Protein AF-A0A9W8K1L4-F1 (afdb_monomer)

Structure (mmCIF, N/CA/C/O backbone):
data_AF-A0A9W8K1L4-F1
#
_entry.id   AF-A0A9W8K1L4-F1
#
loop_
_atom_site.group_PDB
_atom_site.id
_atom_site.type_symbol
_atom_site.label_atom_id
_atom_site.label_alt_id
_atom_site.label_comp_id
_atom_site.label_asym_id
_atom_site.label_entity_id
_atom_site.label_seq_id
_atom_site.pdbx_PDB_ins_code
_atom_site.Cartn_x
_atom_site.Cartn_y
_atom_site.Cartn_z
_atom_site.occupancy
_atom_site.B_iso_or_equiv
_atom_site.auth_seq_id
_atom_site.auth_comp_id
_atom_site.auth_asym_id
_atom_site.auth_atom_id
_atom_site.pdbx_PDB_model_num
ATOM 1 N N . MET A 1 1 ? 40.653 44.736 -1.893 1.00 43.06 1 MET A N 1
ATOM 2 C CA . MET A 1 1 ? 39.712 44.034 -0.995 1.00 43.06 1 MET A CA 1
ATOM 3 C C . MET A 1 1 ? 40.481 42.928 -0.290 1.00 43.06 1 MET A C 1
ATOM 5 O O . MET A 1 1 ? 41.104 42.146 -1.001 1.00 43.06 1 MET A O 1
ATOM 9 N N . PRO A 1 2 ? 40.544 42.903 1.050 1.00 39.41 2 PRO A N 1
ATOM 10 C CA . PRO A 1 2 ? 41.249 41.852 1.778 1.00 39.41 2 PRO A CA 1
ATOM 11 C C . PRO A 1 2 ? 40.361 40.600 1.920 1.00 39.41 2 PRO A C 1
ATOM 13 O O . PRO A 1 2 ? 39.134 40.725 1.865 1.00 39.41 2 PRO A O 1
ATOM 16 N N . PRO A 1 3 ? 40.942 39.399 2.090 1.00 43.88 3 PRO A N 1
ATOM 17 C CA . PRO A 1 3 ? 40.172 38.172 2.228 1.00 43.88 3 PRO A CA 1
ATOM 18 C C . PRO A 1 3 ? 39.589 38.040 3.640 1.00 43.88 3 PRO A C 1
ATOM 20 O O . PRO A 1 3 ? 40.259 38.274 4.646 1.00 43.88 3 PRO A O 1
ATOM 23 N N . VAL A 1 4 ? 38.319 37.649 3.678 1.00 44.09 4 VAL A N 1
ATOM 24 C CA . VAL A 1 4 ? 37.528 37.362 4.876 1.00 44.09 4 VAL A CA 1
ATOM 25 C C . VAL A 1 4 ? 38.037 36.070 5.524 1.00 44.09 4 VAL A C 1
ATOM 27 O O . VAL A 1 4 ? 38.052 35.018 4.888 1.00 44.09 4 VAL A O 1
ATOM 30 N N . GLN A 1 5 ? 38.452 36.149 6.789 1.00 39.19 5 GLN A N 1
ATOM 31 C CA . GLN A 1 5 ? 38.736 34.985 7.631 1.00 39.19 5 GLN A CA 1
ATOM 32 C C . GLN A 1 5 ? 37.423 34.439 8.208 1.00 39.19 5 GLN A C 1
ATOM 34 O O . GLN A 1 5 ? 36.666 35.173 8.839 1.00 39.19 5 GLN A O 1
ATOM 39 N N . ILE A 1 6 ? 37.166 33.146 8.000 1.00 38.91 6 ILE A N 1
ATOM 40 C CA . ILE A 1 6 ? 36.057 32.406 8.616 1.00 38.91 6 ILE A CA 1
ATOM 41 C C . ILE A 1 6 ? 36.612 31.662 9.842 1.00 38.91 6 ILE A C 1
ATOM 43 O O . ILE A 1 6 ? 37.615 30.957 9.701 1.00 38.91 6 ILE A O 1
ATOM 47 N N . PRO A 1 7 ? 36.000 31.782 11.035 1.00 38.41 7 PRO A N 1
ATOM 48 C CA . PRO A 1 7 ? 36.468 31.084 12.223 1.00 38.41 7 PRO A CA 1
ATOM 49 C C . PRO A 1 7 ? 36.020 29.617 12.213 1.00 38.41 7 PRO A C 1
ATOM 51 O O . PRO A 1 7 ? 34.838 29.301 12.086 1.00 38.41 7 PRO A O 1
ATOM 54 N N . VAL A 1 8 ? 36.988 28.715 12.384 1.00 37.53 8 VAL A N 1
ATOM 55 C CA . VAL A 1 8 ? 36.771 27.284 12.618 1.00 37.53 8 VAL A CA 1
ATOM 56 C C . VAL A 1 8 ? 36.515 27.081 14.111 1.00 37.53 8 VAL A C 1
ATOM 58 O O . VAL A 1 8 ? 37.441 27.117 14.915 1.00 37.53 8 VAL A O 1
ATOM 61 N N . GLY A 1 9 ? 35.254 26.869 14.483 1.00 33.66 9 GLY A N 1
ATOM 62 C CA . GLY A 1 9 ? 34.850 26.404 15.810 1.00 33.66 9 GLY A CA 1
ATOM 63 C C . GLY A 1 9 ? 34.122 25.071 15.680 1.00 33.66 9 GLY A C 1
ATOM 64 O O . GLY A 1 9 ? 32.966 25.041 15.271 1.00 33.66 9 GLY A O 1
ATOM 65 N N . SER A 1 10 ? 34.802 23.965 15.989 1.00 31.14 10 SER A N 1
ATOM 66 C CA . SER A 1 10 ? 34.193 22.630 16.063 1.00 31.14 10 SER A CA 1
ATOM 67 C C . SER A 1 10 ? 33.823 22.312 17.516 1.00 31.14 10 SER A C 1
ATOM 69 O O . SER A 1 10 ? 34.713 22.364 18.365 1.00 31.14 10 SER A O 1
ATOM 71 N N . PRO A 1 11 ? 32.567 21.954 17.832 1.00 37.56 11 PRO A N 1
ATOM 72 C CA . PRO A 1 11 ? 32.225 21.392 19.130 1.00 37.56 11 PRO A CA 1
ATOM 73 C C . PRO A 1 11 ? 32.490 19.878 19.138 1.00 37.56 11 PRO A C 1
ATOM 75 O O . PRO A 1 11 ? 31.997 19.133 18.289 1.00 37.56 11 PRO A O 1
ATOM 78 N N . SER A 1 12 ? 33.277 19.428 20.115 1.00 32.06 12 SER A N 1
ATOM 79 C CA . SER A 1 12 ? 33.514 18.015 20.416 1.00 32.06 12 SER A CA 1
ATOM 80 C C . SER A 1 12 ? 32.206 17.322 20.807 1.00 32.06 12 SER A C 1
ATOM 82 O O . SER A 1 12 ? 31.647 17.591 21.865 1.00 32.06 12 SER A O 1
ATOM 84 N N . ILE A 1 13 ? 31.730 16.412 19.953 1.00 34.81 13 ILE A N 1
ATOM 85 C CA . ILE A 1 13 ? 30.636 15.484 20.261 1.00 34.81 13 ILE A CA 1
ATOM 86 C C . ILE A 1 13 ? 31.251 14.192 20.801 1.00 34.81 13 ILE A C 1
ATOM 88 O O . ILE A 1 13 ? 31.832 13.393 20.064 1.00 34.81 13 ILE A O 1
ATOM 92 N N . GLU A 1 14 ? 31.100 13.995 22.104 1.00 30.42 14 GLU A N 1
ATOM 93 C CA . GLU A 1 14 ? 31.483 12.796 22.838 1.00 30.42 14 GLU A CA 1
ATOM 94 C C . GLU A 1 14 ? 30.504 11.652 22.502 1.00 30.42 14 GLU A C 1
ATOM 96 O O . GLU A 1 14 ? 29.377 11.585 22.992 1.00 30.42 14 GLU A O 1
ATOM 101 N N . ARG A 1 15 ? 30.903 10.759 21.584 1.00 32.16 15 ARG A N 1
ATOM 102 C CA . ARG A 1 15 ? 30.146 9.543 21.241 1.00 32.16 15 ARG A CA 1
ATOM 103 C C . ARG A 1 15 ? 30.451 8.429 22.238 1.00 32.16 15 ARG A C 1
ATOM 105 O O . ARG A 1 15 ? 31.502 7.796 22.175 1.00 32.16 15 ARG A O 1
ATOM 112 N N . HIS A 1 16 ? 29.474 8.099 23.076 1.00 31.06 16 HIS A N 1
ATOM 113 C CA . HIS A 1 16 ? 29.416 6.808 23.757 1.00 31.06 16 HIS A CA 1
ATOM 114 C C . HIS A 1 16 ? 29.205 5.671 22.744 1.00 31.06 16 HIS A C 1
ATOM 116 O O . HIS A 1 16 ? 28.092 5.390 22.297 1.00 31.06 16 HIS A O 1
ATOM 122 N N . HIS A 1 17 ? 30.293 4.988 22.390 1.00 30.45 17 HIS A N 1
ATOM 123 C CA . HIS A 1 17 ? 30.255 3.715 21.682 1.00 30.45 17 HIS A CA 1
ATOM 124 C C . HIS A 1 17 ? 29.795 2.600 22.636 1.00 30.45 17 HIS A C 1
ATOM 126 O O . HIS A 1 17 ? 30.594 2.026 23.372 1.00 30.45 17 HIS A O 1
ATOM 132 N N . ARG A 1 18 ? 28.504 2.237 22.592 1.00 33.53 18 ARG A N 1
ATOM 133 C CA . ARG A 1 18 ? 28.080 0.894 23.016 1.00 33.53 18 ARG A CA 1
ATOM 134 C C . ARG A 1 18 ? 28.566 -0.105 21.968 1.00 33.53 18 ARG A C 1
ATOM 136 O O . ARG A 1 18 ? 28.034 -0.155 20.860 1.00 33.53 18 ARG A O 1
ATOM 143 N N . PHE A 1 19 ? 29.572 -0.893 22.334 1.00 32.03 19 PHE A N 1
ATOM 144 C CA . PHE A 1 19 ? 29.956 -2.111 21.627 1.00 32.03 19 PHE A CA 1
ATOM 145 C C . PHE A 1 19 ? 28.726 -3.022 21.484 1.00 32.03 19 PHE A C 1
ATOM 147 O O . PHE A 1 19 ? 28.223 -3.556 22.471 1.00 32.03 19 PHE A O 1
ATOM 154 N N . ARG A 1 20 ? 28.231 -3.200 20.254 1.00 36.41 20 ARG A N 1
ATOM 155 C CA . ARG A 1 20 ? 27.430 -4.380 19.906 1.00 36.41 20 ARG A CA 1
ATOM 156 C C . ARG A 1 20 ? 28.406 -5.502 19.544 1.00 36.41 20 ARG A C 1
ATOM 158 O O . ARG A 1 20 ? 29.306 -5.246 18.742 1.00 36.41 20 ARG A O 1
ATOM 165 N N . PRO A 1 21 ? 28.255 -6.715 20.098 1.00 41.16 21 PRO A N 1
ATOM 166 C CA . PRO A 1 21 ? 29.049 -7.853 19.661 1.00 41.16 21 PRO A CA 1
ATOM 167 C C . PRO A 1 21 ? 28.755 -8.178 18.184 1.00 41.16 21 PRO A C 1
ATOM 169 O O . PRO A 1 21 ? 27.671 -7.853 17.682 1.00 41.16 21 PRO A O 1
ATOM 172 N N . PRO A 1 22 ? 29.715 -8.791 17.471 1.00 33.06 22 PRO A N 1
ATOM 173 C CA . PRO A 1 22 ? 29.552 -9.163 16.074 1.00 33.06 22 PRO A CA 1
ATOM 174 C C . PRO A 1 22 ? 28.377 -10.129 15.904 1.00 33.06 22 PRO A C 1
ATOM 176 O O . PRO A 1 22 ? 28.259 -11.127 16.614 1.00 33.06 22 PRO A O 1
ATOM 179 N N . ILE A 1 23 ? 27.511 -9.820 14.938 1.00 37.12 23 ILE A N 1
ATOM 180 C CA . ILE A 1 23 ? 26.442 -10.711 14.492 1.00 37.12 23 ILE A CA 1
ATOM 181 C C . ILE A 1 23 ? 27.115 -11.901 13.809 1.00 37.12 23 ILE A C 1
ATOM 183 O O . ILE A 1 23 ? 27.586 -11.801 12.676 1.00 37.12 23 ILE A O 1
ATOM 187 N N . VAL A 1 24 ? 27.179 -13.023 14.522 1.00 34.19 24 VAL A N 1
ATOM 188 C CA . VAL A 1 24 ? 27.496 -14.326 13.942 1.00 34.19 24 VAL A CA 1
ATOM 189 C C . VAL A 1 24 ? 26.317 -14.696 13.050 1.00 34.19 24 VAL A C 1
ATOM 191 O O . VAL A 1 24 ? 25.230 -14.990 13.538 1.00 34.19 24 VAL A O 1
ATOM 194 N N . VAL A 1 25 ? 26.513 -14.616 11.736 1.00 35.66 25 VAL A N 1
ATOM 195 C CA . VAL A 1 25 ? 25.533 -15.079 10.751 1.00 35.66 25 VAL A CA 1
ATOM 196 C C . VAL A 1 25 ? 25.647 -16.606 10.683 1.00 35.66 25 VAL A C 1
ATOM 198 O O . VAL A 1 25 ? 26.698 -17.098 10.264 1.00 35.66 25 VAL A O 1
ATOM 201 N N . PRO A 1 26 ? 24.631 -17.379 11.106 1.00 36.34 26 PRO A N 1
ATOM 202 C CA . PRO A 1 26 ? 24.665 -18.826 10.958 1.00 36.34 26 PRO A CA 1
ATOM 203 C C . PRO A 1 26 ? 24.579 -19.218 9.470 1.00 36.34 26 PRO A C 1
ATOM 205 O O . PRO A 1 26 ? 24.008 -18.474 8.664 1.00 36.34 26 PRO A O 1
ATOM 208 N N . PRO A 1 27 ? 25.143 -20.377 9.079 1.00 36.81 27 PRO A N 1
ATOM 209 C CA . PRO A 1 27 ? 25.067 -20.872 7.707 1.00 36.81 27 PRO A CA 1
ATOM 210 C C . PRO A 1 27 ? 23.608 -21.102 7.270 1.00 36.81 27 PRO A C 1
ATOM 212 O O . PRO A 1 27 ? 22.732 -21.291 8.117 1.00 36.81 27 PRO A O 1
ATOM 215 N N . PRO A 1 28 ? 23.321 -21.096 5.954 1.00 34.34 28 PRO A N 1
ATOM 216 C CA . PRO A 1 28 ? 21.967 -21.251 5.435 1.00 34.34 28 PRO A CA 1
ATOM 217 C C . PRO A 1 28 ? 21.421 -22.644 5.773 1.00 34.34 28 PRO A C 1
ATOM 219 O O . PRO A 1 28 ? 21.772 -23.637 5.141 1.00 34.34 28 PRO A O 1
ATOM 222 N N . VAL A 1 29 ? 20.549 -22.706 6.781 1.00 35.94 29 VAL A N 1
ATOM 223 C CA . VAL A 1 29 ? 19.811 -23.913 7.157 1.00 35.94 29 VAL A CA 1
ATOM 224 C C . VAL A 1 29 ? 18.694 -24.127 6.135 1.00 35.94 29 VAL A C 1
ATOM 226 O O . VAL A 1 29 ? 17.713 -23.385 6.078 1.00 35.94 29 VAL A O 1
ATOM 229 N N . THR A 1 30 ? 18.862 -25.134 5.284 1.00 38.75 30 THR A N 1
ATOM 230 C CA . THR A 1 30 ? 17.817 -25.636 4.391 1.00 38.75 30 THR A CA 1
ATOM 231 C C . THR A 1 30 ? 16.754 -26.358 5.216 1.00 38.75 30 THR A C 1
ATOM 233 O O . THR A 1 30 ? 17.003 -27.452 5.710 1.00 38.75 30 THR A O 1
ATOM 236 N N . GLY A 1 31 ? 15.574 -25.747 5.337 1.00 37.91 31 GLY A N 1
ATOM 237 C CA . GLY A 1 31 ? 14.399 -26.341 5.976 1.00 37.91 31 GLY A CA 1
ATOM 238 C C . GLY A 1 31 ? 14.287 -26.009 7.462 1.00 37.91 31 GLY A C 1
ATOM 239 O O . GLY A 1 31 ? 14.805 -26.729 8.305 1.00 37.91 31 GLY A O 1
ATOM 240 N N . PHE A 1 32 ? 13.549 -24.946 7.781 1.00 38.88 32 PHE A N 1
ATOM 241 C CA . PHE A 1 32 ? 12.937 -24.786 9.098 1.00 38.88 32 PHE A CA 1
ATOM 242 C C . PHE A 1 32 ? 11.571 -25.489 9.086 1.00 38.88 32 PHE A C 1
ATOM 244 O O . PHE A 1 32 ? 10.635 -24.966 8.479 1.00 38.88 32 PHE A O 1
ATOM 251 N N . PRO A 1 33 ? 11.398 -26.638 9.756 1.00 37.28 33 PRO A N 1
ATOM 252 C CA . PRO A 1 33 ? 10.207 -26.839 10.560 1.00 37.28 3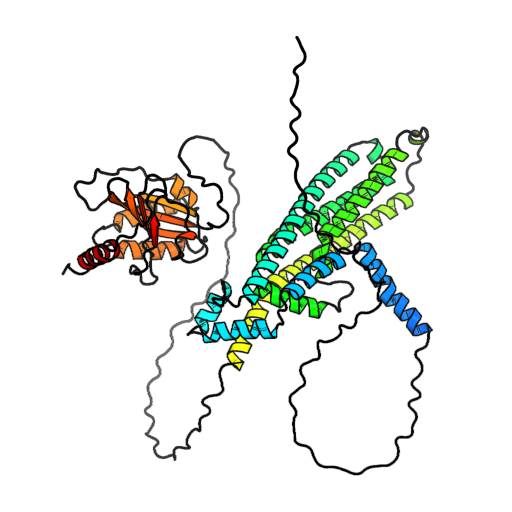3 PRO A CA 1
ATOM 253 C C . PRO A 1 33 ? 10.328 -25.929 11.793 1.00 37.28 33 PRO A C 1
ATOM 255 O O . PRO A 1 33 ? 11.378 -25.877 12.433 1.00 37.28 33 PRO A O 1
ATOM 258 N N . PHE A 1 34 ? 9.279 -25.174 12.114 1.00 38.44 34 PHE A N 1
ATOM 259 C CA . PHE A 1 34 ? 9.202 -24.460 13.390 1.00 38.44 34 PHE A CA 1
ATOM 260 C C . PHE A 1 34 ? 9.379 -25.459 14.551 1.00 38.44 34 PHE A C 1
ATOM 262 O O . PHE A 1 34 ? 8.622 -26.431 14.614 1.00 38.44 34 PHE A O 1
ATOM 269 N N . PRO A 1 35 ? 10.311 -25.243 15.495 1.00 37.78 35 PRO A N 1
ATOM 270 C CA . PRO A 1 35 ? 10.275 -25.918 16.782 1.00 37.78 35 PRO A CA 1
ATOM 271 C C . PRO A 1 35 ? 9.208 -25.237 17.649 1.00 37.78 35 PRO A C 1
ATOM 273 O O . PRO A 1 35 ? 9.335 -24.060 17.972 1.00 37.78 35 PRO A O 1
ATOM 276 N N . GLY A 1 36 ? 8.166 -25.976 18.032 1.00 34.41 36 GLY A N 1
ATOM 277 C CA . GLY A 1 36 ? 7.350 -25.638 19.203 1.00 34.41 36 GLY A CA 1
ATOM 278 C C . GLY A 1 36 ? 6.197 -24.651 19.000 1.00 34.41 36 GLY A C 1
ATOM 279 O O . GLY A 1 36 ? 6.118 -23.644 19.690 1.00 34.41 36 GLY A O 1
ATOM 280 N N . MET A 1 37 ? 5.225 -24.986 18.153 1.00 39.28 37 MET A N 1
ATOM 281 C CA . MET A 1 37 ? 3.827 -24.685 18.488 1.00 39.28 37 MET A CA 1
ATOM 282 C C . MET A 1 37 ? 3.064 -26.002 18.406 1.00 39.28 37 MET A C 1
ATOM 284 O O . MET A 1 37 ? 2.451 -26.350 17.398 1.00 39.28 37 MET A O 1
ATOM 288 N N . GLN A 1 38 ? 3.238 -26.795 19.463 1.00 40.34 38 GLN A N 1
ATOM 289 C CA . GLN A 1 38 ? 2.458 -27.997 19.706 1.00 40.34 38 GLN A CA 1
ATOM 290 C C . GLN A 1 38 ? 0.990 -27.568 19.743 1.00 40.34 38 GLN A C 1
ATOM 292 O O . GLN A 1 38 ? 0.614 -26.644 20.465 1.00 40.34 38 GLN A O 1
ATOM 297 N N . ARG A 1 39 ? 0.183 -28.193 18.886 1.00 35.62 39 ARG A N 1
ATOM 298 C CA . ARG A 1 39 ? -1.275 -28.106 18.940 1.00 35.62 39 ARG A CA 1
ATOM 299 C C . ARG A 1 39 ? -1.677 -28.426 20.390 1.00 35.62 39 ARG A C 1
ATOM 301 O O . ARG A 1 39 ? -1.191 -29.444 20.877 1.00 35.62 39 ARG A O 1
ATOM 308 N N . PRO A 1 40 ? -2.467 -27.587 21.084 1.00 40.94 40 PRO A N 1
ATOM 309 C CA . PRO A 1 40 ? -2.922 -27.907 22.429 1.00 40.94 40 PRO A CA 1
ATOM 310 C C . PRO A 1 40 ? -3.589 -29.275 22.399 1.00 40.94 40 PRO A C 1
ATOM 312 O O . PRO A 1 40 ? -4.460 -29.507 21.557 1.00 40.94 40 PRO A O 1
ATOM 315 N N . ASP A 1 41 ? -3.104 -30.163 23.259 1.00 42.94 41 ASP A N 1
ATOM 316 C CA . ASP A 1 41 ? -3.626 -31.504 23.445 1.00 42.94 41 ASP A CA 1
ATOM 317 C C . ASP A 1 41 ? -5.139 -31.433 23.678 1.00 42.94 41 ASP A C 1
ATOM 319 O O . ASP A 1 41 ? -5.620 -30.691 24.541 1.00 42.94 41 ASP A O 1
ATOM 323 N N . ASP A 1 42 ? -5.887 -32.195 22.881 1.00 41.34 42 ASP A N 1
ATOM 324 C CA . ASP A 1 42 ? -7.293 -32.464 23.144 1.00 41.34 42 ASP A CA 1
ATOM 325 C C . ASP A 1 42 ? -7.406 -33.042 24.568 1.00 41.34 42 ASP A C 1
ATOM 327 O O . ASP A 1 42 ? -6.693 -34.001 24.895 1.00 41.34 42 ASP A O 1
ATOM 331 N N . PRO A 1 43 ? -8.256 -32.484 25.450 1.00 52.09 43 PRO A N 1
ATOM 332 C CA . PRO A 1 43 ? -8.407 -33.018 26.790 1.00 52.09 43 PRO A CA 1
ATOM 333 C C . PRO A 1 43 ? -8.933 -34.452 26.714 1.00 52.09 43 PRO A C 1
ATOM 335 O O . PRO A 1 43 ? -9.914 -34.756 26.035 1.00 52.09 43 PRO A O 1
ATOM 338 N N . ALA A 1 44 ? -8.218 -35.315 27.431 1.00 44.09 44 ALA A N 1
ATOM 339 C CA . ALA A 1 44 ? -8.449 -36.736 27.593 1.00 44.09 44 ALA A CA 1
ATOM 340 C C . ALA A 1 44 ? -9.937 -37.099 27.693 1.00 44.09 44 ALA A C 1
ATOM 342 O O . ALA A 1 44 ? -10.658 -36.621 28.567 1.00 44.09 44 ALA A O 1
ATOM 343 N N . ASN A 1 45 ? -10.357 -38.014 26.825 1.00 43.38 45 ASN A N 1
ATOM 344 C CA . ASN A 1 45 ? -11.623 -38.719 26.922 1.00 43.38 45 ASN A CA 1
ATOM 345 C C . ASN A 1 45 ? -11.359 -40.043 27.671 1.00 43.38 45 ASN A C 1
ATOM 347 O O . ASN A 1 45 ? -10.677 -40.907 27.112 1.00 43.38 45 ASN A O 1
ATOM 351 N N . PRO A 1 46 ? -11.820 -40.238 28.922 1.00 56.66 46 PRO A N 1
ATOM 352 C CA . PRO A 1 46 ? -11.601 -41.475 29.653 1.00 56.66 46 PRO A CA 1
ATOM 353 C C . PRO A 1 46 ? -12.853 -42.347 29.545 1.00 56.66 46 PRO A C 1
ATOM 355 O O . PRO A 1 46 ? -13.713 -42.288 30.414 1.00 56.66 46 PRO A O 1
ATOM 358 N N . ALA A 1 47 ? -12.984 -43.135 28.476 1.00 51.00 47 ALA A N 1
ATOM 359 C CA . ALA A 1 47 ? -13.910 -44.274 28.439 1.00 51.00 47 ALA A CA 1
ATOM 360 C C . ALA A 1 47 ? -13.744 -45.093 27.150 1.00 51.00 47 ALA A C 1
ATOM 362 O O . ALA A 1 47 ? -14.477 -44.893 26.185 1.00 51.00 47 ALA A O 1
ATOM 363 N N . MET A 1 48 ? -12.811 -46.047 27.143 1.00 45.78 48 MET A N 1
ATOM 364 C CA . MET A 1 48 ? -13.041 -47.343 26.490 1.00 45.78 48 MET A CA 1
ATOM 365 C C . MET A 1 48 ? -11.992 -48.359 26.959 1.00 45.78 48 MET A C 1
ATOM 367 O O . MET A 1 48 ? -11.038 -48.697 26.263 1.00 45.78 48 MET A O 1
ATOM 371 N N . GLU A 1 49 ? -12.170 -48.839 28.189 1.00 49.56 49 GLU A N 1
ATOM 372 C CA . GLU A 1 49 ? -11.743 -50.191 28.538 1.00 49.56 49 GLU A CA 1
ATOM 373 C C . GLU A 1 49 ? -12.678 -51.178 27.835 1.00 49.56 49 GLU A C 1
ATOM 375 O O . GLU A 1 49 ? -13.898 -51.084 27.970 1.00 49.56 49 GLU A O 1
ATOM 380 N N . GLY A 1 50 ? -12.103 -52.138 27.113 1.00 50.41 50 GLY A N 1
ATOM 381 C CA . GLY A 1 50 ? -12.823 -53.337 26.690 1.00 50.41 50 GLY A CA 1
ATOM 382 C C . GLY A 1 50 ? -12.644 -53.701 25.224 1.00 50.41 50 GLY A C 1
ATOM 383 O O . GLY A 1 50 ? -13.538 -53.468 24.422 1.00 50.41 50 GLY A O 1
ATOM 384 N N . CYS A 1 51 ? -11.517 -54.332 24.893 1.00 40.66 51 CYS A N 1
ATOM 385 C CA . CYS A 1 51 ? -11.499 -55.672 24.288 1.00 40.66 51 CYS A CA 1
ATOM 386 C C . CYS A 1 51 ? -10.050 -56.082 24.007 1.00 40.66 51 CY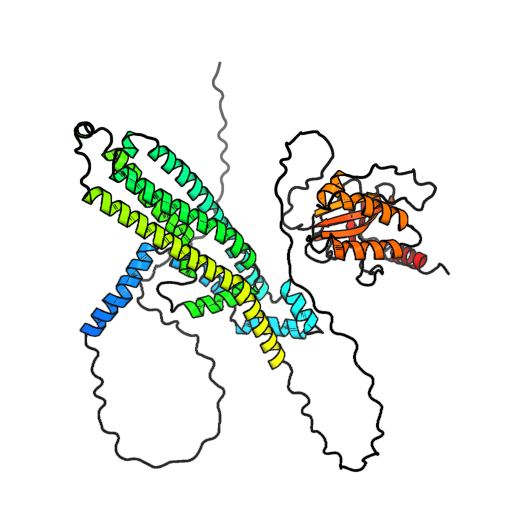S A C 1
ATOM 388 O O . CYS A 1 51 ? -9.424 -55.675 23.032 1.00 40.66 51 CYS A O 1
ATOM 390 N N . LEU A 1 52 ? -9.526 -56.904 24.912 1.00 57.03 52 LEU A N 1
ATOM 391 C CA . LEU A 1 52 ? -8.396 -57.781 24.649 1.00 57.03 52 LEU A CA 1
ATOM 392 C C . LEU A 1 52 ? -8.829 -58.886 23.679 1.00 57.03 52 LEU A C 1
ATOM 394 O O . LEU A 1 52 ? -9.951 -59.376 23.768 1.00 57.03 52 LEU A O 1
ATOM 398 N N . SER A 1 53 ? -7.852 -59.345 22.894 1.00 57.94 53 SER A N 1
ATOM 399 C CA . SER A 1 53 ? -7.808 -60.624 22.175 1.00 57.94 53 SER A CA 1
ATOM 400 C C . SER A 1 53 ? -8.103 -60.564 20.674 1.00 57.94 53 SER A C 1
ATOM 402 O O . SER A 1 53 ? -9.173 -60.954 20.231 1.00 57.94 53 SER A O 1
ATOM 404 N N . ASP A 1 54 ? -7.080 -60.218 19.886 1.00 44.97 54 ASP A N 1
ATOM 405 C CA . ASP A 1 54 ? -6.590 -61.205 18.918 1.00 44.97 54 ASP A CA 1
ATOM 406 C C . ASP A 1 54 ? -5.103 -60.988 18.587 1.00 44.97 54 ASP A C 1
ATOM 408 O O . ASP A 1 54 ? -4.688 -59.961 18.051 1.00 44.97 54 ASP A O 1
ATOM 412 N N . LYS A 1 55 ? -4.276 -61.959 18.985 1.00 56.38 55 LYS A N 1
ATOM 413 C CA . LYS A 1 55 ? -2.843 -62.052 18.683 1.00 56.38 55 LYS A CA 1
ATOM 414 C C . LYS A 1 55 ? -2.662 -63.214 17.711 1.00 56.38 55 LYS A C 1
ATOM 416 O O . LYS A 1 55 ? -2.413 -64.328 18.155 1.00 56.38 55 LYS A O 1
ATOM 421 N N . SER A 1 56 ? -2.701 -62.959 16.409 1.00 58.09 56 SER A N 1
ATOM 422 C CA . SER A 1 56 ? -1.917 -63.744 15.447 1.00 58.09 56 SER A CA 1
ATOM 423 C C . SER A 1 56 ? -1.910 -63.080 14.076 1.00 58.09 56 SER A C 1
ATOM 425 O O . SER A 1 56 ? -2.967 -62.754 13.549 1.00 58.09 56 SER A O 1
ATOM 427 N N . ASN A 1 57 ? -0.710 -62.984 13.501 1.00 52.34 57 ASN A N 1
ATOM 428 C CA . ASN A 1 57 ? -0.402 -62.691 12.097 1.00 52.34 57 ASN A CA 1
ATOM 429 C C . ASN A 1 57 ? -0.426 -61.215 11.663 1.00 52.34 57 ASN A C 1
ATOM 431 O O . ASN A 1 57 ? -1.257 -60.796 10.870 1.00 52.34 57 ASN A O 1
ATOM 435 N N . CYS A 1 58 ? 0.598 -60.467 12.084 1.00 48.91 58 CYS A N 1
ATOM 436 C CA . CYS A 1 58 ? 1.127 -59.331 11.321 1.00 48.91 58 CYS A CA 1
ATOM 437 C C . CYS A 1 58 ? 2.657 -59.444 11.270 1.00 48.91 58 CYS A C 1
ATOM 439 O O . CYS A 1 58 ? 3.389 -58.736 11.956 1.00 48.91 58 CYS A O 1
ATOM 441 N N . THR A 1 59 ? 3.134 -60.400 10.481 1.00 52.62 59 THR A N 1
ATOM 442 C CA . THR A 1 59 ? 4.522 -60.479 10.017 1.00 52.62 59 THR A CA 1
ATOM 443 C C . THR A 1 59 ? 4.487 -60.526 8.500 1.00 52.62 59 THR A C 1
ATOM 445 O O . THR A 1 59 ? 4.817 -61.545 7.913 1.00 52.62 59 THR A O 1
ATOM 448 N N . ASP A 1 60 ? 4.057 -59.427 7.888 1.00 53.09 60 ASP A N 1
ATOM 449 C CA . ASP A 1 60 ? 4.456 -59.101 6.526 1.00 53.09 60 ASP A CA 1
ATOM 450 C C . ASP A 1 60 ? 5.190 -57.771 6.596 1.00 53.09 60 ASP A C 1
ATOM 452 O O . ASP A 1 60 ? 4.649 -56.724 6.952 1.00 53.09 60 ASP A O 1
ATOM 456 N N . LEU A 1 61 ? 6.491 -57.897 6.369 1.00 56.34 61 LEU A N 1
ATOM 457 C CA . LEU A 1 61 ? 7.471 -56.839 6.297 1.00 56.34 61 LEU A CA 1
ATOM 458 C C . LEU A 1 61 ? 7.036 -55.860 5.213 1.00 56.34 61 LEU A C 1
ATOM 460 O O . LEU A 1 61 ? 7.190 -56.112 4.020 1.00 56.34 61 LEU A O 1
ATOM 464 N N . GLU A 1 62 ? 6.514 -54.726 5.660 1.00 59.25 62 GLU A N 1
ATOM 465 C CA . GLU A 1 62 ? 6.471 -53.487 4.905 1.00 59.25 62 GLU A CA 1
ATOM 466 C C . GLU A 1 62 ? 7.927 -53.100 4.601 1.00 59.25 62 GLU A C 1
ATOM 468 O O . GLU A 1 62 ? 8.588 -52.365 5.337 1.00 59.25 62 GLU A O 1
ATOM 473 N N . GLU A 1 63 ? 8.479 -53.703 3.546 1.00 64.19 63 GLU A N 1
ATOM 474 C CA . GLU A 1 63 ? 9.763 -53.353 2.960 1.00 64.19 63 GLU A CA 1
ATOM 475 C C . GLU A 1 63 ? 9.588 -51.951 2.372 1.00 64.19 63 GLU A C 1
ATOM 477 O O . GLU A 1 63 ? 9.264 -51.770 1.198 1.00 64.19 63 GLU A O 1
ATOM 482 N N . ALA A 1 64 ? 9.694 -50.949 3.251 1.00 66.44 64 ALA A N 1
ATOM 483 C CA . ALA A 1 64 ? 9.578 -49.538 2.946 1.00 66.44 64 ALA A CA 1
ATOM 484 C C . ALA A 1 64 ? 10.585 -49.214 1.843 1.00 66.44 64 ALA A C 1
ATOM 486 O O . ALA A 1 64 ? 11.778 -49.010 2.088 1.00 66.44 64 ALA A O 1
ATOM 487 N N . SER A 1 65 ? 10.083 -49.241 0.608 1.00 75.62 65 SER A N 1
ATOM 488 C CA . SER A 1 65 ? 10.812 -48.969 -0.618 1.00 75.62 65 SER A CA 1
ATOM 489 C C . SER A 1 65 ? 11.554 -47.654 -0.436 1.00 75.62 65 SER A C 1
ATOM 491 O O . SER A 1 65 ? 10.946 -46.581 -0.480 1.00 75.62 65 SER A O 1
ATOM 493 N N . LYS A 1 66 ? 12.871 -47.741 -0.207 1.00 80.88 66 LYS A N 1
ATOM 494 C CA . LYS A 1 66 ? 13.731 -46.574 -0.012 1.00 80.88 66 LYS A CA 1
ATOM 495 C C . LYS A 1 66 ? 13.485 -45.621 -1.182 1.00 80.88 66 LYS A C 1
ATOM 497 O O . LYS A 1 66 ? 13.690 -46.033 -2.328 1.00 80.88 66 LYS A O 1
ATOM 502 N N . PRO A 1 67 ? 13.019 -44.386 -0.932 1.00 82.19 67 PRO A N 1
ATOM 503 C CA . PRO A 1 67 ? 12.710 -43.453 -2.000 1.00 82.19 67 PRO A CA 1
ATOM 504 C C . PRO A 1 67 ? 13.925 -43.312 -2.917 1.00 82.19 67 PRO A C 1
ATOM 506 O O . PRO A 1 67 ? 15.036 -43.014 -2.476 1.00 82.19 67 PRO A O 1
ATOM 509 N N . SER A 1 68 ? 13.711 -43.606 -4.201 1.00 92.38 68 SER A N 1
ATOM 510 C CA . SER A 1 68 ? 14.763 -43.590 -5.213 1.00 92.38 68 SER A CA 1
ATOM 511 C C . SER A 1 68 ? 15.452 -42.225 -5.215 1.00 92.38 68 SER A C 1
ATOM 513 O O . SER A 1 68 ? 14.780 -41.197 -5.261 1.00 92.38 68 SER A O 1
ATOM 515 N N . LEU A 1 69 ? 16.788 -42.193 -5.236 1.00 95.69 69 LEU A N 1
ATOM 516 C CA . LEU A 1 69 ? 17.578 -40.956 -5.334 1.00 95.69 69 LEU A CA 1
ATOM 517 C C . LEU A 1 69 ? 17.092 -40.053 -6.483 1.00 95.69 69 LEU A C 1
ATOM 519 O O . LEU A 1 69 ? 17.087 -38.831 -6.358 1.00 95.69 69 LEU A O 1
ATOM 523 N N . LYS A 1 70 ? 16.598 -40.651 -7.576 1.00 95.56 70 LYS A N 1
ATOM 524 C CA . LYS A 1 70 ? 16.003 -39.925 -8.707 1.00 95.56 70 LYS A CA 1
ATOM 525 C C . LYS A 1 70 ? 14.771 -39.109 -8.307 1.00 95.56 70 LYS A C 1
ATOM 527 O O . LYS A 1 70 ? 14.616 -38.000 -8.802 1.00 95.56 70 LYS A O 1
ATOM 532 N N . ALA A 1 71 ? 13.931 -39.622 -7.408 1.00 94.38 71 ALA A N 1
ATOM 533 C CA . ALA A 1 71 ? 12.770 -38.900 -6.895 1.00 94.38 71 ALA A CA 1
ATOM 534 C C . ALA A 1 71 ? 13.196 -37.680 -6.066 1.00 94.38 71 ALA A C 1
ATOM 536 O O . ALA A 1 71 ? 12.622 -36.611 -6.239 1.00 94.38 71 ALA A O 1
ATOM 537 N N . TYR A 1 72 ? 14.252 -37.795 -5.250 1.00 94.75 72 TYR A N 1
ATOM 538 C CA . TYR A 1 72 ? 14.809 -36.649 -4.519 1.00 94.75 72 TYR A CA 1
ATOM 539 C C . TYR A 1 72 ? 15.420 -35.598 -5.443 1.00 94.75 72 TYR A C 1
ATOM 541 O O . TYR A 1 72 ? 15.156 -34.411 -5.268 1.00 94.75 72 TYR A O 1
ATOM 549 N N . VAL A 1 73 ? 16.209 -36.013 -6.439 1.00 96.19 73 VAL A N 1
ATOM 550 C CA . VAL A 1 73 ? 16.812 -35.080 -7.406 1.00 96.19 73 VAL A CA 1
ATOM 551 C C . VAL A 1 73 ? 15.730 -34.382 -8.227 1.00 96.19 73 VAL A C 1
ATOM 553 O O . VAL A 1 73 ? 15.805 -33.172 -8.419 1.00 96.19 73 VAL A O 1
ATOM 556 N N . LEU A 1 74 ? 14.698 -35.112 -8.662 1.00 96.25 74 LEU A N 1
ATOM 557 C CA . LEU A 1 74 ? 13.571 -34.534 -9.389 1.00 96.25 74 LEU A CA 1
ATOM 558 C C . LEU A 1 74 ? 12.765 -33.574 -8.504 1.00 96.25 74 LEU A C 1
ATOM 560 O O . LEU A 1 74 ? 12.475 -32.465 -8.939 1.00 96.25 74 LEU A O 1
ATOM 564 N N . ALA A 1 75 ? 12.460 -33.952 -7.259 1.00 93.56 75 ALA A N 1
ATOM 565 C CA . ALA A 1 75 ? 11.768 -33.081 -6.310 1.00 93.56 75 ALA A CA 1
ATOM 566 C C . ALA A 1 75 ? 12.572 -31.802 -6.036 1.00 93.56 75 ALA A C 1
ATOM 568 O O . ALA A 1 75 ? 12.033 -30.702 -6.101 1.00 93.56 75 ALA A O 1
ATOM 569 N N . PHE A 1 76 ? 13.884 -31.919 -5.827 1.00 94.44 76 PHE A N 1
ATOM 570 C CA . PHE A 1 76 ? 14.761 -30.767 -5.644 1.00 94.44 76 PHE A CA 1
ATOM 571 C C . PHE A 1 76 ? 14.814 -29.867 -6.890 1.00 94.44 76 PHE A C 1
ATOM 573 O O . PHE A 1 76 ? 14.757 -28.642 -6.776 1.00 94.44 76 PHE A O 1
ATOM 580 N N . ALA A 1 77 ? 14.904 -30.457 -8.084 1.00 95.56 77 ALA A N 1
ATOM 581 C CA . ALA A 1 77 ? 14.994 -29.709 -9.333 1.00 95.56 77 ALA A CA 1
ATOM 582 C C . ALA A 1 77 ? 13.677 -29.026 -9.731 1.00 95.56 77 ALA A C 1
ATOM 584 O O . ALA A 1 77 ? 13.718 -27.958 -10.337 1.00 95.56 77 ALA A O 1
ATOM 585 N N . VAL A 1 78 ? 12.527 -29.620 -9.401 1.00 95.31 78 VAL A N 1
ATOM 586 C CA . VAL A 1 78 ? 11.199 -29.103 -9.770 1.00 95.31 78 VAL A CA 1
ATOM 587 C C . VAL A 1 78 ? 10.618 -28.175 -8.699 1.00 95.31 78 VAL A C 1
ATOM 589 O O . VAL A 1 78 ? 9.907 -27.239 -9.049 1.00 95.31 78 VAL A O 1
ATOM 592 N N . ASP A 1 79 ? 10.937 -28.376 -7.417 1.00 90.44 79 ASP A N 1
ATOM 593 C CA . ASP A 1 79 ? 10.400 -27.555 -6.321 1.00 90.44 79 ASP A CA 1
ATOM 594 C C . ASP A 1 79 ? 11.436 -26.555 -5.781 1.00 90.44 79 ASP A C 1
ATOM 596 O O . ASP A 1 79 ? 11.229 -25.336 -5.804 1.00 90.44 79 ASP A O 1
ATOM 600 N N . THR A 1 80 ? 12.605 -27.040 -5.353 1.00 91.62 80 THR A N 1
ATOM 601 C CA . THR A 1 80 ? 13.595 -26.197 -4.666 1.00 91.62 80 THR A CA 1
ATOM 602 C C . THR A 1 80 ? 14.267 -25.198 -5.603 1.00 91.62 80 THR A C 1
ATOM 604 O O . THR A 1 80 ? 14.359 -24.016 -5.264 1.00 91.62 80 THR A O 1
ATOM 607 N N . LEU A 1 81 ? 14.736 -25.631 -6.779 1.00 94.06 81 LEU A N 1
ATOM 608 C CA . LEU A 1 81 ? 15.450 -24.741 -7.704 1.00 94.06 81 LEU A CA 1
ATOM 609 C C . LEU A 1 81 ? 14.572 -23.589 -8.225 1.00 94.06 81 LEU A C 1
ATOM 611 O O . LEU A 1 81 ? 15.018 -22.443 -8.119 1.00 94.06 81 LEU A O 1
ATOM 615 N N . PRO A 1 82 ? 13.334 -23.811 -8.712 1.00 93.50 82 PRO A N 1
ATOM 616 C CA . PRO A 1 82 ? 12.483 -22.718 -9.173 1.00 93.50 82 PRO A CA 1
ATOM 617 C C . PRO A 1 82 ? 12.110 -21.767 -8.041 1.00 93.50 82 PRO A C 1
ATOM 619 O O . PRO A 1 82 ? 12.109 -20.556 -8.249 1.00 93.50 82 PRO A O 1
ATOM 622 N N . ARG A 1 83 ? 11.882 -22.283 -6.824 1.00 90.00 83 ARG A N 1
ATOM 623 C CA . ARG A 1 83 ? 11.638 -21.453 -5.637 1.00 90.00 83 ARG A CA 1
ATOM 624 C C . ARG A 1 83 ? 12.837 -20.558 -5.319 1.00 90.00 83 ARG A C 1
ATOM 626 O O . ARG A 1 83 ? 12.656 -19.366 -5.075 1.00 90.00 83 ARG A O 1
ATOM 633 N N . GLN A 1 84 ? 14.054 -21.101 -5.322 1.00 93.56 84 GLN A N 1
ATOM 634 C CA . GLN A 1 84 ? 15.258 -20.308 -5.058 1.00 93.56 84 GLN A CA 1
ATOM 635 C C . GLN A 1 84 ? 15.503 -19.286 -6.166 1.00 93.56 84 GLN A C 1
ATOM 637 O O . GLN A 1 84 ? 15.752 -18.117 -5.875 1.00 93.56 84 GLN A O 1
ATOM 642 N N . MET A 1 85 ? 15.359 -19.690 -7.428 1.00 94.81 85 MET A N 1
ATOM 643 C CA . MET A 1 85 ? 15.476 -18.784 -8.567 1.00 94.81 85 MET A CA 1
ATOM 644 C C . MET A 1 85 ? 14.444 -17.654 -8.482 1.00 94.81 85 MET A C 1
ATOM 646 O O . MET A 1 85 ? 14.797 -16.495 -8.670 1.00 94.81 85 MET A O 1
ATOM 650 N N . TYR A 1 86 ? 13.202 -17.963 -8.106 1.00 94.56 86 TYR A N 1
ATOM 651 C CA . TYR A 1 86 ? 12.151 -16.974 -7.882 1.00 94.56 86 TYR A CA 1
ATOM 652 C C . TYR A 1 86 ? 12.510 -15.988 -6.763 1.00 94.56 86 TYR A C 1
ATOM 654 O O . TYR A 1 86 ? 12.436 -14.777 -6.961 1.00 94.56 86 TYR A O 1
ATOM 662 N N . LEU A 1 87 ? 12.984 -16.471 -5.610 1.00 92.62 87 LEU A N 1
ATOM 663 C CA . LEU A 1 87 ? 13.420 -15.604 -4.508 1.00 92.62 87 LEU A CA 1
ATOM 664 C C . LEU A 1 87 ? 14.625 -14.729 -4.883 1.00 92.62 87 LEU A C 1
ATOM 666 O O . LEU A 1 87 ? 14.717 -13.583 -4.438 1.00 92.62 87 LEU A O 1
ATOM 670 N N . HIS A 1 88 ? 15.530 -15.245 -5.714 1.00 95.12 88 HIS A N 1
ATOM 671 C CA . HIS A 1 88 ? 16.651 -14.486 -6.260 1.00 95.12 88 HIS A CA 1
ATOM 672 C C . HIS A 1 88 ? 16.202 -13.433 -7.277 1.00 95.12 88 HIS A C 1
ATOM 674 O O . HIS A 1 88 ? 16.705 -12.312 -7.235 1.00 95.12 88 HIS A O 1
ATOM 680 N N . LEU A 1 89 ? 15.213 -13.742 -8.119 1.00 95.44 89 LEU A N 1
ATOM 681 C CA . LEU A 1 89 ? 14.572 -12.762 -8.997 1.00 95.44 89 LEU A CA 1
ATOM 682 C C . LEU A 1 89 ? 13.835 -11.680 -8.199 1.00 95.44 89 LEU A C 1
ATOM 684 O O . LEU A 1 89 ? 13.796 -10.533 -8.625 1.00 95.44 89 LEU A O 1
ATOM 688 N N . LEU A 1 90 ? 13.321 -11.994 -7.009 1.00 95.75 90 LEU A N 1
ATOM 689 C CA . LEU A 1 90 ? 12.779 -11.002 -6.073 1.00 95.75 90 LEU A CA 1
ATOM 690 C C . LEU A 1 90 ? 13.857 -10.297 -5.228 1.00 95.75 90 LEU A C 1
ATOM 692 O O . LEU A 1 90 ? 13.535 -9.609 -4.257 1.00 95.75 90 LEU A O 1
ATOM 696 N N . LEU A 1 91 ? 15.141 -10.489 -5.555 1.00 96.50 91 LEU A N 1
ATOM 697 C CA . LEU A 1 91 ? 16.293 -9.885 -4.876 1.00 96.50 91 LEU A CA 1
ATOM 698 C C . LEU A 1 91 ? 16.318 -10.148 -3.361 1.00 96.50 91 LEU A C 1
ATOM 700 O O . LEU A 1 91 ? 16.895 -9.379 -2.596 1.00 96.50 91 LEU A O 1
ATOM 704 N N . ARG A 1 92 ? 15.666 -11.231 -2.911 1.00 95.75 92 ARG A N 1
ATOM 705 C CA . ARG A 1 92 ? 15.462 -11.583 -1.495 1.00 95.75 92 ARG A CA 1
ATOM 706 C C . ARG A 1 92 ? 14.776 -10.496 -0.650 1.00 95.75 92 ARG A C 1
ATOM 708 O O . ARG A 1 92 ? 14.714 -10.633 0.571 1.00 95.75 92 ARG A O 1
ATOM 715 N N . LEU A 1 93 ? 14.181 -9.473 -1.266 1.00 96.25 93 LEU A N 1
ATOM 716 C CA . LEU A 1 93 ? 13.417 -8.440 -0.563 1.00 96.25 93 LEU A CA 1
ATOM 717 C C . LEU A 1 93 ? 12.254 -9.011 0.269 1.00 96.25 93 LEU A C 1
ATOM 719 O O . LEU A 1 93 ? 12.094 -8.565 1.405 1.00 96.25 93 LEU A O 1
ATOM 723 N N . PRO A 1 94 ? 11.496 -10.037 -0.184 1.00 94.81 94 PRO A N 1
ATOM 724 C CA . PRO A 1 94 ? 10.448 -10.643 0.642 1.00 94.81 94 PRO A CA 1
ATOM 725 C C . PRO A 1 94 ? 10.954 -11.149 1.998 1.00 94.81 94 PRO A C 1
ATOM 727 O O . PRO A 1 94 ? 10.263 -11.010 3.003 1.00 94.81 94 PRO A O 1
ATOM 730 N N . TYR A 1 95 ? 12.179 -11.683 2.048 1.00 93.44 95 TYR A N 1
ATOM 731 C CA . TYR A 1 95 ? 12.780 -12.161 3.293 1.00 93.44 95 TYR A CA 1
ATOM 732 C C . TYR A 1 95 ? 13.071 -11.012 4.271 1.00 93.44 95 TYR A C 1
ATOM 734 O O . TYR A 1 95 ? 12.872 -11.160 5.475 1.00 93.44 95 TYR A O 1
ATOM 742 N N . LEU A 1 96 ? 13.478 -9.842 3.764 1.00 95.06 96 LEU A N 1
ATOM 743 C CA . LEU A 1 96 ? 13.685 -8.655 4.598 1.00 95.06 96 LEU A CA 1
ATOM 744 C C . LEU A 1 96 ? 12.374 -8.182 5.239 1.00 95.06 96 LEU A C 1
ATOM 746 O O . LEU A 1 96 ? 12.353 -7.889 6.434 1.00 95.06 96 LEU A O 1
ATOM 750 N N . TYR A 1 97 ? 11.271 -8.148 4.481 1.00 95.12 97 TYR A N 1
ATOM 751 C CA . TYR A 1 97 ? 9.960 -7.789 5.038 1.00 95.12 97 TYR A CA 1
ATOM 752 C C . TYR A 1 97 ? 9.450 -8.838 6.029 1.00 95.12 97 TYR A C 1
ATOM 754 O O . TYR A 1 97 ? 8.933 -8.468 7.080 1.00 95.12 97 TYR A O 1
ATOM 762 N N . PHE A 1 98 ? 9.655 -10.126 5.742 1.00 93.56 98 PHE A N 1
ATOM 763 C CA . PHE A 1 98 ? 9.350 -11.208 6.677 1.00 93.56 98 PHE A CA 1
ATOM 764 C C . PHE A 1 98 ? 10.089 -11.037 8.011 1.00 93.56 98 PHE A C 1
ATOM 766 O O . PHE A 1 98 ? 9.464 -11.079 9.070 1.00 93.56 98 PHE A O 1
ATOM 773 N N . SER A 1 99 ? 11.401 -10.789 7.972 1.00 93.56 99 SER A N 1
ATOM 774 C CA . SER A 1 99 ? 12.210 -10.602 9.180 1.00 93.56 99 SER A CA 1
ATOM 775 C C . SER A 1 99 ? 11.759 -9.383 9.992 1.00 93.56 99 SER A C 1
ATOM 777 O O . SER A 1 99 ? 11.614 -9.481 11.209 1.00 93.56 99 SER A O 1
ATOM 779 N N . ARG A 1 100 ? 11.459 -8.254 9.331 1.00 94.44 100 ARG A N 1
ATOM 780 C CA . ARG A 1 100 ? 10.941 -7.045 10.001 1.00 94.44 100 ARG A CA 1
ATOM 781 C C . ARG A 1 100 ? 9.630 -7.300 10.729 1.00 94.44 100 ARG A C 1
ATOM 783 O O . ARG A 1 100 ? 9.443 -6.809 11.832 1.00 94.44 100 ARG A O 1
ATOM 790 N N . VAL A 1 101 ? 8.732 -8.041 10.095 1.00 91.44 101 VAL A N 1
ATOM 791 C CA . VAL A 1 101 ? 7.413 -8.335 10.646 1.00 91.44 101 VAL A CA 1
ATOM 792 C C . VAL A 1 101 ? 7.503 -9.326 11.794 1.00 91.44 101 VAL A C 1
ATOM 794 O O . VAL A 1 101 ? 6.901 -9.106 12.837 1.00 91.44 101 VAL A O 1
ATOM 797 N N . THR A 1 102 ? 8.264 -10.403 11.612 1.00 90.88 102 THR A N 1
ATOM 798 C CA . THR A 1 102 ? 8.444 -11.435 12.641 1.00 90.88 102 THR A CA 1
ATOM 799 C C . THR A 1 102 ? 8.994 -10.817 13.918 1.00 90.88 102 THR A C 1
ATOM 801 O O . THR A 1 102 ? 8.466 -11.074 14.992 1.00 90.88 102 THR A O 1
ATOM 804 N N . ARG A 1 103 ? 9.944 -9.887 13.784 1.00 92.25 103 ARG A N 1
ATOM 805 C CA . ARG A 1 103 ? 10.504 -9.146 14.911 1.00 92.25 103 ARG A CA 1
ATOM 806 C C . ARG A 1 103 ? 9.460 -8.363 15.719 1.00 92.25 103 ARG A C 1
ATOM 808 O O . ARG A 1 103 ? 9.602 -8.276 16.926 1.00 92.25 103 ARG A O 1
ATOM 815 N N . ILE A 1 104 ? 8.407 -7.830 15.097 1.00 91.25 104 ILE A N 1
ATOM 816 C CA . ILE A 1 104 ? 7.328 -7.116 15.813 1.00 91.25 104 ILE A CA 1
ATOM 817 C C . ILE A 1 104 ? 6.527 -8.080 16.690 1.00 91.25 104 ILE A C 1
ATOM 819 O O . ILE A 1 104 ? 6.149 -7.741 17.809 1.00 91.25 104 ILE A O 1
ATOM 823 N N . PHE A 1 105 ? 6.267 -9.285 16.183 1.00 86.12 105 PHE A N 1
ATOM 824 C CA . PHE A 1 105 ? 5.547 -10.314 16.931 1.00 86.12 105 PHE A CA 1
ATOM 825 C C . PHE A 1 105 ? 6.422 -10.961 18.006 1.00 86.12 105 PHE A C 1
ATOM 827 O O . PHE A 1 105 ? 5.935 -11.237 19.096 1.00 86.12 105 PHE A O 1
ATOM 834 N N . GLU A 1 106 ? 7.715 -11.141 17.733 1.00 90.06 106 GLU A N 1
ATOM 835 C CA . GLU A 1 106 ? 8.692 -11.583 18.732 1.00 90.06 106 GLU A CA 1
ATOM 836 C C . GLU A 1 106 ? 8.848 -10.550 19.856 1.00 90.06 106 GLU A C 1
ATOM 838 O O . GLU A 1 106 ? 8.816 -10.921 21.022 1.00 90.06 106 GLU A O 1
ATOM 843 N N . GLU A 1 107 ? 8.941 -9.253 19.536 1.00 91.69 107 GLU A N 1
ATOM 844 C CA . GLU A 1 107 ? 9.081 -8.174 20.530 1.00 91.69 107 GLU A CA 1
ATOM 845 C C . GLU A 1 107 ? 7.836 -7.994 21.415 1.00 91.69 107 GLU A C 1
ATOM 847 O O . GLU A 1 107 ? 7.926 -7.389 22.481 1.00 91.69 107 GLU A O 1
ATOM 852 N N . THR A 1 108 ? 6.678 -8.502 20.991 1.00 86.69 108 THR A N 1
ATOM 853 C CA . THR A 1 108 ? 5.412 -8.334 21.720 1.00 86.69 108 THR A CA 1
ATOM 854 C C . THR A 1 108 ? 4.977 -9.585 22.475 1.00 86.69 108 THR A C 1
ATOM 856 O O . THR A 1 108 ? 4.012 -9.497 23.231 1.00 86.69 108 THR A O 1
ATOM 859 N N . GLU A 1 109 ? 5.663 -10.724 22.281 1.00 83.81 109 GLU A N 1
ATOM 860 C CA . GLU A 1 109 ? 5.367 -12.057 22.850 1.00 83.81 109 GLU A CA 1
ATOM 861 C C . GLU A 1 109 ? 3.872 -12.444 22.837 1.00 83.81 109 GLU A C 1
ATOM 863 O O . GLU A 1 109 ? 3.427 -13.328 23.572 1.00 83.81 109 GLU A O 1
ATOM 868 N N . MET A 1 110 ? 3.072 -11.796 21.983 1.00 76.38 110 MET A N 1
ATOM 869 C CA . MET A 1 110 ? 1.624 -11.876 22.063 1.00 76.38 110 MET A CA 1
ATOM 870 C C . MET A 1 110 ? 1.115 -13.054 21.252 1.00 76.38 110 MET A C 1
ATOM 872 O O . MET A 1 110 ? 1.023 -13.017 20.022 1.00 76.38 110 MET A O 1
ATOM 876 N N . SER A 1 111 ? 0.753 -14.115 21.962 1.00 82.44 111 SER A N 1
ATOM 877 C CA . SER A 1 111 ? 0.060 -15.243 21.356 1.00 82.44 111 SER A CA 1
ATOM 878 C C . SER A 1 111 ? -1.411 -14.884 21.095 1.00 82.44 111 SER A C 1
ATOM 880 O O . SER A 1 111 ? -2.031 -14.112 21.828 1.00 82.44 111 SER A O 1
ATOM 882 N N . MET A 1 112 ? -2.012 -15.460 20.051 1.00 82.81 112 MET A N 1
ATOM 883 C CA . MET A 1 112 ? -3.437 -15.250 19.750 1.00 82.81 112 MET A CA 1
ATOM 884 C C . MET A 1 112 ? -4.382 -15.544 20.943 1.00 82.81 112 MET A C 1
ATOM 886 O O . MET A 1 112 ? -5.370 -14.824 21.097 1.00 82.81 112 MET A O 1
ATOM 890 N N . PRO A 1 113 ? -4.095 -16.533 21.820 1.00 86.88 113 PRO A N 1
ATOM 891 C CA . PRO A 1 113 ? -4.813 -16.721 23.081 1.00 86.88 113 PRO A CA 1
ATOM 892 C C . PRO A 1 113 ? -4.816 -15.495 24.003 1.00 86.88 113 PRO A C 1
ATOM 894 O O . PRO A 1 113 ? -5.868 -15.161 24.535 1.00 86.88 113 PRO A O 1
ATOM 897 N N . GLN A 1 114 ? -3.693 -14.784 24.146 1.00 87.38 114 GLN A N 1
ATOM 898 C CA . GLN A 1 114 ? -3.619 -13.584 24.994 1.00 87.38 114 GLN A CA 1
ATOM 899 C C . GLN A 1 114 ? -4.435 -12.428 24.413 1.00 87.38 114 GLN A C 1
ATOM 901 O O . GLN A 1 114 ? -5.078 -11.681 25.147 1.00 87.38 114 GLN A O 1
ATOM 906 N N . ILE A 1 115 ? -4.460 -12.301 23.081 1.00 84.75 115 ILE A N 1
ATOM 907 C CA . ILE A 1 115 ? -5.325 -11.326 22.405 1.00 84.75 115 ILE A CA 1
ATOM 908 C C . ILE A 1 115 ? -6.795 -11.667 22.676 1.00 84.75 115 ILE A C 1
ATOM 910 O O . ILE A 1 115 ? -7.575 -10.775 23.003 1.00 84.75 115 ILE A O 1
ATOM 914 N N . LYS A 1 116 ? -7.174 -12.950 22.589 1.00 87.88 116 LYS A N 1
ATOM 915 C CA . LYS A 1 116 ? -8.527 -13.411 22.935 1.00 87.88 116 LYS A CA 1
ATOM 916 C C . LYS A 1 116 ? -8.872 -13.082 24.389 1.00 87.88 116 LYS A C 1
ATOM 918 O O . LYS A 1 116 ? -9.960 -12.573 24.633 1.00 87.88 116 LYS A O 1
ATOM 923 N N . GLU A 1 117 ? -7.965 -13.340 25.326 1.00 89.50 117 GLU A N 1
ATOM 924 C CA . GLU A 1 117 ? -8.158 -13.055 26.751 1.00 89.50 117 GLU A CA 1
ATOM 925 C C . GLU A 1 117 ? -8.380 -11.558 27.003 1.00 89.50 117 GLU A C 1
ATOM 927 O O . GLU A 1 117 ? -9.378 -11.194 27.616 1.00 89.50 117 GLU A O 1
ATOM 932 N N . CYS A 1 118 ? -7.555 -10.686 26.412 1.00 85.44 118 CYS A N 1
ATOM 933 C CA . CYS A 1 118 ? -7.731 -9.231 26.511 1.00 85.44 118 CYS A CA 1
ATOM 934 C C . CYS A 1 118 ? -9.085 -8.770 25.941 1.00 85.44 118 CYS A C 1
ATOM 936 O O . CYS A 1 118 ? -9.743 -7.888 26.493 1.00 85.44 118 CYS A O 1
ATOM 938 N N . VAL A 1 119 ? -9.520 -9.360 24.823 1.00 84.19 119 VAL A N 1
ATOM 939 C CA . VAL A 1 119 ? -10.823 -9.052 24.213 1.00 84.19 119 VAL A CA 1
ATOM 940 C C . VAL A 1 119 ? -11.977 -9.550 25.082 1.00 84.19 119 VAL A C 1
ATOM 942 O O . VAL A 1 119 ? -12.989 -8.862 25.199 1.00 84.19 119 VAL A O 1
ATOM 945 N N . MET A 1 120 ? -11.841 -10.721 25.702 1.00 87.06 120 MET A N 1
ATOM 946 C CA . MET A 1 120 ? -12.844 -11.257 26.620 1.00 87.06 120 MET A CA 1
ATOM 947 C C . MET A 1 120 ? -12.941 -10.428 27.902 1.00 87.06 120 MET A C 1
ATOM 949 O O . MET A 1 120 ? -14.047 -10.112 28.331 1.00 87.06 120 MET A O 1
ATOM 953 N N . GLU A 1 121 ? -11.814 -10.003 28.469 1.00 87.06 121 GLU A N 1
ATOM 954 C CA . GLU A 1 121 ? -11.783 -9.100 29.622 1.00 87.06 121 GLU A CA 1
ATOM 955 C C . GLU A 1 121 ? -12.515 -7.784 29.296 1.00 87.06 121 GLU A C 1
ATOM 957 O O . GLU A 1 121 ? -13.394 -7.348 30.044 1.00 87.06 121 GLU A O 1
ATOM 962 N N . ALA A 1 122 ? -12.276 -7.224 28.104 1.00 82.81 122 ALA A N 1
ATOM 963 C CA . ALA A 1 122 ? -12.991 -6.046 27.601 1.00 82.81 122 ALA A CA 1
ATOM 964 C C . ALA A 1 122 ? -14.497 -6.261 27.477 1.00 82.81 122 ALA A C 1
ATOM 966 O O . ALA A 1 122 ? -15.295 -5.378 27.811 1.00 82.81 122 ALA A O 1
ATOM 967 N N . ALA A 1 123 ? -14.875 -7.438 26.978 1.00 82.88 123 ALA A N 1
ATOM 968 C CA . ALA A 1 123 ? -16.261 -7.834 26.833 1.00 82.88 123 ALA A CA 1
ATOM 969 C C . ALA A 1 123 ? -16.961 -7.908 28.190 1.00 82.88 123 ALA A C 1
ATOM 971 O O . ALA A 1 123 ? -18.060 -7.384 28.325 1.00 82.88 123 ALA A O 1
ATOM 972 N N . THR A 1 124 ? -16.308 -8.480 29.205 1.00 84.50 124 THR A N 1
ATOM 973 C CA . THR A 1 124 ? -16.878 -8.576 30.559 1.00 84.50 124 THR A CA 1
ATOM 974 C C . THR A 1 124 ? -16.996 -7.226 31.266 1.00 84.50 124 THR A C 1
ATOM 976 O O . THR A 1 124 ? -17.917 -7.033 32.058 1.00 84.50 124 THR A O 1
ATOM 979 N N . ALA A 1 125 ? -16.113 -6.269 30.961 1.00 84.00 125 ALA A N 1
ATOM 980 C CA . ALA A 1 125 ? -16.170 -4.922 31.527 1.00 84.00 125 ALA A CA 1
ATOM 981 C C . ALA A 1 125 ? -17.309 -4.065 30.940 1.00 84.00 125 ALA A C 1
ATOM 983 O O . ALA A 1 125 ? -17.759 -3.108 31.574 1.00 84.00 125 ALA A O 1
ATOM 984 N N . THR A 1 126 ? -17.793 -4.395 29.739 1.00 81.00 126 THR A N 1
ATOM 985 C CA . THR A 1 126 ? -18.816 -3.610 29.039 1.00 81.00 126 THR A CA 1
ATOM 986 C C . THR A 1 126 ? -20.192 -4.243 29.242 1.00 81.00 126 THR A C 1
ATOM 988 O O . THR A 1 126 ? -20.421 -5.394 28.887 1.00 81.00 126 THR A O 1
ATOM 991 N N . LYS A 1 127 ? -21.140 -3.487 29.808 1.00 76.06 127 LYS A N 1
ATOM 992 C CA . LYS A 1 127 ? -22.452 -4.013 30.232 1.00 76.06 127 LYS A CA 1
ATOM 993 C C . LYS A 1 127 ? -23.369 -4.465 29.088 1.00 76.06 127 LYS A C 1
ATOM 995 O O . LYS A 1 127 ? -24.340 -5.165 29.369 1.00 76.06 127 LYS A O 1
ATOM 1000 N N . SER A 1 128 ? -23.104 -4.093 27.831 1.00 80.00 128 SER A N 1
ATOM 1001 C CA . SER A 1 128 ? -23.939 -4.498 26.695 1.00 80.00 128 SER A CA 1
ATOM 1002 C C . SER A 1 128 ? -23.122 -5.067 25.513 1.00 80.00 128 SER A C 1
ATOM 1004 O O . SER A 1 128 ? -22.159 -4.444 25.056 1.00 80.00 128 SER A O 1
ATOM 1006 N N . PRO A 1 129 ? -23.506 -6.237 24.955 1.00 70.06 129 PRO A N 1
ATOM 1007 C CA . PRO A 1 129 ? -22.835 -6.835 23.790 1.00 70.06 129 PRO A CA 1
ATOM 1008 C C . PRO A 1 129 ? -22.937 -5.982 22.517 1.00 70.06 129 PRO A C 1
ATOM 1010 O O . PRO A 1 129 ? -22.100 -6.075 21.620 1.00 70.06 129 PRO A O 1
ATOM 1013 N N . GLN A 1 130 ? -23.986 -5.162 22.418 1.00 74.94 130 GLN A N 1
ATOM 1014 C CA . GLN A 1 130 ? -24.271 -4.358 21.234 1.00 74.94 130 GLN A CA 1
ATOM 1015 C C . GLN A 1 130 ? -23.448 -3.064 21.212 1.00 74.94 130 GLN A C 1
ATOM 1017 O O . GLN A 1 130 ? -22.895 -2.725 20.164 1.00 74.94 130 GLN A O 1
ATOM 1022 N N . GLU A 1 131 ? -23.269 -2.397 22.361 1.00 75.12 131 GLU A N 1
ATOM 1023 C CA . GLU A 1 131 ? -22.299 -1.298 22.469 1.00 75.12 131 GLU A CA 1
ATOM 1024 C C . GLU A 1 131 ? -20.882 -1.815 22.255 1.00 75.12 131 GLU A C 1
ATOM 1026 O O . GLU A 1 131 ? -20.088 -1.120 21.626 1.00 75.12 131 GLU A O 1
ATOM 1031 N N . LEU A 1 132 ? -20.577 -3.044 22.690 1.00 71.50 132 LEU A N 1
ATOM 1032 C CA . LEU A 1 132 ? -19.284 -3.686 22.455 1.00 71.50 132 LEU A CA 1
ATOM 1033 C C . LEU A 1 132 ? -18.957 -3.772 20.955 1.00 71.50 132 LEU A C 1
ATOM 1035 O O . LEU A 1 132 ? -17.888 -3.356 20.514 1.00 71.50 132 LEU A O 1
ATOM 1039 N N . ALA A 1 133 ? -19.892 -4.264 20.140 1.00 69.62 133 ALA A N 1
ATOM 1040 C CA . ALA A 1 133 ? -19.682 -4.392 18.698 1.00 69.62 133 ALA A CA 1
ATOM 1041 C C . ALA A 1 133 ? -19.441 -3.033 18.011 1.00 69.62 133 ALA A C 1
ATOM 1043 O O . ALA A 1 133 ? -18.646 -2.954 17.070 1.00 69.62 133 ALA A O 1
ATOM 1044 N N . MET A 1 134 ? -20.088 -1.965 18.493 1.00 72.62 134 MET A N 1
ATOM 1045 C CA . MET A 1 134 ? -19.896 -0.606 17.974 1.00 72.62 134 MET A CA 1
ATOM 1046 C C . MET A 1 134 ? -18.596 0.044 18.484 1.00 72.62 134 MET A C 1
ATOM 1048 O O . MET A 1 134 ? -17.865 0.656 17.699 1.00 72.62 134 MET A O 1
ATOM 1052 N N . THR A 1 135 ? -18.242 -0.152 19.759 1.00 69.00 135 THR A N 1
ATOM 1053 C CA . THR A 1 135 ? -17.025 0.411 20.381 1.00 69.00 135 THR A CA 1
ATOM 1054 C C . THR A 1 135 ? -15.740 -0.253 19.891 1.00 69.00 135 THR A C 1
ATOM 1056 O O . THR A 1 135 ? -14.751 0.442 19.646 1.00 69.00 135 THR A O 1
ATOM 1059 N N . PHE A 1 136 ? -15.745 -1.564 19.623 1.00 68.94 136 PHE A N 1
ATOM 1060 C CA . PHE A 1 136 ? -14.583 -2.254 19.042 1.00 68.94 136 PHE A CA 1
ATOM 1061 C C . PHE A 1 136 ? -14.228 -1.776 17.628 1.00 68.94 136 PHE A C 1
ATOM 1063 O O . PHE A 1 136 ? -13.105 -1.991 17.170 1.00 68.94 136 PHE A O 1
ATOM 1070 N N . GLY A 1 137 ? -15.148 -1.099 16.934 1.00 64.81 137 GLY A N 1
ATOM 1071 C CA . GLY A 1 137 ? -14.851 -0.451 15.659 1.00 64.81 137 GLY A CA 1
ATOM 1072 C C . GLY A 1 137 ? -13.889 0.738 15.782 1.00 64.81 137 GLY A C 1
ATOM 1073 O O . GLY A 1 137 ? -13.183 1.035 14.804 1.00 64.81 137 GLY A O 1
ATOM 1074 N N . HIS A 1 138 ? -13.853 1.379 16.959 1.00 66.31 138 HIS A N 1
ATOM 1075 C CA . HIS A 1 138 ? -13.218 2.681 17.161 1.00 66.31 138 HIS A CA 1
ATOM 1076 C C . HIS A 1 138 ? -11.986 2.648 18.067 1.00 66.31 138 HIS A C 1
ATOM 1078 O O . HIS A 1 138 ? -11.006 3.250 17.664 1.00 66.31 138 HIS A O 1
ATOM 1084 N N . ASN A 1 139 ? -11.961 1.914 19.185 1.00 63.00 139 ASN A N 1
ATOM 1085 C CA . ASN A 1 139 ? -10.762 1.525 19.959 1.00 63.00 139 ASN A CA 1
ATOM 1086 C C . ASN A 1 139 ? -11.262 0.759 21.201 1.00 63.00 139 ASN A C 1
ATOM 1088 O O . ASN A 1 139 ? -12.072 1.321 21.941 1.00 63.00 139 ASN A O 1
ATOM 1092 N N . PRO A 1 140 ? -10.834 -0.489 21.467 1.00 61.12 140 PRO A N 1
ATOM 1093 C CA . PRO A 1 140 ? -11.269 -1.180 22.675 1.00 61.12 140 PRO A CA 1
ATOM 1094 C C . PRO A 1 140 ? -10.758 -0.439 23.926 1.00 61.12 140 PRO A C 1
ATOM 1096 O O . PRO A 1 140 ? -9.596 -0.034 23.955 1.00 61.12 140 PRO A O 1
ATOM 1099 N N . PRO A 1 141 ? -11.580 -0.276 24.978 1.00 61.00 141 PRO A N 1
ATOM 1100 C CA . PRO A 1 141 ? -11.181 0.411 26.210 1.00 61.00 141 PRO A CA 1
ATOM 1101 C C . PRO A 1 141 ? -10.164 -0.370 27.063 1.00 61.00 141 PRO A C 1
ATOM 1103 O O . PRO A 1 141 ? -9.731 0.130 28.101 1.00 61.00 141 PRO A O 1
ATOM 1106 N N . VAL A 1 142 ? -9.767 -1.582 26.655 1.00 60.09 142 VAL A N 1
ATOM 1107 C CA . VAL A 1 142 ? -8.877 -2.435 27.450 1.00 60.09 142 VAL A CA 1
ATOM 1108 C C . VAL A 1 142 ? -7.413 -2.101 27.229 1.00 60.09 142 VAL A C 1
ATOM 1110 O O . VAL A 1 142 ? -6.853 -2.277 26.150 1.00 60.09 142 VAL A O 1
ATOM 1113 N N . ARG A 1 143 ? -6.807 -1.624 28.318 1.00 71.44 143 ARG A N 1
ATOM 1114 C CA . ARG A 1 143 ? -5.415 -1.192 28.440 1.00 71.44 143 ARG A CA 1
ATOM 1115 C C . ARG A 1 143 ? -4.548 -2.307 29.023 1.00 71.44 143 ARG A C 1
ATOM 1117 O O . ARG A 1 143 ? -3.934 -2.115 30.071 1.00 71.44 143 ARG A O 1
ATOM 1124 N N . SER A 1 144 ? -4.504 -3.485 28.397 1.00 86.19 144 SER A N 1
ATOM 1125 C CA . SER A 1 144 ? -3.412 -4.397 28.748 1.00 86.19 144 SER A CA 1
ATOM 1126 C C . SER A 1 144 ? -2.108 -3.796 28.194 1.00 86.19 144 SER A C 1
ATOM 1128 O O . SER A 1 144 ? -2.061 -3.401 27.022 1.00 86.19 144 SER A O 1
ATOM 1130 N N . PRO A 1 145 ? -1.044 -3.665 29.007 1.00 88.31 145 PRO A N 1
ATOM 1131 C CA . PRO A 1 145 ? 0.186 -2.985 28.588 1.00 88.31 145 PRO A CA 1
ATOM 1132 C C . PRO A 1 145 ? 0.861 -3.682 27.395 1.00 88.31 145 PRO A C 1
ATOM 1134 O O . PRO A 1 145 ? 1.522 -3.044 26.576 1.00 88.31 145 PRO A O 1
ATOM 1137 N N . SER A 1 146 ? 0.657 -4.993 27.252 1.00 85.62 146 SER A N 1
ATOM 1138 C CA . SER A 1 146 ? 1.130 -5.785 26.118 1.00 85.62 146 SER A CA 1
ATOM 1139 C C . SER A 1 146 ? 0.367 -5.472 24.822 1.00 85.62 146 SER A C 1
ATOM 1141 O O . SER A 1 146 ? 0.993 -5.363 23.768 1.00 85.62 146 SER A O 1
ATOM 1143 N N . PHE A 1 147 ? -0.953 -5.244 24.880 1.00 86.56 147 PHE A N 1
ATOM 1144 C CA . PHE A 1 147 ? -1.739 -4.856 23.702 1.00 86.56 147 PHE A CA 1
ATOM 1145 C C . PHE A 1 147 ? -1.380 -3.447 23.228 1.00 86.56 147 PHE A C 1
ATOM 1147 O O . PHE A 1 147 ? -1.247 -3.215 22.026 1.00 86.56 147 PHE A O 1
ATOM 1154 N N . GLU A 1 148 ? -1.161 -2.520 24.163 1.00 88.94 148 GLU A N 1
ATOM 1155 C CA . GLU A 1 148 ? -0.701 -1.163 23.854 1.00 88.94 148 GLU A CA 1
ATOM 1156 C C . GLU A 1 148 ? 0.693 -1.181 23.204 1.00 88.94 148 GLU A C 1
ATOM 1158 O O . GLU A 1 148 ? 0.919 -0.516 22.190 1.00 88.94 148 GLU A O 1
ATOM 1163 N N . SER A 1 149 ? 1.613 -2.009 23.715 1.00 90.81 149 SER A N 1
ATOM 1164 C CA . SER A 1 149 ? 2.928 -2.225 23.096 1.00 90.81 149 SER A CA 1
ATOM 1165 C C . SER A 1 149 ? 2.811 -2.778 21.671 1.00 90.81 149 SER A C 1
ATOM 1167 O O . SER A 1 149 ? 3.443 -2.255 20.745 1.00 90.81 149 SER A O 1
ATOM 1169 N N . LEU A 1 150 ? 1.950 -3.781 21.455 1.00 89.56 150 LEU A N 1
ATOM 1170 C CA . LEU A 1 150 ? 1.683 -4.333 20.126 1.00 89.56 150 LEU A CA 1
ATOM 1171 C C . LEU A 1 150 ? 1.105 -3.280 19.178 1.00 89.56 150 LEU A C 1
ATOM 1173 O O . LEU A 1 150 ? 1.577 -3.149 18.049 1.00 89.56 150 LEU A O 1
ATOM 1177 N N . GLN A 1 151 ? 0.124 -2.504 19.633 1.00 90.69 151 GLN A N 1
ATOM 1178 C CA . GLN A 1 151 ? -0.479 -1.424 18.857 1.00 90.69 151 GLN A CA 1
ATOM 1179 C C . GLN A 1 151 ? 0.558 -0.377 18.448 1.00 90.69 151 GLN A C 1
ATOM 1181 O O . GLN A 1 151 ? 0.640 -0.023 17.271 1.00 90.69 151 GLN A O 1
ATOM 1186 N N . ASN A 1 152 ? 1.373 0.087 19.395 1.00 93.19 152 ASN A N 1
ATOM 1187 C CA . ASN A 1 152 ? 2.403 1.091 19.148 1.00 93.19 152 ASN A CA 1
ATOM 1188 C C . ASN A 1 152 ? 3.468 0.573 18.171 1.00 93.19 152 ASN A C 1
ATOM 1190 O O . ASN A 1 152 ? 3.842 1.273 17.224 1.00 93.19 152 ASN A O 1
ATOM 1194 N N . THR A 1 153 ? 3.909 -0.675 18.343 1.00 94.00 153 THR A N 1
ATOM 1195 C CA . THR A 1 153 ? 4.914 -1.300 17.472 1.00 94.00 153 THR A CA 1
ATOM 1196 C C . THR A 1 153 ? 4.356 -1.547 16.066 1.00 94.00 153 THR A C 1
ATOM 1198 O O . THR A 1 153 ? 5.025 -1.252 15.072 1.00 94.00 153 THR A O 1
ATOM 1201 N N . TRP A 1 154 ? 3.100 -1.992 15.952 1.00 93.94 154 TRP A N 1
ATOM 1202 C CA . TRP A 1 154 ? 2.406 -2.155 14.671 1.00 93.94 154 TRP A CA 1
ATOM 1203 C C . TRP A 1 154 ? 2.202 -0.824 13.942 1.00 93.94 154 TRP A C 1
ATOM 1205 O O . TRP A 1 154 ? 2.508 -0.718 12.753 1.00 93.94 154 TRP A O 1
ATOM 1215 N N . HIS A 1 155 ? 1.730 0.213 14.638 1.00 94.38 155 HIS A N 1
ATOM 1216 C CA . HIS A 1 155 ? 1.585 1.554 14.072 1.00 94.38 155 HIS A CA 1
ATOM 1217 C C . HIS A 1 155 ? 2.921 2.084 13.546 1.00 94.38 155 HIS A C 1
ATOM 1219 O O . HIS A 1 155 ? 2.998 2.509 12.393 1.00 94.38 155 HIS A O 1
ATOM 1225 N N . SER A 1 156 ? 3.983 1.981 14.349 1.00 95.50 156 SER A N 1
ATOM 1226 C CA . SER A 1 156 ? 5.339 2.378 13.955 1.00 95.50 156 SER A CA 1
ATOM 1227 C C . SER A 1 156 ? 5.819 1.625 12.709 1.00 95.50 156 SER A C 1
ATOM 1229 O O . SER A 1 156 ? 6.384 2.216 11.784 1.00 95.50 156 SER A O 1
ATOM 1231 N N . PHE A 1 157 ? 5.531 0.325 12.626 1.00 95.12 157 PHE A N 1
ATOM 1232 C CA . PHE A 1 157 ? 5.845 -0.482 11.453 1.00 95.12 157 PHE A CA 1
ATOM 1233 C C . PHE A 1 157 ? 5.100 -0.028 10.198 1.00 95.12 157 PHE A C 1
ATOM 1235 O O . PHE A 1 157 ? 5.731 0.176 9.158 1.00 95.12 157 PHE A O 1
ATOM 1242 N N . ILE A 1 158 ? 3.782 0.164 10.286 1.00 95.00 158 ILE A N 1
ATOM 1243 C CA . ILE A 1 158 ? 2.981 0.648 9.158 1.00 95.00 158 ILE A CA 1
ATOM 1244 C C . ILE A 1 158 ? 3.463 2.032 8.721 1.00 95.00 158 ILE A C 1
ATOM 1246 O O . ILE A 1 158 ? 3.636 2.269 7.527 1.00 95.00 158 ILE A O 1
ATOM 1250 N N . ASP A 1 159 ? 3.761 2.930 9.657 1.00 95.88 159 ASP A N 1
ATOM 1251 C CA . ASP A 1 159 ? 4.281 4.260 9.341 1.00 95.88 159 ASP A CA 1
ATOM 1252 C C . ASP A 1 159 ? 5.657 4.208 8.674 1.00 95.88 159 ASP A C 1
ATOM 1254 O O . ASP A 1 159 ? 5.931 4.976 7.744 1.00 95.88 159 ASP A O 1
ATOM 1258 N N . SER A 1 160 ? 6.503 3.264 9.088 1.00 96.44 160 SER A N 1
ATOM 1259 C CA . SER A 1 160 ? 7.780 2.986 8.440 1.00 96.44 160 SER A CA 1
ATOM 1260 C C . SER A 1 160 ? 7.590 2.503 6.997 1.00 96.44 160 SER A C 1
ATOM 1262 O O . SER A 1 160 ? 8.202 3.075 6.093 1.00 96.44 160 SER A O 1
ATOM 1264 N N . LEU A 1 161 ? 6.703 1.529 6.752 1.00 95.56 161 LEU A N 1
ATOM 1265 C CA . LEU A 1 161 ? 6.385 1.046 5.399 1.00 95.56 161 LEU A CA 1
ATOM 1266 C C . LEU A 1 161 ? 5.817 2.153 4.510 1.00 95.56 161 LEU A C 1
ATOM 1268 O O . LEU A 1 161 ? 6.239 2.334 3.372 1.00 95.56 161 LEU A O 1
ATOM 1272 N N . MET A 1 162 ? 4.883 2.934 5.044 1.00 96.25 162 MET A N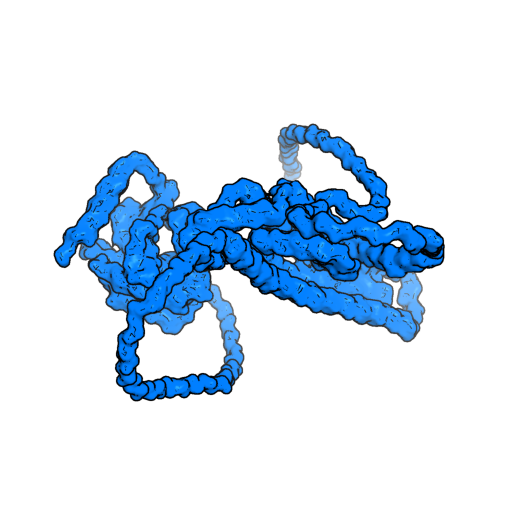 1
ATOM 1273 C CA . MET A 1 162 ? 4.256 4.040 4.330 1.00 96.25 162 MET A CA 1
ATOM 1274 C C . MET A 1 162 ? 5.274 5.111 3.935 1.00 96.25 162 MET A C 1
ATOM 1276 O O . MET A 1 162 ? 5.201 5.657 2.833 1.00 96.25 162 MET A O 1
ATOM 1280 N N . ARG A 1 163 ? 6.233 5.419 4.816 1.00 97.19 163 ARG A N 1
ATOM 1281 C CA . ARG A 1 163 ? 7.334 6.341 4.512 1.00 97.19 163 ARG A CA 1
ATOM 1282 C C . ARG A 1 163 ? 8.254 5.767 3.441 1.00 97.19 163 ARG A C 1
ATOM 1284 O O . ARG A 1 163 ? 8.604 6.481 2.508 1.00 97.19 163 ARG A O 1
ATOM 1291 N N . GLU A 1 164 ? 8.602 4.491 3.552 1.00 96.81 164 GLU A N 1
ATOM 1292 C CA . GLU A 1 164 ? 9.433 3.788 2.576 1.00 96.81 164 GLU A CA 1
ATOM 1293 C C . GLU A 1 164 ? 8.796 3.811 1.182 1.00 96.81 164 GLU A C 1
ATOM 1295 O O . GLU A 1 164 ? 9.426 4.267 0.232 1.00 96.81 164 GLU A O 1
ATOM 1300 N N . TRP A 1 165 ? 7.523 3.434 1.052 1.00 97.25 165 TRP A N 1
ATOM 1301 C CA . TRP A 1 165 ? 6.826 3.421 -0.237 1.00 97.25 165 TRP A CA 1
ATOM 1302 C C . TRP A 1 165 ? 6.630 4.814 -0.839 1.00 97.25 165 TRP A C 1
ATOM 1304 O O . TRP A 1 165 ? 6.723 4.968 -2.056 1.00 97.25 165 TRP A O 1
ATOM 1314 N N . LYS A 1 166 ? 6.430 5.852 -0.015 1.00 97.94 166 LYS A N 1
ATOM 1315 C CA . LYS A 1 166 ? 6.445 7.246 -0.493 1.00 97.94 166 LYS A CA 1
ATOM 1316 C C . LYS A 1 166 ? 7.796 7.600 -1.111 1.00 97.94 166 LYS A C 1
ATOM 1318 O O . LYS A 1 166 ? 7.833 8.148 -2.210 1.00 97.94 166 LYS A O 1
ATOM 1323 N N . THR A 1 167 ? 8.891 7.241 -0.445 1.00 98.12 167 THR A N 1
ATOM 1324 C CA . THR A 1 167 ? 10.242 7.451 -0.974 1.00 98.12 167 THR A CA 1
ATOM 1325 C C . THR A 1 167 ? 10.467 6.661 -2.265 1.00 98.12 167 THR A C 1
ATOM 1327 O O . THR A 1 167 ? 10.956 7.230 -3.237 1.00 98.12 167 THR A O 1
ATOM 1330 N N . LEU A 1 168 ? 10.052 5.389 -2.331 1.00 97.31 168 LEU A N 1
ATOM 1331 C CA . LEU A 1 168 ? 10.153 4.581 -3.555 1.00 97.31 168 LEU A CA 1
ATOM 1332 C C . LEU A 1 168 ? 9.363 5.193 -4.721 1.00 97.31 168 LEU A C 1
ATOM 1334 O O . LEU A 1 168 ? 9.848 5.180 -5.851 1.00 97.31 168 LEU A O 1
ATOM 1338 N N . ASN A 1 169 ? 8.185 5.769 -4.467 1.00 98.06 169 ASN A N 1
ATOM 1339 C CA . ASN A 1 169 ? 7.404 6.467 -5.491 1.00 98.06 169 ASN A CA 1
ATOM 1340 C C . ASN A 1 169 ? 8.114 7.724 -6.000 1.00 98.06 169 ASN A C 1
ATOM 1342 O O . ASN A 1 169 ? 8.176 7.934 -7.210 1.00 98.06 169 ASN A O 1
ATOM 1346 N N . ILE A 1 170 ? 8.691 8.528 -5.101 1.00 98.19 170 ILE A N 1
ATOM 1347 C CA . ILE A 1 170 ? 9.489 9.701 -5.485 1.00 98.19 170 ILE A CA 1
ATOM 1348 C C . ILE A 1 170 ? 10.663 9.265 -6.370 1.00 98.19 170 ILE A C 1
ATOM 1350 O O . ILE A 1 170 ? 10.846 9.811 -7.456 1.00 98.19 170 ILE A O 1
ATOM 1354 N N . ILE A 1 171 ? 11.410 8.235 -5.959 1.00 98.12 171 ILE A N 1
ATOM 1355 C CA . ILE A 1 171 ? 12.529 7.697 -6.745 1.00 98.12 171 ILE A CA 1
ATOM 1356 C C . ILE A 1 171 ? 12.040 7.159 -8.097 1.00 98.12 171 ILE A C 1
ATOM 1358 O O . ILE A 1 171 ? 12.682 7.416 -9.110 1.00 98.12 171 ILE A O 1
ATOM 1362 N N . SER A 1 172 ? 10.894 6.471 -8.143 1.00 98.25 172 SER A N 1
ATOM 1363 C CA . SER A 1 172 ? 10.317 5.943 -9.389 1.00 98.25 172 SER A CA 1
ATOM 1364 C C . SER A 1 172 ? 9.998 7.062 -10.387 1.00 98.25 172 SER A C 1
ATOM 1366 O O . SER A 1 172 ? 10.311 6.929 -11.566 1.00 98.25 172 SER A O 1
ATOM 1368 N N . VAL A 1 173 ? 9.426 8.183 -9.929 1.00 98.44 173 VAL A N 1
ATOM 1369 C CA . VAL A 1 173 ? 9.128 9.351 -10.782 1.00 98.44 173 VAL A CA 1
ATOM 1370 C C . VAL A 1 173 ? 10.409 10.033 -11.266 1.00 98.44 173 VAL A C 1
ATOM 1372 O O . VAL A 1 173 ? 10.520 10.359 -12.449 1.00 98.44 173 VAL A O 1
ATOM 1375 N N . LEU A 1 174 ? 11.394 10.221 -10.381 1.00 98.12 174 LEU A N 1
ATOM 1376 C CA . LEU A 1 174 ? 12.692 10.798 -10.749 1.00 98.12 174 LEU A CA 1
ATOM 1377 C C . LEU A 1 174 ? 13.413 9.932 -11.789 1.00 98.12 174 LEU A C 1
ATOM 1379 O O . LEU A 1 174 ? 13.913 10.447 -12.789 1.00 98.12 174 LEU A O 1
ATOM 1383 N N . LEU A 1 175 ? 13.413 8.615 -11.581 1.00 97.81 175 LEU A N 1
ATOM 1384 C CA . LEU A 1 175 ? 13.998 7.651 -12.502 1.00 97.81 175 LEU A CA 1
ATOM 1385 C C . LEU A 1 175 ? 13.270 7.662 -13.853 1.00 97.81 175 LEU A C 1
ATOM 1387 O O . LEU A 1 175 ? 13.922 7.682 -14.891 1.00 97.81 175 LEU A O 1
ATOM 1391 N N . LEU A 1 176 ? 11.934 7.731 -13.855 1.00 98.12 176 LEU A N 1
ATOM 1392 C CA . LEU A 1 176 ? 11.133 7.823 -15.077 1.00 98.12 176 LEU A CA 1
ATOM 1393 C C . LEU A 1 176 ? 11.488 9.068 -15.908 1.00 98.12 176 LEU A C 1
ATOM 1395 O O . LEU A 1 176 ? 11.654 8.965 -17.121 1.00 98.12 176 LEU A O 1
ATOM 1399 N N . SER A 1 177 ? 11.661 10.221 -15.255 1.00 98.31 177 SER A N 1
ATOM 1400 C CA . SER A 1 177 ? 12.090 11.470 -15.901 1.00 98.31 177 SER A CA 1
ATOM 1401 C C . SER A 1 177 ? 13.489 11.350 -16.523 1.00 98.31 177 SER A C 1
ATOM 1403 O O . SER A 1 177 ? 13.701 11.729 -17.678 1.00 98.31 177 SER A O 1
ATOM 1405 N N . ALA A 1 178 ? 14.430 10.738 -15.798 1.00 98.06 178 ALA A N 1
ATOM 1406 C CA . ALA A 1 178 ? 15.786 10.507 -16.288 1.00 98.06 178 ALA A CA 1
ATOM 1407 C C . ALA A 1 178 ? 15.807 9.563 -17.507 1.00 98.06 178 ALA A C 1
ATOM 1409 O O . ALA A 1 178 ? 16.459 9.857 -18.509 1.00 98.06 178 ALA A O 1
ATOM 1410 N N . ILE A 1 179 ? 15.029 8.474 -17.468 1.00 97.56 179 ILE A N 1
ATOM 1411 C CA . ILE A 1 179 ? 14.896 7.535 -18.593 1.00 97.56 179 ILE A CA 1
ATOM 1412 C C . ILE A 1 179 ? 14.309 8.230 -19.825 1.00 97.56 179 ILE A C 1
ATOM 1414 O O . ILE A 1 179 ? 14.816 8.043 -20.932 1.00 97.56 179 ILE A O 1
ATOM 1418 N N . LEU A 1 180 ? 13.262 9.043 -19.648 1.00 97.12 180 LEU A N 1
ATOM 1419 C CA . LEU A 1 180 ? 12.666 9.808 -20.745 1.00 97.12 180 LEU A CA 1
ATOM 1420 C C . LEU A 1 180 ? 13.675 10.774 -21.369 1.00 97.12 180 LEU A C 1
ATOM 1422 O O . LEU A 1 180 ? 13.730 10.877 -22.589 1.00 97.12 180 LEU A O 1
ATOM 1426 N N . THR A 1 181 ? 14.509 11.415 -20.550 1.00 97.38 181 THR A N 1
ATOM 1427 C CA . THR A 1 181 ? 15.568 12.312 -21.032 1.00 97.38 181 THR A CA 1
ATOM 1428 C C . THR A 1 181 ? 16.607 11.563 -21.867 1.00 97.38 181 THR A C 1
ATOM 1430 O O . THR A 1 181 ? 16.990 12.041 -22.929 1.00 97.38 181 THR A O 1
ATOM 1433 N N . ILE A 1 182 ? 17.032 10.364 -21.451 1.00 96.06 182 ILE A N 1
ATOM 1434 C CA . ILE A 1 182 ? 17.968 9.551 -22.251 1.00 96.06 182 ILE A CA 1
ATOM 1435 C C . ILE A 1 182 ? 17.342 9.134 -23.584 1.00 96.06 182 ILE A C 1
ATOM 1437 O O . ILE A 1 182 ? 18.007 9.188 -24.614 1.00 96.06 182 ILE A O 1
ATOM 1441 N N . LEU A 1 183 ? 16.064 8.751 -23.589 1.00 95.25 183 LEU A N 1
ATOM 1442 C CA . LEU A 1 183 ? 15.366 8.368 -24.819 1.00 95.25 183 LEU A CA 1
ATOM 1443 C C . LEU A 1 183 ? 15.158 9.534 -25.797 1.00 95.25 183 LEU A C 1
ATOM 1445 O O . LEU A 1 183 ? 14.919 9.278 -26.973 1.00 95.25 183 LEU A O 1
ATOM 1449 N N . GLN A 1 184 ? 15.248 10.785 -25.334 1.00 97.12 184 GLN A N 1
ATOM 1450 C CA . GLN A 1 184 ? 15.209 11.974 -26.194 1.00 97.12 184 GLN A CA 1
ATOM 1451 C C . GLN A 1 184 ? 16.530 12.224 -26.935 1.00 97.12 184 GLN A C 1
ATOM 1453 O O . GLN A 1 184 ? 16.554 13.023 -27.865 1.00 97.12 184 GLN A O 1
ATOM 1458 N N . ILE A 1 185 ? 17.624 11.564 -26.548 1.00 95.50 185 ILE A N 1
ATOM 1459 C CA . ILE A 1 185 ? 18.903 11.675 -27.249 1.00 95.50 185 ILE A CA 1
ATOM 1460 C C . ILE A 1 185 ? 18.865 10.749 -28.469 1.00 95.50 185 ILE A C 1
ATOM 1462 O O . ILE A 1 185 ? 18.810 9.526 -28.323 1.00 95.50 185 ILE A O 1
ATOM 1466 N N . ASP A 1 186 ? 18.953 11.316 -29.674 1.00 94.12 186 ASP A N 1
ATOM 1467 C CA . ASP A 1 186 ? 18.834 10.561 -30.931 1.00 94.12 186 ASP A CA 1
ATOM 1468 C C . ASP A 1 186 ? 19.826 9.389 -31.025 1.00 94.12 186 ASP A C 1
ATOM 1470 O O . ASP A 1 186 ? 19.467 8.295 -31.462 1.00 94.12 186 ASP A O 1
ATOM 1474 N N . SER A 1 187 ? 21.068 9.568 -30.557 1.00 90.12 187 SER A N 1
ATOM 1475 C CA . SER A 1 187 ? 22.071 8.493 -30.550 1.00 90.12 187 SER A CA 1
ATOM 1476 C C . SER A 1 187 ? 21.671 7.315 -29.654 1.00 90.12 187 SER A C 1
ATOM 1478 O O . SER A 1 187 ? 21.857 6.161 -30.041 1.00 90.12 187 SER A O 1
ATOM 1480 N N . ALA A 1 188 ? 21.051 7.579 -28.501 1.00 91.69 188 ALA A N 1
ATOM 1481 C CA . ALA A 1 188 ? 20.542 6.542 -27.605 1.00 91.69 188 ALA A CA 1
ATOM 1482 C C . ALA A 1 188 ? 19.297 5.844 -28.178 1.00 91.69 188 ALA A C 1
ATOM 1484 O O . ALA A 1 188 ? 19.135 4.634 -28.013 1.00 91.69 188 ALA A O 1
ATOM 1485 N N . ALA A 1 189 ? 18.425 6.588 -28.868 1.00 90.69 189 ALA A N 1
ATOM 1486 C CA . ALA A 1 189 ? 17.212 6.055 -29.491 1.00 90.69 189 ALA A CA 1
ATOM 1487 C C . ALA A 1 189 ? 17.501 5.166 -30.717 1.00 90.69 189 ALA A C 1
ATOM 1489 O O . ALA A 1 189 ? 16.743 4.228 -31.009 1.00 90.69 189 ALA A O 1
ATOM 1490 N N . ASN A 1 190 ? 18.600 5.449 -31.417 1.00 90.31 190 ASN A N 1
ATOM 1491 C CA . ASN A 1 190 ? 19.057 4.673 -32.565 1.00 90.31 190 ASN A CA 1
ATOM 1492 C C . ASN A 1 190 ? 19.743 3.363 -32.152 1.00 90.31 190 ASN A C 1
ATOM 1494 O O . ASN A 1 190 ? 19.656 2.372 -32.882 1.00 90.31 190 ASN A O 1
ATOM 1498 N N . ASP A 1 191 ? 20.360 3.306 -30.968 1.00 91.00 191 ASP A N 1
ATOM 1499 C CA . ASP A 1 191 ? 20.927 2.062 -30.457 1.00 91.00 191 ASP A CA 1
ATOM 1500 C C . ASP A 1 191 ? 19.851 1.121 -29.889 1.00 91.00 191 ASP A C 1
ATOM 1502 O O . ASP A 1 191 ? 19.163 1.413 -28.910 1.00 91.00 191 ASP A O 1
ATOM 1506 N N . SER A 1 192 ? 19.733 -0.069 -30.483 1.00 92.06 192 SER A N 1
ATOM 1507 C CA . SER A 1 192 ? 18.707 -1.046 -30.107 1.00 92.06 192 SER A CA 1
ATOM 1508 C C . SER A 1 192 ? 18.845 -1.517 -28.656 1.00 92.06 192 SER A C 1
ATOM 1510 O O . SER A 1 192 ? 17.835 -1.616 -27.962 1.00 92.06 192 SER A O 1
ATOM 1512 N N . LEU A 1 193 ? 20.067 -1.783 -28.175 1.00 93.00 193 LEU A N 1
ATOM 1513 C CA . LEU A 1 193 ? 20.281 -2.284 -26.812 1.00 93.00 193 LEU A CA 1
ATOM 1514 C C . LEU A 1 193 ? 19.924 -1.219 -25.770 1.00 93.00 193 LEU A C 1
ATOM 1516 O O . LEU A 1 193 ? 19.124 -1.491 -24.874 1.00 93.00 193 LEU A O 1
ATOM 1520 N N . THR A 1 194 ? 20.460 -0.006 -25.935 1.00 94.94 194 THR A N 1
ATOM 1521 C CA . THR A 1 194 ? 20.171 1.148 -25.072 1.00 94.94 194 THR A CA 1
ATOM 1522 C C . THR A 1 194 ? 18.671 1.438 -25.044 1.00 94.94 194 THR A C 1
ATOM 1524 O O . THR A 1 194 ? 18.075 1.509 -23.968 1.00 94.94 194 THR A O 1
ATOM 1527 N N . ARG A 1 195 ? 18.017 1.482 -26.213 1.00 95.38 195 ARG A N 1
ATOM 1528 C CA . ARG A 1 195 ? 16.572 1.705 -26.312 1.00 95.38 195 ARG A CA 1
ATOM 1529 C C . ARG A 1 195 ? 15.755 0.636 -25.586 1.00 95.38 195 ARG A C 1
ATOM 1531 O O . ARG A 1 195 ? 14.851 0.978 -24.828 1.00 95.38 195 ARG A O 1
ATOM 1538 N N . TYR A 1 196 ? 16.029 -0.653 -25.796 1.00 96.25 196 TYR A N 1
ATOM 1539 C CA . TYR A 1 196 ? 15.241 -1.710 -25.148 1.00 96.25 196 TYR A CA 1
ATOM 1540 C C . TYR A 1 196 ? 15.494 -1.791 -23.638 1.00 96.25 196 TYR A C 1
ATOM 1542 O O . TYR A 1 196 ? 14.540 -2.000 -22.887 1.00 96.25 196 TYR A O 1
ATOM 1550 N N . ALA A 1 197 ? 16.730 -1.569 -23.178 1.00 97.31 197 ALA A N 1
ATOM 1551 C CA . ALA A 1 197 ? 17.048 -1.486 -21.752 1.00 97.31 197 ALA A CA 1
ATOM 1552 C C . ALA A 1 197 ? 16.325 -0.305 -21.079 1.00 97.31 197 ALA A C 1
ATOM 1554 O O . ALA A 1 197 ? 15.721 -0.480 -20.018 1.00 97.31 197 ALA A O 1
ATOM 1555 N N . ALA A 1 198 ? 16.299 0.866 -21.728 1.00 97.81 198 ALA A N 1
ATOM 1556 C CA . ALA A 1 198 ? 15.538 2.029 -21.275 1.00 97.81 198 ALA A CA 1
ATOM 1557 C C . ALA A 1 198 ? 14.030 1.740 -21.196 1.00 97.81 198 ALA A C 1
ATOM 1559 O O . ALA A 1 198 ? 13.400 2.040 -20.183 1.00 97.81 198 ALA A O 1
ATOM 1560 N N . LEU A 1 199 ? 13.443 1.109 -22.220 1.00 97.25 199 LEU A N 1
ATOM 1561 C CA . LEU A 1 199 ? 12.018 0.754 -22.228 1.00 97.25 199 LEU A CA 1
ATOM 1562 C C . LEU A 1 199 ? 11.660 -0.263 -21.133 1.00 97.25 199 LEU A C 1
ATOM 1564 O O . LEU A 1 199 ? 10.634 -0.114 -20.471 1.00 97.25 199 LEU A O 1
ATOM 1568 N N . LEU A 1 200 ? 12.503 -1.274 -20.901 1.00 97.69 200 LEU A N 1
ATOM 1569 C CA . LEU A 1 200 ? 12.314 -2.227 -19.803 1.00 97.69 200 LEU A CA 1
ATOM 1570 C C . LEU A 1 200 ? 12.405 -1.542 -18.440 1.00 97.69 200 LEU A C 1
ATOM 1572 O O . LEU A 1 200 ? 11.548 -1.757 -17.583 1.00 97.69 200 LEU A O 1
ATOM 1576 N N . SER A 1 201 ? 13.403 -0.678 -18.259 1.00 98.19 201 SER A N 1
ATOM 1577 C CA . SER A 1 201 ? 13.551 0.122 -17.048 1.00 98.19 201 SER A CA 1
ATOM 1578 C C . SER A 1 201 ? 12.324 1.010 -16.802 1.00 98.19 201 SER A C 1
ATOM 1580 O O . SER A 1 201 ? 11.795 1.025 -15.688 1.00 98.19 201 SER A O 1
ATOM 1582 N N . MET A 1 202 ? 11.812 1.663 -17.850 1.00 97.94 202 MET A N 1
ATOM 1583 C CA . MET A 1 202 ? 10.616 2.506 -17.809 1.00 97.94 202 MET A CA 1
ATOM 1584 C C . MET A 1 202 ? 9.373 1.721 -17.381 1.00 97.94 202 MET A C 1
ATOM 1586 O O . MET A 1 202 ? 8.649 2.157 -16.487 1.00 97.94 202 MET A O 1
ATOM 1590 N N . MET A 1 203 ? 9.138 0.549 -17.979 1.00 97.75 203 MET A N 1
ATOM 1591 C CA . MET A 1 203 ? 8.000 -0.309 -17.633 1.00 97.75 203 MET A CA 1
ATOM 1592 C C . MET A 1 203 ? 8.078 -0.781 -16.181 1.00 97.75 203 MET A C 1
ATOM 1594 O O . MET A 1 203 ? 7.075 -0.753 -15.467 1.00 97.75 203 MET A O 1
ATOM 1598 N N . CYS A 1 204 ? 9.272 -1.155 -15.713 1.00 98.25 204 CYS A N 1
ATOM 1599 C CA . CYS A 1 204 ? 9.470 -1.553 -14.326 1.00 98.25 204 CYS A CA 1
ATOM 1600 C C . CYS A 1 204 ? 9.249 -0.391 -13.341 1.00 98.25 204 CYS A C 1
ATOM 1602 O O . CYS A 1 204 ? 8.599 -0.586 -12.312 1.00 98.25 204 CYS A O 1
ATOM 1604 N N . ALA A 1 205 ? 9.724 0.820 -13.664 1.00 98.44 205 ALA A N 1
ATOM 1605 C CA . ALA A 1 205 ? 9.488 2.021 -12.855 1.00 98.44 205 ALA A CA 1
ATOM 1606 C C . ALA A 1 205 ? 7.995 2.373 -12.791 1.00 98.44 205 ALA A C 1
ATOM 1608 O O . ALA A 1 205 ? 7.477 2.675 -11.716 1.00 98.44 205 ALA A O 1
ATOM 1609 N N . LEU A 1 206 ? 7.294 2.289 -13.926 1.00 98.12 206 LEU A N 1
ATOM 1610 C CA . LEU A 1 206 ? 5.859 2.547 -14.005 1.00 98.12 206 LEU A CA 1
ATOM 1611 C C . LEU A 1 206 ? 5.064 1.548 -13.154 1.00 98.12 206 LEU A C 1
ATOM 1613 O O . LEU A 1 206 ? 4.201 1.957 -12.380 1.00 98.12 206 LEU A O 1
ATOM 1617 N N . MET A 1 207 ? 5.384 0.253 -13.245 1.00 98.25 207 MET A N 1
ATOM 1618 C CA . MET A 1 207 ? 4.747 -0.775 -12.416 1.00 98.25 207 MET A CA 1
ATOM 1619 C C . MET A 1 207 ? 5.011 -0.546 -10.924 1.00 98.25 207 MET A C 1
ATOM 1621 O O . MET A 1 207 ? 4.066 -0.556 -10.136 1.00 98.25 207 MET A O 1
ATOM 1625 N N . SER A 1 208 ? 6.260 -0.256 -10.539 1.00 98.44 208 SER A N 1
ATOM 1626 C CA . SER A 1 208 ? 6.623 0.116 -9.162 1.00 98.44 208 SER A CA 1
ATOM 1627 C C . SER A 1 208 ? 5.784 1.286 -8.639 1.00 98.44 208 SER A C 1
ATOM 1629 O O . SER A 1 208 ? 5.196 1.187 -7.560 1.00 98.44 208 SER A O 1
ATOM 1631 N N . LEU A 1 209 ? 5.671 2.363 -9.426 1.00 98.25 209 LEU A N 1
ATOM 1632 C CA . LEU A 1 209 ? 4.912 3.561 -9.069 1.00 98.25 209 LEU A CA 1
ATOM 1633 C C . LEU A 1 209 ? 3.422 3.256 -8.868 1.00 98.25 209 LEU A C 1
ATOM 1635 O O . LEU A 1 209 ? 2.820 3.689 -7.883 1.00 98.25 209 LEU A O 1
ATOM 1639 N N . ILE A 1 210 ? 2.827 2.479 -9.777 1.00 98.12 210 ILE A N 1
ATOM 1640 C CA . ILE A 1 210 ? 1.424 2.062 -9.680 1.00 98.12 210 ILE A CA 1
ATOM 1641 C C . ILE A 1 210 ? 1.196 1.250 -8.396 1.00 98.12 210 ILE A C 1
ATOM 1643 O O . ILE A 1 210 ? 0.243 1.523 -7.657 1.00 98.12 210 ILE A O 1
ATOM 1647 N N . TYR A 1 211 ? 2.073 0.288 -8.092 1.00 97.94 211 TYR A N 1
ATOM 1648 C CA . TYR A 1 211 ? 1.962 -0.504 -6.866 1.00 97.94 211 TYR A CA 1
ATOM 1649 C C . TYR A 1 211 ? 2.107 0.361 -5.619 1.00 97.94 211 TYR A C 1
ATOM 1651 O O . TYR A 1 211 ? 1.253 0.289 -4.737 1.00 97.94 211 TYR A O 1
ATOM 1659 N N . GLY A 1 212 ? 3.129 1.217 -5.553 1.00 97.12 212 GLY A N 1
ATOM 1660 C CA . GLY A 1 212 ? 3.353 2.085 -4.401 1.00 97.12 212 GLY A CA 1
ATOM 1661 C C . GLY A 1 212 ? 2.167 3.013 -4.129 1.00 97.12 212 GLY A C 1
ATOM 1662 O O . GLY A 1 212 ? 1.743 3.147 -2.982 1.00 97.12 212 GLY A O 1
ATOM 1663 N N . CYS A 1 213 ? 1.551 3.588 -5.169 1.00 97.38 213 CYS A N 1
ATOM 1664 C CA . CYS A 1 213 ? 0.340 4.405 -5.029 1.00 97.38 213 CYS A CA 1
ATOM 1665 C C . CYS A 1 213 ? -0.845 3.619 -4.443 1.00 97.38 213 CYS A C 1
ATOM 1667 O O . CYS A 1 213 ? -1.493 4.090 -3.504 1.00 97.38 213 CYS A O 1
ATOM 1669 N N . ILE A 1 214 ? -1.115 2.407 -4.943 1.00 96.88 214 ILE A N 1
ATOM 1670 C CA . ILE A 1 214 ? -2.181 1.556 -4.389 1.00 96.88 214 ILE A CA 1
ATOM 1671 C C . ILE A 1 214 ? -1.890 1.182 -2.937 1.00 96.88 214 ILE A C 1
ATOM 1673 O O . ILE A 1 214 ? -2.807 1.173 -2.111 1.00 96.88 214 ILE A O 1
ATOM 1677 N N . TYR A 1 215 ? -0.631 0.886 -2.620 1.00 95.94 215 TYR A N 1
ATOM 1678 C CA . TYR A 1 215 ? -0.231 0.451 -1.288 1.00 95.94 215 TYR A CA 1
ATOM 1679 C C . TYR A 1 215 ? -0.429 1.577 -0.285 1.00 95.94 215 TYR A C 1
ATOM 1681 O O . TYR A 1 215 ? -1.059 1.347 0.740 1.00 95.94 215 TYR A O 1
ATOM 1689 N N . ILE A 1 216 ? -0.008 2.801 -0.617 1.00 95.69 216 ILE A N 1
ATOM 1690 C CA . ILE A 1 216 ? -0.217 3.983 0.228 1.00 95.69 216 ILE A CA 1
ATOM 1691 C C . ILE A 1 216 ? -1.705 4.165 0.565 1.00 95.69 216 ILE A C 1
ATOM 1693 O O . ILE A 1 216 ? -2.062 4.347 1.728 1.00 95.69 216 ILE A O 1
ATOM 1697 N N . ILE A 1 217 ? -2.594 4.067 -0.427 1.00 94.69 217 ILE A N 1
ATOM 1698 C CA . ILE A 1 217 ? -4.035 4.258 -0.208 1.00 94.69 217 ILE A CA 1
ATOM 1699 C C . ILE A 1 217 ? -4.621 3.125 0.649 1.00 94.69 217 ILE A C 1
ATOM 1701 O O . ILE A 1 217 ? -5.393 3.373 1.574 1.00 94.69 217 ILE A O 1
ATOM 1705 N N . ARG A 1 218 ? -4.279 1.866 0.348 1.00 93.50 218 ARG A N 1
ATOM 1706 C CA . ARG A 1 218 ? -4.929 0.695 0.960 1.00 93.50 218 ARG A CA 1
ATOM 1707 C C . ARG A 1 218 ? -4.356 0.321 2.323 1.00 93.50 218 ARG A C 1
ATOM 1709 O O . ARG A 1 218 ? -5.132 0.029 3.231 1.00 93.50 218 ARG A O 1
ATOM 1716 N N . PHE A 1 219 ? -3.037 0.353 2.496 1.00 91.62 219 PHE A N 1
ATOM 1717 C CA . PHE A 1 219 ? -2.408 0.050 3.785 1.00 91.62 219 PHE A CA 1
ATOM 1718 C C . PHE A 1 219 ? -2.620 1.153 4.822 1.00 91.62 219 PHE A C 1
ATOM 1720 O O . PHE A 1 219 ? -2.598 0.853 6.013 1.00 91.62 219 PHE A O 1
ATOM 1727 N N . GLY A 1 220 ? -2.934 2.388 4.411 1.00 90.44 220 GLY A N 1
ATOM 1728 C CA . GLY A 1 220 ? -3.364 3.432 5.347 1.00 90.44 220 GLY A CA 1
ATOM 1729 C C . GLY A 1 220 ? -4.561 3.005 6.211 1.00 90.44 220 GLY A C 1
ATOM 1730 O O . GLY A 1 220 ? -4.626 3.340 7.392 1.00 90.44 220 GLY A O 1
ATOM 1731 N N . ALA A 1 221 ? -5.461 2.178 5.664 1.00 89.19 221 ALA A N 1
ATOM 1732 C CA . ALA A 1 221 ? -6.610 1.626 6.384 1.00 89.19 221 ALA A CA 1
ATOM 1733 C C . ALA A 1 221 ? -6.286 0.387 7.253 1.00 89.19 221 ALA A C 1
ATOM 1735 O O . ALA A 1 221 ? -7.158 -0.086 7.987 1.00 89.19 221 ALA A O 1
ATOM 1736 N N . MET A 1 222 ? -5.060 -0.155 7.185 1.00 89.50 222 MET A N 1
ATOM 1737 C CA . MET A 1 222 ? -4.605 -1.312 7.978 1.00 89.50 222 MET A CA 1
ATOM 1738 C C . MET A 1 222 ? -3.964 -0.938 9.320 1.00 89.50 222 MET A C 1
ATOM 1740 O O . MET A 1 222 ? -3.502 -1.818 10.041 1.00 89.50 222 MET A O 1
ATOM 1744 N N . ARG A 1 223 ? -3.954 0.347 9.693 1.00 91.62 223 ARG A N 1
ATOM 1745 C CA . ARG A 1 223 ? -3.385 0.789 10.976 1.00 91.62 223 ARG A CA 1
ATOM 1746 C C . ARG A 1 223 ? -4.054 0.139 12.193 1.00 91.62 223 ARG A C 1
ATOM 1748 O O . ARG A 1 223 ? -3.387 -0.080 13.189 1.00 91.62 223 ARG A O 1
ATOM 1755 N N . LYS A 1 224 ? -5.332 -0.240 12.104 1.00 89.56 224 LYS A N 1
ATOM 1756 C CA . LYS A 1 224 ? -6.078 -0.821 13.233 1.00 89.56 224 LYS A CA 1
ATOM 1757 C C . LYS A 1 224 ? -5.425 -2.118 13.754 1.00 89.56 224 LYS A C 1
ATOM 1759 O O . LYS A 1 224 ? -5.208 -3.049 12.980 1.00 89.56 224 LYS A O 1
ATOM 1764 N N . THR A 1 225 ? -5.175 -2.209 15.062 1.00 86.19 225 THR A N 1
ATOM 1765 C CA . THR A 1 225 ? -4.449 -3.325 15.707 1.00 86.19 225 THR A CA 1
ATOM 1766 C C . THR A 1 225 ? -5.120 -4.683 15.518 1.00 86.19 225 THR A C 1
ATOM 1768 O O . THR A 1 225 ? -4.441 -5.686 15.321 1.00 86.19 225 THR A O 1
ATOM 1771 N N . HIS A 1 226 ? -6.456 -4.748 15.497 1.00 85.94 226 HIS A N 1
ATOM 1772 C CA . HIS A 1 226 ? -7.155 -6.016 15.250 1.00 85.94 226 HIS A CA 1
ATOM 1773 C C . HIS A 1 226 ? -6.864 -6.581 13.855 1.00 85.94 226 HIS A C 1
ATOM 1775 O O . HIS A 1 226 ? -6.811 -7.797 13.673 1.00 85.94 226 HIS A O 1
ATOM 1781 N N . LYS A 1 227 ? -6.596 -5.708 12.871 1.00 90.19 227 LYS A N 1
ATOM 1782 C CA . LYS A 1 227 ? -6.133 -6.133 11.546 1.00 90.19 227 LYS A CA 1
ATOM 1783 C C . LYS A 1 227 ? -4.730 -6.718 11.622 1.00 90.19 227 LYS A C 1
ATOM 1785 O O . LYS A 1 227 ? -4.468 -7.679 10.917 1.00 90.19 227 LYS A O 1
ATOM 1790 N N . ALA A 1 228 ? -3.856 -6.205 12.487 1.00 89.69 228 ALA A N 1
ATOM 1791 C CA . ALA A 1 228 ? -2.525 -6.777 12.690 1.00 89.69 228 ALA A CA 1
ATOM 1792 C C . ALA A 1 228 ? -2.604 -8.242 13.139 1.00 89.69 228 ALA A C 1
ATOM 1794 O O . ALA A 1 228 ? -1.925 -9.091 12.569 1.00 89.69 228 ALA A O 1
ATOM 1795 N N . ALA A 1 229 ? -3.478 -8.545 14.104 1.00 87.25 229 ALA A N 1
ATOM 1796 C CA . ALA A 1 229 ? -3.656 -9.896 14.638 1.00 87.25 229 ALA A CA 1
ATOM 1797 C C . ALA A 1 229 ? -4.203 -10.875 13.583 1.00 87.25 229 ALA A C 1
ATOM 1799 O O . ALA A 1 229 ? -3.649 -11.956 13.377 1.00 87.25 229 ALA A O 1
ATOM 1800 N N . GLU A 1 230 ? -5.250 -10.477 12.852 1.00 90.19 230 GLU A N 1
ATOM 1801 C CA . GLU A 1 230 ? -5.786 -11.275 11.739 1.00 90.19 230 GLU A CA 1
ATOM 1802 C C . GLU A 1 230 ? -4.761 -11.465 10.622 1.00 90.19 230 GLU A C 1
ATOM 1804 O O . GLU A 1 230 ? -4.651 -12.540 10.033 1.00 90.19 230 GLU A O 1
ATOM 1809 N N . TRP A 1 231 ? -3.984 -10.425 10.340 1.00 89.00 231 TRP A N 1
ATOM 1810 C CA . TRP A 1 231 ? -2.972 -10.467 9.304 1.00 89.00 231 TRP A CA 1
ATOM 1811 C C . TRP A 1 231 ? -1.812 -11.380 9.695 1.00 89.00 231 TRP A C 1
ATOM 1813 O O . TRP A 1 231 ? -1.363 -12.157 8.861 1.00 89.00 231 TRP A O 1
ATOM 1823 N N . ALA A 1 232 ? -1.374 -11.357 10.956 1.00 86.69 232 ALA A N 1
ATOM 1824 C CA . ALA A 1 232 ? -0.369 -12.275 11.489 1.00 86.69 232 ALA A CA 1
ATOM 1825 C C . ALA A 1 232 ? -0.818 -13.730 11.332 1.00 86.69 232 ALA A C 1
ATOM 1827 O O . ALA A 1 232 ? -0.071 -14.582 10.849 1.00 86.69 232 ALA A O 1
ATOM 1828 N N . HIS A 1 233 ? -2.075 -13.993 11.689 1.00 86.62 233 HIS A N 1
ATOM 1829 C CA . HIS A 1 233 ? -2.676 -15.311 11.576 1.00 86.62 233 HIS A CA 1
ATOM 1830 C C . HIS A 1 233 ? -2.762 -15.782 10.115 1.00 86.62 233 HIS A C 1
ATOM 1832 O O . HIS A 1 233 ? -2.383 -16.910 9.792 1.00 86.62 233 HIS A O 1
ATOM 1838 N N . GLU A 1 234 ? -3.206 -14.916 9.202 1.00 87.44 234 GLU A N 1
ATOM 1839 C CA . GLU A 1 234 ? -3.268 -15.249 7.776 1.00 87.44 234 GLU A CA 1
ATOM 1840 C C . GLU A 1 234 ? -1.860 -15.376 7.162 1.00 87.44 234 GLU A C 1
ATOM 1842 O O . GLU A 1 234 ? -1.634 -16.228 6.301 1.00 87.44 234 GLU A O 1
ATOM 1847 N N . ALA A 1 235 ? -0.879 -14.604 7.634 1.00 85.69 235 ALA A N 1
ATOM 1848 C CA . ALA A 1 235 ? 0.521 -14.702 7.222 1.00 85.69 235 ALA A CA 1
ATOM 1849 C C . ALA A 1 235 ? 1.159 -16.036 7.644 1.00 85.69 235 ALA A C 1
ATOM 1851 O O . ALA A 1 235 ? 1.911 -16.631 6.870 1.00 85.69 235 ALA A O 1
ATOM 1852 N N . GLN A 1 236 ? 0.813 -16.555 8.827 1.00 84.62 236 GLN A N 1
ATOM 1853 C CA . GLN A 1 236 ? 1.205 -17.902 9.249 1.00 84.62 236 GLN A CA 1
ATOM 1854 C C . GLN A 1 236 ? 0.557 -18.973 8.362 1.00 84.62 236 GLN A C 1
ATOM 1856 O O . GLN A 1 236 ? 1.231 -19.897 7.907 1.00 84.62 236 GLN A O 1
ATOM 1861 N N . LYS A 1 237 ? -0.732 -18.821 8.039 1.00 84.81 237 LYS A N 1
ATOM 1862 C CA . LYS A 1 237 ? -1.462 -19.779 7.195 1.00 84.81 237 LYS A CA 1
ATOM 1863 C C . LYS A 1 237 ? -0.970 -19.803 5.743 1.00 84.81 237 LYS A C 1
ATOM 1865 O O . LYS A 1 237 ? -0.949 -20.857 5.108 1.00 84.81 237 LYS A O 1
ATOM 1870 N N . THR A 1 238 ? -0.566 -18.650 5.212 1.00 78.44 238 THR A N 1
ATOM 1871 C CA . THR A 1 238 ? -0.127 -18.484 3.815 1.00 78.44 238 THR A CA 1
ATOM 1872 C C . THR A 1 238 ? 1.338 -18.850 3.568 1.00 78.44 238 THR A C 1
ATOM 1874 O O . THR A 1 238 ? 1.787 -18.781 2.423 1.00 78.44 238 THR A O 1
ATOM 1877 N N . GLN A 1 239 ? 2.081 -19.336 4.575 1.00 70.81 239 GLN A N 1
ATOM 1878 C CA . GLN A 1 239 ? 3.458 -19.822 4.383 1.00 70.81 239 GLN A CA 1
ATOM 1879 C C . GLN A 1 239 ? 3.592 -20.962 3.352 1.00 70.81 239 GLN A C 1
ATOM 1881 O O . GLN A 1 239 ? 4.691 -21.219 2.863 1.00 70.81 239 GLN A O 1
ATOM 1886 N N . THR A 1 240 ? 2.493 -21.617 2.976 1.00 69.94 240 THR A N 1
ATOM 1887 C CA . THR A 1 240 ? 2.487 -22.738 2.026 1.00 69.94 240 THR A CA 1
ATOM 1888 C C . THR A 1 240 ? 2.493 -22.310 0.551 1.00 69.94 240 THR A C 1
ATOM 1890 O O . THR A 1 240 ? 2.885 -23.099 -0.309 1.00 69.94 240 THR A O 1
ATOM 1893 N N . GLY A 1 241 ? 2.129 -21.061 0.230 1.00 77.69 241 GLY A N 1
ATOM 1894 C CA . GLY A 1 241 ? 2.115 -20.549 -1.144 1.00 77.69 241 GLY A CA 1
ATOM 1895 C C . GLY A 1 241 ? 3.501 -20.114 -1.628 1.00 77.69 241 GLY A C 1
ATOM 1896 O O . GLY A 1 241 ? 4.018 -19.089 -1.193 1.00 77.69 241 GLY A O 1
ATOM 1897 N N . ILE A 1 242 ? 4.099 -20.865 -2.560 1.00 78.44 242 ILE A N 1
ATOM 1898 C CA . ILE A 1 242 ? 5.449 -20.576 -3.093 1.00 78.44 242 ILE A CA 1
ATOM 1899 C C . ILE A 1 242 ? 5.470 -19.303 -3.943 1.00 78.44 242 ILE A C 1
ATOM 1901 O O . ILE A 1 242 ? 6.366 -18.474 -3.813 1.00 78.44 242 ILE A O 1
ATOM 1905 N N . LEU A 1 243 ? 4.482 -19.167 -4.830 1.00 86.38 243 LEU A N 1
ATOM 1906 C CA . LEU A 1 243 ? 4.433 -18.105 -5.839 1.00 86.38 243 LEU A CA 1
ATOM 1907 C C . LEU A 1 243 ? 3.745 -16.832 -5.339 1.00 86.38 243 LEU A C 1
ATOM 1909 O O . LEU A 1 243 ? 3.932 -15.760 -5.906 1.00 86.38 243 LEU A O 1
ATOM 1913 N N . TRP A 1 244 ? 2.934 -16.941 -4.288 1.00 92.75 244 TRP A N 1
ATOM 1914 C CA . TRP A 1 244 ? 2.207 -15.811 -3.732 1.00 92.75 244 TRP A CA 1
ATOM 1915 C C . TRP A 1 244 ? 2.149 -15.925 -2.219 1.00 92.75 244 TRP A C 1
ATOM 1917 O O . TRP A 1 244 ? 1.500 -16.813 -1.669 1.00 92.75 244 TRP A O 1
ATOM 1927 N N . ASN A 1 245 ? 2.836 -15.001 -1.561 1.00 91.56 245 ASN A N 1
ATOM 1928 C CA . ASN A 1 245 ? 2.851 -14.865 -0.117 1.00 91.56 245 ASN A CA 1
ATOM 1929 C C . ASN A 1 245 ? 2.663 -13.383 0.229 1.00 91.56 245 ASN A C 1
ATOM 1931 O O . ASN A 1 245 ? 3.023 -12.495 -0.546 1.00 91.56 245 ASN A O 1
ATOM 1935 N N . VAL A 1 246 ? 2.128 -13.109 1.411 1.00 92.25 246 VAL A N 1
ATOM 1936 C CA . VAL A 1 246 ? 2.051 -11.780 2.021 1.00 92.25 246 VAL A CA 1
ATOM 1937 C C . VAL A 1 246 ? 3.386 -11.030 1.932 1.00 92.25 246 VAL A C 1
ATOM 1939 O O . VAL A 1 246 ? 3.415 -9.841 1.615 1.00 92.25 246 VAL A O 1
ATOM 1942 N N . TRP A 1 247 ? 4.504 -11.730 2.134 1.00 92.81 247 TRP A N 1
ATOM 1943 C CA . TRP A 1 247 ? 5.847 -11.141 2.061 1.00 92.81 247 TRP A CA 1
ATOM 1944 C C . TRP A 1 247 ? 6.212 -10.681 0.652 1.00 92.81 247 TRP A C 1
ATOM 1946 O O . TRP A 1 247 ? 6.829 -9.634 0.467 1.00 92.81 247 TRP A O 1
ATOM 1956 N N . VAL A 1 248 ? 5.803 -11.467 -0.345 1.00 95.06 248 VAL A N 1
ATOM 1957 C CA . VAL A 1 248 ? 5.977 -11.139 -1.760 1.00 95.06 248 VAL A CA 1
ATOM 1958 C C . VAL A 1 248 ? 5.142 -9.910 -2.091 1.00 95.06 248 VAL A C 1
ATOM 1960 O O . VAL A 1 248 ? 5.667 -8.981 -2.694 1.00 95.06 248 VAL A O 1
ATOM 1963 N N . LEU A 1 249 ? 3.892 -9.858 -1.614 1.00 95.19 249 LEU A N 1
ATOM 1964 C CA . LEU A 1 249 ? 3.034 -8.686 -1.757 1.00 95.19 249 LEU A CA 1
ATOM 1965 C C . LEU A 1 249 ? 3.728 -7.434 -1.202 1.00 95.19 249 LEU A C 1
ATOM 1967 O O . LEU A 1 249 ? 3.883 -6.473 -1.947 1.00 95.19 249 LEU A O 1
ATOM 1971 N N . LEU A 1 250 ? 4.235 -7.435 0.033 1.00 95.62 250 LEU A N 1
ATOM 1972 C CA . LEU A 1 250 ? 4.900 -6.254 0.612 1.00 95.62 250 LEU A CA 1
ATOM 1973 C C . LEU A 1 250 ? 6.140 -5.785 -0.174 1.00 95.62 250 LEU A C 1
ATOM 1975 O O . LEU A 1 250 ? 6.389 -4.584 -0.260 1.00 95.62 250 LEU A O 1
ATOM 1979 N N . ALA A 1 251 ? 6.885 -6.713 -0.779 1.00 96.88 251 ALA A N 1
ATOM 1980 C CA . ALA A 1 251 ? 8.139 -6.428 -1.475 1.00 96.88 251 ALA A CA 1
ATOM 1981 C C . ALA A 1 251 ? 7.990 -5.936 -2.925 1.00 96.88 251 ALA A C 1
ATOM 1983 O O . ALA A 1 251 ? 8.986 -5.518 -3.525 1.00 96.88 251 ALA A O 1
ATOM 1984 N N . MET A 1 252 ? 6.792 -6.003 -3.515 1.00 96.81 252 MET A N 1
ATOM 1985 C CA . MET A 1 252 ? 6.596 -5.749 -4.950 1.00 96.81 252 MET A CA 1
ATOM 1986 C C . MET A 1 252 ? 7.081 -4.364 -5.412 1.00 96.81 252 MET A C 1
ATOM 1988 O O . MET A 1 252 ? 7.909 -4.334 -6.323 1.00 96.81 252 MET A O 1
ATOM 1992 N N . PRO A 1 253 ? 6.675 -3.227 -4.806 1.00 97.69 253 PRO A N 1
ATOM 1993 C CA . PRO A 1 253 ? 7.140 -1.912 -5.260 1.00 97.69 253 PRO A CA 1
ATOM 1994 C C . PRO A 1 253 ? 8.675 -1.808 -5.290 1.00 97.69 253 PRO A C 1
ATOM 1996 O O . PRO A 1 253 ? 9.264 -1.443 -6.305 1.00 97.69 253 PRO A O 1
ATOM 1999 N N . ALA A 1 254 ? 9.337 -2.237 -4.211 1.00 98.06 254 ALA A N 1
ATOM 2000 C CA . ALA A 1 254 ? 10.794 -2.200 -4.099 1.00 98.06 254 ALA A CA 1
ATOM 2001 C C . ALA A 1 254 ? 11.491 -3.114 -5.120 1.00 98.06 254 ALA A C 1
ATOM 2003 O O . ALA A 1 254 ? 12.496 -2.725 -5.711 1.00 98.06 254 ALA A O 1
ATOM 2004 N N . THR A 1 255 ? 10.945 -4.308 -5.369 1.00 97.75 255 THR A N 1
ATOM 2005 C CA . THR A 1 255 ? 11.514 -5.270 -6.327 1.00 97.75 255 THR A CA 1
ATOM 2006 C C . THR A 1 255 ? 11.481 -4.724 -7.751 1.00 97.75 255 THR A C 1
ATOM 2008 O O . THR A 1 255 ? 12.486 -4.765 -8.461 1.00 97.75 255 THR A O 1
ATOM 2011 N N . TRP A 1 256 ? 10.336 -4.181 -8.168 1.00 98.44 256 TRP A N 1
ATOM 2012 C CA . TRP A 1 256 ? 10.172 -3.607 -9.501 1.00 98.44 256 TRP A CA 1
ATOM 2013 C C . TRP A 1 256 ? 11.040 -2.359 -9.694 1.00 98.44 256 TRP A C 1
ATOM 2015 O O . TRP A 1 256 ? 11.663 -2.209 -10.747 1.00 98.44 256 TRP A O 1
ATOM 2025 N N . LEU A 1 257 ? 11.169 -1.513 -8.665 1.00 98.25 257 LEU A N 1
ATOM 2026 C CA . LEU A 1 257 ? 12.089 -0.378 -8.709 1.00 98.25 257 LEU A CA 1
ATOM 2027 C C . LEU A 1 257 ? 13.551 -0.824 -8.820 1.00 98.25 257 LEU A C 1
ATOM 2029 O O . LEU A 1 257 ? 14.296 -0.278 -9.627 1.00 98.25 257 LEU A O 1
ATOM 2033 N N . ALA A 1 258 ? 13.970 -1.829 -8.052 1.00 98.06 258 ALA A N 1
ATOM 2034 C CA . ALA A 1 258 ? 15.345 -2.313 -8.087 1.00 98.06 258 ALA A CA 1
ATOM 2035 C C . ALA A 1 258 ? 15.719 -2.877 -9.468 1.00 98.06 258 ALA A C 1
ATOM 2037 O O . ALA A 1 258 ? 16.772 -2.535 -10.006 1.00 98.06 258 ALA A O 1
ATOM 2038 N N . TRP A 1 259 ? 14.834 -3.658 -10.098 1.00 98.31 259 TRP A N 1
ATOM 2039 C CA . TRP A 1 259 ? 15.034 -4.094 -11.485 1.00 98.31 259 TRP A CA 1
ATOM 2040 C C . TRP A 1 259 ? 15.047 -2.933 -12.473 1.00 98.31 259 TRP A C 1
ATOM 2042 O O . TRP A 1 259 ? 15.856 -2.940 -13.400 1.00 98.31 259 TRP A O 1
ATOM 2052 N N . SER A 1 260 ? 14.199 -1.922 -12.267 1.00 98.44 260 SER A N 1
ATOM 2053 C CA . SER A 1 260 ? 14.239 -0.699 -13.067 1.00 98.44 260 SER A CA 1
ATOM 2054 C C . SER A 1 260 ? 15.609 -0.018 -12.978 1.00 98.44 260 SER A C 1
ATOM 2056 O O . SER A 1 260 ? 16.195 0.295 -14.015 1.00 98.44 260 SER A O 1
ATOM 2058 N N . MET A 1 261 ? 16.170 0.124 -11.773 1.00 98.06 261 MET A N 1
ATOM 2059 C CA . MET A 1 261 ? 17.501 0.700 -11.564 1.00 98.06 261 MET A CA 1
ATOM 2060 C C . MET A 1 261 ? 18.609 -0.137 -12.213 1.00 98.06 261 MET A C 1
ATOM 2062 O O . MET A 1 261 ? 19.473 0.424 -12.880 1.00 98.06 261 MET A O 1
ATOM 2066 N N . ILE A 1 262 ? 18.574 -1.467 -12.077 1.00 98.06 262 ILE A N 1
ATOM 2067 C CA . ILE A 1 262 ? 19.555 -2.361 -12.717 1.00 98.06 262 ILE A CA 1
ATOM 2068 C C . ILE A 1 262 ? 19.503 -2.204 -14.242 1.00 98.06 262 ILE A C 1
ATOM 2070 O O . ILE A 1 262 ? 20.536 -1.990 -14.874 1.00 98.06 262 ILE A O 1
ATOM 2074 N N . MET A 1 263 ? 18.307 -2.241 -14.839 1.00 98.00 263 MET A N 1
ATOM 2075 C CA . MET A 1 263 ? 18.138 -2.064 -16.287 1.00 98.00 263 MET A CA 1
ATOM 2076 C C . MET A 1 263 ? 18.538 -0.659 -16.753 1.00 98.00 263 MET A C 1
ATOM 2078 O O . MET A 1 263 ? 19.076 -0.507 -17.848 1.00 98.00 263 MET A O 1
ATOM 2082 N N . TYR A 1 264 ? 18.335 0.365 -15.922 1.00 98.06 264 TYR A N 1
ATOM 2083 C CA . TYR A 1 264 ? 18.787 1.725 -16.212 1.00 98.06 264 TYR A CA 1
ATOM 2084 C C . TYR A 1 264 ? 20.314 1.843 -16.199 1.00 98.06 264 TYR A C 1
ATOM 2086 O O . TYR A 1 264 ? 20.893 2.470 -17.081 1.00 98.06 264 TYR A O 1
ATOM 2094 N N . ILE A 1 265 ? 20.987 1.188 -15.250 1.00 97.94 265 ILE A N 1
ATOM 2095 C CA . ILE A 1 265 ? 22.454 1.111 -15.230 1.00 97.94 265 ILE A CA 1
ATOM 2096 C C . ILE A 1 265 ? 22.958 0.403 -16.491 1.00 97.94 265 ILE A C 1
ATOM 2098 O O . ILE A 1 265 ? 23.879 0.899 -17.134 1.00 97.94 265 ILE A O 1
ATOM 2102 N N . VAL A 1 266 ? 22.324 -0.702 -16.900 1.00 96.94 266 VAL A N 1
ATOM 2103 C CA . VAL A 1 266 ? 22.642 -1.387 -18.167 1.00 96.94 266 VAL A CA 1
ATOM 2104 C C . VAL A 1 266 ? 22.437 -0.456 -19.368 1.00 96.94 266 VAL A C 1
ATOM 2106 O O . VAL A 1 266 ? 23.280 -0.431 -20.260 1.00 96.94 266 VAL A O 1
ATOM 2109 N N . CYS A 1 267 ? 21.371 0.350 -19.373 1.00 96.88 267 CYS A N 1
ATOM 2110 C CA . CYS A 1 267 ? 21.123 1.365 -20.397 1.00 96.88 267 CYS A CA 1
ATOM 2111 C C . CYS A 1 267 ? 22.258 2.400 -20.465 1.00 96.88 267 CYS A C 1
ATOM 2113 O O . CYS A 1 267 ? 22.783 2.646 -21.548 1.00 96.88 267 CYS A O 1
ATOM 2115 N N . ILE A 1 268 ? 22.671 2.974 -19.330 1.00 96.62 268 ILE A N 1
ATOM 2116 C CA . ILE A 1 268 ? 23.769 3.952 -19.281 1.00 96.62 268 ILE A CA 1
ATOM 2117 C C . ILE A 1 268 ? 25.082 3.312 -19.738 1.00 96.62 268 ILE A C 1
ATOM 2119 O O . ILE A 1 268 ? 25.785 3.888 -20.562 1.00 96.62 268 ILE A O 1
ATOM 2123 N N . MET A 1 269 ? 25.409 2.117 -19.242 1.00 97.25 269 MET A N 1
ATOM 2124 C CA . MET A 1 269 ? 26.643 1.419 -19.614 1.00 97.25 269 MET A CA 1
ATOM 2125 C C . MET A 1 269 ? 26.678 1.088 -21.109 1.00 97.25 269 MET A C 1
ATOM 2127 O O . MET A 1 269 ? 27.696 1.314 -21.758 1.00 97.25 269 MET A O 1
ATOM 2131 N N . SER A 1 270 ? 25.557 0.619 -21.669 1.00 94.12 270 SER A N 1
ATOM 2132 C CA . SER A 1 270 ? 25.406 0.390 -23.109 1.00 94.12 270 SER A CA 1
ATOM 2133 C C . SER A 1 270 ? 25.606 1.681 -23.899 1.00 94.12 270 SER A C 1
ATOM 2135 O O . SER A 1 270 ? 26.371 1.695 -24.859 1.00 94.12 270 SER A O 1
ATOM 2137 N N . PHE A 1 271 ? 24.980 2.778 -23.472 1.00 93.56 271 PHE A N 1
ATOM 2138 C CA . PHE A 1 271 ? 25.119 4.074 -24.127 1.00 93.56 271 PHE A CA 1
ATOM 2139 C C . PHE A 1 271 ? 26.569 4.573 -24.114 1.00 93.56 271 PHE A C 1
ATOM 2141 O O . PHE A 1 271 ? 27.097 4.933 -25.162 1.00 93.56 271 PHE A O 1
ATOM 2148 N N . VAL A 1 272 ? 27.237 4.547 -22.956 1.00 94.44 272 VAL A N 1
ATOM 2149 C CA . VAL A 1 272 ? 28.624 5.019 -22.801 1.00 94.44 272 VAL A CA 1
ATOM 2150 C C . VAL A 1 272 ? 29.598 4.183 -23.627 1.00 94.44 272 VAL A C 1
ATOM 2152 O O . VAL A 1 272 ? 30.504 4.736 -24.237 1.00 94.44 272 VAL A O 1
ATOM 2155 N N . TRP A 1 273 ? 29.427 2.861 -23.662 1.00 93.31 273 TRP A N 1
ATOM 2156 C CA . TRP A 1 273 ? 30.331 1.983 -24.411 1.00 93.31 273 TRP A CA 1
ATOM 2157 C C . TRP A 1 273 ? 30.085 1.995 -25.916 1.00 93.31 273 TRP A C 1
ATOM 2159 O O . TRP A 1 273 ? 30.998 1.680 -26.675 1.00 93.31 273 TRP A O 1
ATOM 2169 N N . ARG A 1 274 ? 28.866 2.321 -26.355 1.00 88.00 274 ARG A N 1
ATOM 2170 C CA . ARG A 1 274 ? 28.508 2.304 -27.777 1.00 88.00 274 ARG A CA 1
ATOM 2171 C C . ARG A 1 274 ? 28.571 3.668 -28.442 1.00 88.00 274 ARG A C 1
ATOM 2173 O O . ARG A 1 274 ? 28.661 3.696 -29.658 1.00 88.00 274 ARG A O 1
ATOM 2180 N N . THR A 1 275 ? 28.529 4.763 -27.687 1.00 86.75 275 THR A N 1
ATOM 2181 C CA . THR A 1 275 ? 28.592 6.120 -28.245 1.00 86.75 275 THR A CA 1
ATOM 2182 C C . THR A 1 275 ? 30.043 6.532 -28.475 1.00 86.75 275 THR A C 1
ATOM 2184 O O . THR A 1 275 ? 30.830 6.573 -27.532 1.00 86.75 275 THR A O 1
ATOM 2187 N N . GLY A 1 276 ? 30.391 6.897 -29.713 1.00 77.75 276 GLY A N 1
ATOM 2188 C CA . GLY A 1 276 ? 31.709 7.457 -30.052 1.00 77.75 276 GLY A CA 1
ATOM 2189 C C . GLY A 1 276 ? 32.667 6.478 -30.734 1.00 77.75 276 GLY A C 1
ATOM 2190 O O . GLY A 1 276 ? 33.830 6.815 -30.954 1.00 77.75 276 GLY A O 1
ATOM 2191 N N . THR A 1 277 ? 32.193 5.286 -31.102 1.00 78.06 277 THR A N 1
ATOM 2192 C CA . THR A 1 277 ? 32.942 4.374 -31.976 1.00 78.06 277 THR A CA 1
ATOM 2193 C C . THR A 1 277 ? 32.706 4.748 -33.441 1.00 78.06 277 THR A C 1
ATOM 2195 O O . THR A 1 277 ? 31.568 4.981 -33.835 1.00 78.06 277 THR A O 1
ATOM 2198 N N . ILE A 1 278 ? 33.767 4.797 -34.257 1.00 71.69 278 ILE A N 1
ATOM 2199 C CA . ILE A 1 278 ? 33.712 5.180 -35.687 1.00 71.69 278 ILE A CA 1
ATOM 2200 C C . ILE A 1 278 ? 32.722 4.297 -36.482 1.00 71.69 278 ILE A C 1
ATOM 2202 O O . ILE A 1 278 ? 32.104 4.766 -37.434 1.00 71.69 278 ILE A O 1
ATOM 2206 N N . ASP A 1 279 ? 32.482 3.067 -36.019 1.00 70.06 279 ASP A N 1
ATOM 2207 C CA . ASP A 1 279 ? 31.552 2.098 -36.615 1.00 70.06 279 ASP A CA 1
ATOM 2208 C C . ASP A 1 279 ? 30.056 2.459 -36.473 1.00 70.06 279 ASP A C 1
ATOM 2210 O O . ASP A 1 279 ? 29.199 1.762 -37.021 1.00 70.06 279 ASP A O 1
ATOM 2214 N N . ASP A 1 280 ? 29.691 3.522 -35.743 1.00 66.75 280 ASP A N 1
ATOM 2215 C CA . ASP A 1 280 ? 28.282 3.916 -35.575 1.00 66.75 280 ASP A CA 1
ATOM 2216 C C . ASP A 1 280 ? 27.625 4.371 -36.894 1.00 66.75 280 ASP A C 1
ATOM 2218 O O . ASP A 1 280 ? 26.413 4.212 -37.053 1.00 66.75 280 ASP A O 1
ATOM 2222 N N . ALA A 1 281 ? 28.402 4.888 -37.853 1.00 72.25 281 ALA A N 1
ATOM 2223 C CA . ALA A 1 281 ? 27.884 5.378 -39.134 1.00 72.25 281 ALA A CA 1
ATOM 2224 C C . ALA A 1 281 ? 27.509 4.258 -40.127 1.00 72.25 281 ALA A C 1
ATOM 2226 O O . ALA A 1 281 ? 26.708 4.493 -41.030 1.00 72.25 281 ALA A O 1
ATOM 2227 N N . GLU A 1 282 ? 28.046 3.045 -39.955 1.00 81.50 282 GLU A N 1
ATOM 2228 C CA . GLU A 1 282 ? 27.872 1.927 -40.899 1.00 81.50 282 GLU A CA 1
ATOM 2229 C C . GLU A 1 282 ? 27.028 0.766 -40.349 1.00 81.50 282 GLU A C 1
ATOM 2231 O O . GLU A 1 282 ? 26.946 -0.295 -40.973 1.00 81.50 282 GLU A O 1
ATOM 2236 N N . ARG A 1 283 ? 26.362 0.919 -39.193 1.00 77.75 283 ARG A N 1
ATOM 2237 C CA . ARG A 1 283 ? 25.546 -0.179 -38.650 1.00 77.75 283 ARG A CA 1
ATOM 2238 C C . ARG A 1 283 ? 24.412 -0.543 -39.603 1.00 77.75 283 ARG A C 1
ATOM 2240 O O . ARG A 1 283 ? 23.466 0.220 -39.800 1.00 77.75 283 ARG A O 1
ATOM 2247 N N . ALA A 1 284 ? 24.492 -1.761 -40.137 1.00 85.75 284 ALA A N 1
ATOM 2248 C CA . ALA A 1 284 ? 23.420 -2.356 -40.912 1.00 85.75 284 ALA A CA 1
ATOM 2249 C C . ALA A 1 284 ? 22.106 -2.336 -40.104 1.00 85.75 284 ALA A C 1
ATOM 2251 O O . ALA A 1 284 ? 22.127 -2.531 -38.881 1.00 85.75 284 ALA A O 1
ATOM 2252 N N . PRO A 1 285 ? 20.957 -2.101 -40.760 1.00 86.06 285 PRO A N 1
ATOM 2253 C CA . PRO A 1 285 ? 19.666 -2.112 -40.090 1.00 86.06 285 PRO A CA 1
ATOM 2254 C C . PRO A 1 285 ? 19.450 -3.452 -39.363 1.00 86.06 285 PRO A C 1
ATOM 2256 O O . PRO A 1 285 ? 19.784 -4.505 -39.916 1.00 86.06 285 PRO A O 1
ATOM 2259 N N . PRO A 1 286 ? 18.897 -3.435 -38.134 1.00 87.00 286 PRO A N 1
ATOM 2260 C CA . PRO A 1 286 ? 18.780 -4.631 -37.311 1.00 87.00 286 PRO A CA 1
ATOM 2261 C C . PRO A 1 286 ? 17.911 -5.684 -37.997 1.00 87.00 286 PRO A C 1
ATOM 2263 O O . PRO A 1 286 ? 16.868 -5.382 -38.589 1.00 87.00 286 PRO A O 1
ATOM 2266 N N . THR A 1 287 ? 18.321 -6.943 -37.879 1.00 92.88 287 THR A N 1
ATOM 2267 C CA . THR A 1 287 ? 17.595 -8.061 -38.484 1.00 92.88 287 THR A CA 1
ATOM 2268 C C . THR A 1 287 ? 16.242 -8.229 -37.787 1.00 92.88 287 THR A C 1
ATOM 2270 O O . THR A 1 287 ? 16.126 -8.051 -36.574 1.00 92.88 287 THR A O 1
ATOM 2273 N N . TYR A 1 288 ? 15.200 -8.649 -38.514 1.00 92.88 288 TYR A N 1
ATOM 2274 C CA . TYR A 1 288 ? 13.851 -8.868 -37.958 1.00 92.88 288 TYR A CA 1
ATOM 2275 C C . TYR A 1 288 ? 13.847 -9.678 -36.643 1.00 92.88 288 TYR A C 1
ATOM 2277 O O . TYR A 1 288 ? 13.113 -9.358 -35.707 1.00 92.88 288 TYR A O 1
ATOM 2285 N N . ARG A 1 289 ? 14.712 -10.696 -36.539 1.00 90.19 289 ARG A N 1
ATOM 2286 C CA . ARG A 1 289 ? 14.851 -11.541 -35.341 1.00 90.19 289 ARG A CA 1
ATOM 2287 C C . ARG A 1 289 ? 15.393 -10.782 -34.123 1.00 90.19 289 ARG A C 1
ATOM 2289 O O . ARG A 1 289 ? 14.937 -11.035 -33.010 1.00 90.19 289 ARG A O 1
ATOM 2296 N N . GLU A 1 290 ? 16.304 -9.836 -34.333 1.00 89.19 290 GLU A N 1
ATOM 2297 C CA . GLU A 1 290 ? 16.919 -9.019 -33.274 1.00 89.19 290 GLU A CA 1
ATOM 2298 C C . GLU A 1 290 ? 15.928 -8.014 -32.687 1.00 89.19 290 GLU A C 1
ATOM 2300 O O . GLU A 1 290 ? 16.006 -7.662 -31.515 1.00 89.19 290 GLU A O 1
ATOM 2305 N N . VAL A 1 291 ? 14.953 -7.583 -33.489 1.00 93.12 291 VAL A N 1
ATOM 2306 C CA . VAL A 1 291 ? 13.875 -6.688 -33.055 1.00 93.12 291 VAL A CA 1
ATOM 2307 C C . VAL A 1 291 ? 12.732 -7.459 -32.392 1.00 93.12 291 VAL A C 1
ATOM 2309 O O . VAL A 1 291 ? 12.096 -6.950 -31.467 1.00 93.12 291 VAL A O 1
ATOM 2312 N N . LEU A 1 292 ? 12.453 -8.684 -32.844 1.00 93.44 292 LEU A N 1
ATOM 2313 C CA . LEU A 1 292 ? 11.342 -9.486 -32.335 1.00 93.44 292 LEU A CA 1
ATOM 2314 C C . LEU A 1 292 ? 11.559 -9.927 -30.881 1.00 93.44 292 LEU A C 1
ATOM 2316 O O . LEU A 1 292 ? 10.643 -9.799 -30.068 1.00 93.44 292 LEU A O 1
ATOM 2320 N N . ALA A 1 293 ? 12.756 -10.411 -30.535 1.00 93.75 293 ALA A N 1
ATOM 2321 C CA . ALA A 1 293 ? 13.019 -10.947 -29.199 1.00 93.75 293 ALA A CA 1
ATOM 2322 C C . ALA A 1 293 ? 12.809 -9.907 -28.071 1.00 93.75 293 ALA A C 1
ATOM 2324 O O . ALA A 1 293 ? 12.049 -10.199 -27.145 1.00 93.75 293 ALA A O 1
ATOM 2325 N N . PRO A 1 294 ? 13.343 -8.671 -28.147 1.00 92.81 294 PRO A N 1
ATOM 2326 C CA . PRO A 1 294 ? 13.085 -7.640 -27.139 1.00 92.81 294 PRO A CA 1
ATOM 2327 C C . PRO A 1 294 ? 11.607 -7.255 -27.022 1.00 92.81 294 PRO A C 1
ATOM 2329 O O . PRO A 1 294 ? 11.125 -7.011 -25.918 1.00 92.81 294 PRO A O 1
ATOM 2332 N N . ARG A 1 295 ? 10.855 -7.245 -28.133 1.00 94.69 295 ARG A N 1
ATOM 2333 C CA . ARG A 1 295 ? 9.405 -6.977 -28.110 1.00 94.69 295 ARG A CA 1
ATOM 2334 C C . ARG A 1 295 ? 8.646 -8.059 -27.343 1.00 94.69 295 ARG A C 1
ATOM 2336 O O . ARG A 1 295 ? 7.768 -7.738 -26.543 1.00 94.69 295 ARG A O 1
ATOM 2343 N N . ILE A 1 296 ? 9.008 -9.326 -27.544 1.00 96.69 296 ILE A N 1
ATOM 2344 C CA . ILE A 1 296 ? 8.441 -10.443 -26.777 1.00 96.69 296 ILE A CA 1
ATOM 2345 C C . ILE A 1 296 ? 8.791 -10.289 -25.290 1.00 96.69 296 ILE A C 1
ATOM 2347 O O . ILE A 1 296 ? 7.912 -10.387 -24.443 1.00 96.69 296 ILE A O 1
ATOM 2351 N N . VAL A 1 297 ? 10.040 -9.962 -24.954 1.00 95.94 297 VAL A N 1
ATOM 2352 C CA . VAL A 1 297 ? 10.457 -9.773 -23.552 1.00 95.94 297 VAL A CA 1
ATOM 2353 C C . VAL A 1 297 ? 9.690 -8.629 -22.876 1.00 95.94 297 VAL A C 1
ATOM 2355 O O . VAL A 1 297 ? 9.163 -8.813 -21.780 1.00 95.94 297 VAL A O 1
ATOM 2358 N N . ILE A 1 298 ? 9.564 -7.472 -23.535 1.00 95.88 298 ILE A N 1
ATOM 2359 C CA . ILE A 1 298 ? 8.817 -6.318 -23.007 1.00 95.88 298 ILE A CA 1
ATOM 2360 C C . ILE A 1 298 ? 7.343 -6.677 -22.788 1.00 95.88 298 ILE A C 1
ATOM 2362 O O . ILE A 1 298 ? 6.786 -6.365 -21.737 1.00 95.88 298 ILE A O 1
ATOM 2366 N N . THR A 1 299 ? 6.709 -7.355 -23.750 1.00 97.38 299 THR A N 1
ATOM 2367 C CA . THR A 1 299 ? 5.294 -7.752 -23.634 1.00 97.38 299 THR A CA 1
ATOM 2368 C C . THR A 1 299 ? 5.067 -8.777 -22.525 1.00 97.38 299 THR A C 1
ATOM 2370 O O . THR A 1 299 ? 4.104 -8.646 -21.771 1.00 97.38 299 THR A O 1
ATOM 2373 N N . VAL A 1 300 ? 5.976 -9.739 -22.353 1.00 97.31 300 VAL A N 1
ATOM 2374 C CA . VAL A 1 300 ? 5.931 -10.716 -21.254 1.00 97.31 300 VAL A CA 1
ATOM 2375 C C . VAL A 1 300 ? 6.098 -10.034 -19.892 1.00 97.31 300 VAL A C 1
ATOM 2377 O O . VAL A 1 300 ? 5.331 -10.312 -18.972 1.00 97.31 300 VAL A O 1
ATOM 2380 N N . ILE A 1 301 ? 7.046 -9.102 -19.751 1.00 96.38 301 ILE A N 1
ATOM 2381 C CA . ILE A 1 301 ? 7.249 -8.354 -18.498 1.00 96.38 301 ILE A CA 1
ATOM 2382 C C . ILE A 1 301 ? 6.037 -7.476 -18.180 1.00 96.38 301 ILE A C 1
ATOM 2384 O O . ILE A 1 301 ? 5.587 -7.447 -17.034 1.00 96.38 301 ILE A O 1
ATOM 2388 N N . LEU A 1 302 ? 5.460 -6.814 -19.186 1.00 96.62 302 LEU A N 1
ATOM 2389 C CA . LEU A 1 302 ? 4.234 -6.039 -19.022 1.00 96.62 302 LEU A CA 1
ATOM 2390 C C . LEU A 1 302 ? 3.071 -6.929 -18.561 1.00 96.62 302 LEU A C 1
ATOM 2392 O O . LEU A 1 302 ? 2.365 -6.574 -17.619 1.00 96.62 302 LEU A O 1
ATOM 2396 N N . PHE A 1 303 ? 2.903 -8.100 -19.180 1.00 97.62 303 PHE A N 1
ATOM 2397 C CA . PHE A 1 303 ? 1.889 -9.076 -18.789 1.00 97.62 303 PHE A CA 1
ATOM 2398 C C . PHE A 1 303 ? 2.077 -9.554 -17.342 1.00 97.62 303 PHE A C 1
ATOM 2400 O O . PHE A 1 303 ? 1.103 -9.609 -16.586 1.00 97.62 303 PHE A O 1
ATOM 2407 N N . PHE A 1 304 ? 3.314 -9.834 -16.917 1.00 96.56 304 PHE A N 1
ATOM 2408 C CA . PHE A 1 304 ? 3.600 -10.158 -15.518 1.00 96.56 304 PHE A CA 1
ATOM 2409 C C . PHE A 1 304 ? 3.270 -8.997 -14.582 1.00 96.56 304 PHE A C 1
ATOM 2411 O O . PHE A 1 304 ? 2.654 -9.227 -13.543 1.00 96.56 304 PHE A O 1
ATOM 2418 N N . GLY A 1 305 ? 3.604 -7.761 -14.957 1.00 96.81 305 GLY A N 1
ATOM 2419 C CA . GLY A 1 305 ? 3.231 -6.571 -14.194 1.00 96.81 305 GLY A CA 1
ATOM 2420 C C . GLY A 1 305 ? 1.715 -6.462 -14.005 1.00 96.81 305 GLY A C 1
ATOM 2421 O O . GLY A 1 305 ? 1.218 -6.393 -12.886 1.00 96.81 305 GLY A O 1
ATOM 2422 N N . VAL A 1 306 ? 0.942 -6.571 -15.085 1.00 98.06 306 VAL A N 1
ATOM 2423 C CA . VAL A 1 306 ? -0.529 -6.532 -15.006 1.00 98.06 306 VAL A CA 1
ATOM 2424 C C . VAL A 1 306 ? -1.090 -7.703 -14.190 1.00 98.06 306 VAL A C 1
ATOM 2426 O O . VAL A 1 306 ? -2.005 -7.518 -13.388 1.00 98.06 306 VAL A O 1
ATOM 2429 N N . THR A 1 307 ? -0.529 -8.903 -14.330 1.00 96.62 307 THR A N 1
ATOM 2430 C CA . THR A 1 307 ? -0.956 -10.070 -13.544 1.00 96.62 307 THR A CA 1
ATOM 2431 C C . THR A 1 307 ? -0.732 -9.833 -12.050 1.00 96.62 307 THR A C 1
ATOM 2433 O O . THR A 1 307 ? -1.652 -10.017 -11.250 1.00 96.62 307 THR A O 1
ATOM 2436 N N . TYR A 1 308 ? 0.450 -9.345 -11.661 1.00 96.69 308 TYR A N 1
ATOM 2437 C CA . TYR A 1 308 ? 0.732 -8.984 -10.272 1.00 96.69 308 TYR A CA 1
ATOM 2438 C C . TYR A 1 308 ? -0.151 -7.842 -9.782 1.00 96.69 308 TYR A C 1
ATOM 2440 O O . TYR A 1 308 ? -0.637 -7.908 -8.659 1.00 96.69 308 TYR A O 1
ATOM 2448 N N . PHE A 1 309 ? -0.438 -6.841 -10.612 1.00 97.06 309 PHE A N 1
ATOM 2449 C CA . PHE A 1 309 ? -1.370 -5.766 -10.277 1.00 97.06 309 PHE A CA 1
ATOM 2450 C C . PHE A 1 309 ? -2.760 -6.291 -9.887 1.00 97.06 309 PHE A C 1
ATOM 2452 O O . PHE A 1 309 ? -3.343 -5.863 -8.883 1.00 97.06 309 PHE A O 1
ATOM 2459 N N . VAL A 1 310 ? -3.290 -7.244 -10.658 1.00 97.12 310 VAL A N 1
ATOM 2460 C CA . VAL A 1 310 ? -4.580 -7.884 -10.370 1.00 97.12 310 VAL A CA 1
ATOM 2461 C C . VAL A 1 310 ? -4.498 -8.695 -9.073 1.00 97.12 310 VAL A C 1
ATOM 2463 O O . VAL A 1 310 ? -5.373 -8.556 -8.213 1.00 97.12 310 VAL A O 1
ATOM 2466 N N . LEU A 1 311 ? -3.435 -9.482 -8.874 1.00 95.94 311 LEU A N 1
ATOM 2467 C CA . LEU A 1 311 ? -3.215 -10.250 -7.639 1.00 95.94 311 LEU A CA 1
ATOM 2468 C C . LEU A 1 311 ? -3.096 -9.348 -6.401 1.00 95.94 311 LEU A C 1
ATOM 2470 O O . LEU A 1 311 ? -3.723 -9.613 -5.377 1.00 95.94 311 LEU A O 1
ATOM 2474 N N . ILE A 1 312 ? -2.359 -8.244 -6.502 1.00 95.81 312 ILE A N 1
ATOM 2475 C CA . ILE A 1 312 ? -2.243 -7.209 -5.471 1.00 95.81 312 ILE A CA 1
ATOM 2476 C C . ILE A 1 312 ? -3.621 -6.647 -5.136 1.00 95.81 312 ILE A C 1
ATOM 2478 O O . ILE A 1 312 ? -4.025 -6.634 -3.975 1.00 95.81 312 ILE A O 1
ATOM 2482 N N . THR A 1 313 ? -4.359 -6.185 -6.145 1.00 94.94 313 THR A N 1
ATOM 2483 C CA . THR A 1 313 ? -5.630 -5.482 -5.934 1.00 94.94 313 THR A CA 1
ATOM 2484 C C . THR A 1 313 ? -6.675 -6.408 -5.323 1.00 94.94 313 THR A C 1
ATOM 2486 O O . THR A 1 313 ? -7.385 -6.017 -4.395 1.00 94.94 313 THR A O 1
ATOM 2489 N N . THR A 1 314 ? -6.754 -7.648 -5.803 1.00 95.06 314 THR A N 1
ATOM 2490 C CA . THR A 1 314 ? -7.653 -8.672 -5.251 1.00 95.06 314 THR A CA 1
ATOM 2491 C C . THR A 1 314 ? -7.265 -9.044 -3.823 1.00 95.06 314 THR A C 1
ATOM 2493 O O . THR A 1 314 ? -8.133 -9.101 -2.952 1.00 95.06 314 THR A O 1
ATOM 2496 N N . THR A 1 315 ? -5.970 -9.202 -3.547 1.00 93.50 315 THR A N 1
ATOM 2497 C CA . THR A 1 315 ? -5.468 -9.535 -2.209 1.00 93.50 315 THR A CA 1
ATOM 2498 C C . THR A 1 315 ? -5.702 -8.393 -1.215 1.00 93.50 315 THR A C 1
ATOM 2500 O O . THR A 1 315 ? -6.200 -8.630 -0.120 1.00 93.50 315 THR A O 1
ATOM 2503 N N . LEU A 1 316 ? -5.445 -7.139 -1.597 1.00 92.44 316 LEU A N 1
ATOM 2504 C CA . LEU A 1 316 ? -5.696 -5.971 -0.744 1.00 92.44 316 LEU A CA 1
ATOM 2505 C C . LEU A 1 316 ? -7.188 -5.725 -0.505 1.00 92.44 316 LEU A C 1
ATOM 2507 O O . LEU A 1 316 ? -7.571 -5.343 0.600 1.00 92.44 316 LEU A O 1
ATOM 2511 N N . ARG A 1 317 ? -8.046 -5.966 -1.507 1.00 92.31 317 ARG A N 1
ATOM 2512 C CA . ARG A 1 317 ? -9.507 -5.939 -1.320 1.00 92.31 317 ARG A CA 1
ATOM 2513 C C . ARG A 1 317 ? -9.951 -7.011 -0.331 1.00 92.31 317 ARG A C 1
ATOM 2515 O O . ARG A 1 317 ? -10.715 -6.708 0.582 1.00 92.31 317 ARG A O 1
ATOM 2522 N N . ARG A 1 318 ? -9.418 -8.230 -0.472 1.00 91.38 318 ARG A N 1
ATOM 2523 C CA . ARG A 1 318 ? -9.679 -9.332 0.457 1.00 91.38 318 ARG A CA 1
ATOM 2524 C C . ARG A 1 318 ? -9.229 -8.972 1.872 1.00 91.38 318 ARG A C 1
ATOM 2526 O O . ARG A 1 318 ? -10.023 -9.122 2.790 1.00 91.38 318 ARG A O 1
ATOM 2533 N N . TYR A 1 319 ? -8.024 -8.438 2.058 1.00 89.31 319 TYR A N 1
ATOM 2534 C CA . TYR A 1 319 ? -7.551 -8.031 3.385 1.00 89.31 319 TYR A CA 1
ATOM 2535 C C . TYR A 1 319 ? -8.341 -6.868 3.988 1.00 89.31 319 TYR A C 1
ATOM 2537 O O . TYR A 1 319 ? -8.513 -6.821 5.198 1.00 89.31 319 TYR A O 1
ATOM 2545 N N . GLY A 1 320 ? -8.869 -5.954 3.174 1.00 88.81 320 GLY A N 1
ATOM 2546 C CA . GLY A 1 320 ? -9.719 -4.872 3.665 1.00 88.81 320 GLY A CA 1
ATOM 2547 C C . GLY A 1 320 ? -10.987 -5.391 4.346 1.00 88.81 320 GLY A C 1
ATOM 2548 O O . GLY A 1 320 ? -11.136 -5.263 5.556 1.00 88.81 320 GLY A O 1
ATOM 2549 N N . GLU A 1 321 ? -11.894 -5.981 3.567 1.00 89.19 321 GLU A N 1
ATOM 2550 C CA . GLU A 1 321 ? -13.241 -6.328 4.043 1.00 89.19 321 GL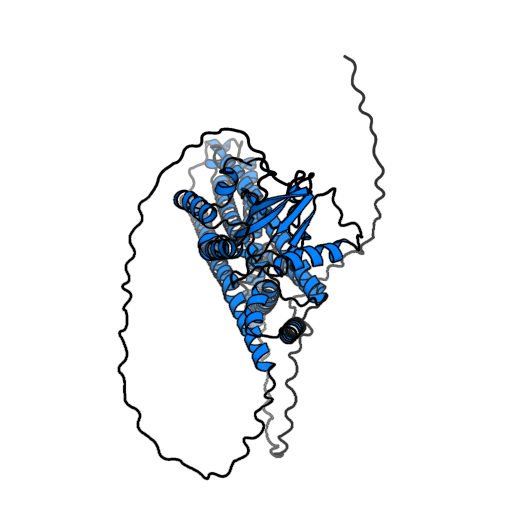U A CA 1
ATOM 2551 C C . GLU A 1 321 ? -13.302 -7.689 4.743 1.00 89.19 321 GLU A C 1
ATOM 2553 O O . GLU A 1 321 ? -14.048 -7.866 5.708 1.00 89.19 321 GLU A O 1
ATOM 2558 N N . SER A 1 322 ? -12.530 -8.675 4.271 1.00 89.88 322 SER A N 1
ATOM 2559 C CA . SER A 1 322 ? -12.609 -10.032 4.818 1.00 89.88 322 SER A CA 1
ATOM 2560 C C . SER A 1 322 ? -12.027 -10.114 6.220 1.00 89.88 322 SER A C 1
ATOM 2562 O O . SER A 1 322 ? -12.522 -10.920 7.005 1.00 89.88 322 SER A O 1
ATOM 2564 N N . MET A 1 323 ? -10.989 -9.333 6.534 1.00 89.88 323 MET A N 1
ATOM 2565 C CA . MET A 1 323 ? -10.381 -9.355 7.866 1.00 89.88 323 MET A CA 1
ATOM 2566 C C . MET A 1 323 ? -11.293 -8.706 8.900 1.00 89.88 323 MET A C 1
ATOM 2568 O O . MET A 1 323 ? -11.474 -9.276 9.969 1.00 89.88 323 MET A O 1
ATOM 2572 N N . ASP A 1 324 ? -11.942 -7.589 8.558 1.00 89.12 324 ASP A N 1
ATOM 2573 C CA . ASP A 1 324 ? -12.923 -6.957 9.447 1.00 89.12 324 ASP A CA 1
ATOM 2574 C C . ASP A 1 324 ? -14.087 -7.921 9.748 1.00 89.12 324 ASP A C 1
ATOM 2576 O O . ASP A 1 324 ? -14.431 -8.138 10.909 1.00 89.12 324 ASP A O 1
ATOM 2580 N N . ARG A 1 325 ? -14.620 -8.614 8.728 1.00 91.25 325 ARG A N 1
ATOM 2581 C CA . ARG A 1 325 ? -15.675 -9.628 8.923 1.00 91.25 325 ARG A CA 1
ATOM 2582 C C . ARG A 1 325 ? -15.192 -10.888 9.649 1.00 91.25 325 ARG A C 1
ATOM 2584 O O . ARG A 1 325 ? -15.980 -11.542 10.328 1.00 91.25 325 ARG A O 1
ATOM 2591 N N . ALA A 1 326 ? -13.945 -11.316 9.449 1.00 90.12 326 ALA A N 1
ATOM 2592 C CA . ALA A 1 326 ? -13.380 -12.480 10.141 1.00 90.12 326 ALA A CA 1
ATOM 2593 C C . ALA A 1 326 ? -13.189 -12.188 11.632 1.00 90.12 326 ALA A C 1
ATOM 2595 O O . ALA A 1 326 ? -13.616 -12.986 12.465 1.00 90.12 326 ALA A O 1
ATOM 2596 N N . TRP A 1 327 ? -12.654 -11.010 11.943 1.00 87.62 327 TRP A N 1
ATOM 2597 C CA . TRP A 1 327 ? -12.513 -10.510 13.301 1.00 87.62 327 TRP A CA 1
ATOM 2598 C C . TRP A 1 327 ? -13.867 -10.407 14.014 1.00 87.62 327 TRP A C 1
ATOM 2600 O O . TRP A 1 327 ? -14.044 -10.982 15.085 1.00 87.62 327 TRP A O 1
ATOM 2610 N N . GLN A 1 328 ? -14.863 -9.775 13.378 1.00 88.44 328 GLN A N 1
ATOM 2611 C CA . GLN A 1 328 ? -16.223 -9.680 13.925 1.00 88.44 328 GLN A CA 1
ATOM 2612 C C . GLN A 1 328 ? -16.833 -11.056 14.218 1.00 88.44 328 GLN A C 1
ATOM 2614 O O . GLN A 1 328 ? -17.425 -11.254 15.276 1.00 88.44 328 GLN A O 1
ATOM 2619 N N . ARG A 1 329 ? -16.658 -12.033 13.316 1.00 90.81 329 ARG A N 1
ATOM 2620 C CA . ARG A 1 329 ? -17.140 -13.406 13.534 1.00 90.81 329 ARG A CA 1
ATOM 2621 C C . ARG A 1 329 ? -16.460 -14.084 14.722 1.00 90.81 329 ARG A C 1
ATOM 2623 O O . ARG A 1 329 ? -17.141 -14.770 15.474 1.00 90.81 329 ARG A O 1
ATOM 2630 N N . ARG A 1 330 ? -15.151 -13.885 14.909 1.00 88.31 330 ARG A N 1
ATOM 2631 C CA . ARG A 1 330 ? -14.410 -14.445 16.052 1.00 88.31 330 ARG A CA 1
ATOM 2632 C C . ARG A 1 330 ? -14.854 -13.834 17.370 1.00 88.31 330 ARG A C 1
ATOM 2634 O O . ARG A 1 330 ? -15.093 -14.580 18.308 1.00 88.31 330 ARG A O 1
ATOM 2641 N N . ILE A 1 331 ? -15.042 -12.516 17.417 1.00 86.56 331 ILE A N 1
ATOM 2642 C CA . ILE A 1 331 ? -15.592 -11.844 18.600 1.00 86.56 331 ILE A CA 1
ATOM 2643 C C . ILE A 1 331 ? -16.972 -12.410 18.942 1.00 86.56 331 ILE A C 1
ATOM 2645 O O . ILE A 1 331 ? -17.203 -12.789 20.086 1.00 86.56 331 ILE A O 1
ATOM 2649 N N . MET A 1 332 ? -17.868 -12.521 17.956 1.00 87.31 332 MET A N 1
ATOM 2650 C CA . MET A 1 332 ? -19.206 -13.085 18.170 1.00 87.31 332 MET A CA 1
ATOM 2651 C C . MET A 1 332 ? -19.149 -14.537 18.657 1.00 87.31 332 MET A C 1
ATOM 2653 O O . MET A 1 332 ? -19.918 -14.916 19.535 1.00 87.31 332 MET A O 1
ATOM 2657 N N . GLN A 1 333 ? -18.216 -15.336 18.133 1.00 90.56 333 GLN A N 1
ATOM 2658 C CA . GLN A 1 333 ? -17.994 -16.704 18.595 1.00 90.56 333 GLN A CA 1
ATOM 2659 C C . GLN A 1 333 ? -17.498 -16.735 20.047 1.00 90.56 333 GLN A C 1
ATOM 2661 O O . GLN A 1 333 ? -18.052 -17.463 20.861 1.00 90.56 333 GLN A O 1
ATOM 2666 N N . TRP A 1 334 ? -16.509 -15.911 20.401 1.00 88.38 334 TRP A N 1
ATOM 2667 C CA . TRP A 1 334 ? -15.986 -15.844 21.768 1.00 88.38 334 TRP A CA 1
ATOM 2668 C C . TRP A 1 334 ? -17.039 -15.380 22.772 1.00 88.38 334 TRP A C 1
ATOM 2670 O O . TRP A 1 334 ? -17.105 -15.922 23.871 1.00 88.38 334 TRP A O 1
ATOM 2680 N N . LEU A 1 335 ? -17.881 -14.418 22.391 1.00 85.75 335 LEU A N 1
ATOM 2681 C CA . LEU A 1 335 ? -19.015 -13.971 23.200 1.00 85.75 335 LEU A CA 1
ATOM 2682 C C . LEU A 1 335 ? -20.041 -15.091 23.398 1.00 85.75 335 LEU A C 1
ATOM 2684 O O . LEU A 1 335 ? -20.502 -15.287 24.518 1.00 85.75 335 LEU A O 1
ATOM 2688 N N . GLY A 1 336 ? -20.361 -15.840 22.338 1.00 87.50 336 GLY A N 1
ATOM 2689 C CA . GLY A 1 336 ? -21.273 -16.984 22.404 1.00 87.50 336 GLY A CA 1
ATOM 2690 C C . GLY A 1 336 ? -20.770 -18.096 23.324 1.00 87.50 336 GLY A C 1
ATOM 2691 O O . GLY A 1 336 ? -21.543 -18.612 24.124 1.00 87.50 336 GLY A O 1
ATOM 2692 N N . ASP A 1 337 ? -19.473 -18.405 23.265 1.00 88.62 337 ASP A N 1
ATOM 2693 C CA . ASP A 1 337 ? -18.840 -19.413 24.127 1.00 88.62 337 ASP A CA 1
ATOM 2694 C C . ASP A 1 337 ? -18.754 -18.958 25.598 1.00 88.62 337 ASP A C 1
ATOM 2696 O O . ASP A 1 337 ? -18.701 -19.787 26.505 1.00 88.62 337 ASP A O 1
ATOM 2700 N N . SER A 1 338 ? -18.713 -17.641 25.841 1.00 81.69 338 SER A N 1
ATOM 2701 C CA . SER A 1 338 ? -18.524 -17.063 27.179 1.00 81.69 338 SER A CA 1
ATOM 2702 C C . SER A 1 338 ? -19.808 -16.938 27.985 1.00 81.69 338 SER A C 1
ATOM 2704 O O . SER A 1 338 ? -19.714 -16.788 29.199 1.00 81.69 338 SER A O 1
ATOM 2706 N N . VAL A 1 339 ? -20.988 -16.974 27.354 1.00 80.44 339 VAL A N 1
ATOM 2707 C CA . VAL A 1 339 ? -22.261 -17.056 28.079 1.00 80.44 339 VAL A CA 1
ATOM 2708 C C . VAL A 1 339 ? -22.333 -18.473 28.636 1.00 80.44 339 VAL A C 1
ATOM 2710 O O . VAL A 1 339 ? -22.591 -19.407 27.871 1.00 80.44 339 VAL A O 1
ATOM 2713 N N . PRO A 1 340 ? -22.090 -18.683 29.945 1.00 68.44 340 PRO A N 1
ATOM 2714 C CA . PRO A 1 340 ? -22.255 -20.003 30.511 1.00 68.44 340 PRO A CA 1
ATOM 2715 C C . PRO A 1 340 ? -23.705 -20.391 30.240 1.00 68.44 340 PRO A C 1
ATOM 2717 O O . PRO A 1 340 ? -24.601 -19.555 30.373 1.00 68.44 340 PRO A O 1
ATOM 2720 N N . GLN A 1 341 ? -23.958 -21.653 29.912 1.00 62.88 341 GLN A N 1
ATOM 2721 C CA . GLN A 1 341 ? -25.296 -22.255 29.883 1.00 62.88 341 GLN A CA 1
ATOM 2722 C C . GLN A 1 341 ? -25.963 -22.263 31.285 1.00 62.88 341 GLN A C 1
ATOM 2724 O O . GLN A 1 341 ? -26.684 -23.182 31.666 1.00 62.88 341 GLN A O 1
ATOM 2729 N N . ALA A 1 342 ? -25.719 -21.237 32.097 1.00 55.78 342 ALA A N 1
ATOM 2730 C CA . ALA A 1 342 ? -26.387 -20.921 33.334 1.00 55.78 342 ALA A CA 1
ATOM 2731 C C . ALA A 1 342 ? -27.827 -20.512 33.010 1.00 55.78 342 ALA A C 1
ATOM 2733 O O . ALA A 1 342 ? -28.137 -19.331 32.952 1.00 55.78 342 ALA A O 1
ATOM 2734 N N . GLN A 1 343 ? -28.662 -21.522 32.749 1.00 54.66 343 GLN A N 1
ATOM 2735 C CA . GLN A 1 343 ? -30.125 -21.588 32.893 1.00 54.66 343 GLN A CA 1
ATOM 2736 C C . GLN A 1 343 ? -30.787 -22.534 31.874 1.00 54.66 343 GLN A C 1
ATOM 2738 O O . GLN A 1 343 ? -31.909 -22.308 31.439 1.00 54.66 343 GLN A O 1
ATOM 2743 N N . SER A 1 344 ? -30.195 -23.705 31.622 1.00 53.81 344 SER A N 1
ATOM 2744 C CA . SER A 1 344 ? -31.023 -24.923 31.627 1.00 53.81 344 SER A CA 1
ATOM 2745 C C . SER A 1 344 ? -31.160 -25.439 33.067 1.00 53.81 344 SER A C 1
ATOM 2747 O O . SER A 1 344 ? -30.923 -26.610 33.356 1.00 53.81 344 SER A O 1
ATOM 2749 N N . VAL A 1 345 ? -31.487 -24.548 34.009 1.00 54.47 345 VAL A N 1
ATOM 2750 C CA . VAL A 1 345 ? -32.008 -24.972 35.308 1.00 54.47 345 VAL A CA 1
ATOM 2751 C C . VAL A 1 345 ? -33.378 -25.533 34.992 1.00 54.47 345 VAL A C 1
ATOM 2753 O O . VAL A 1 345 ? -34.269 -24.783 34.608 1.00 54.47 345 VAL A O 1
ATOM 2756 N N . HIS A 1 346 ? -33.463 -26.861 35.055 1.00 53.88 346 HIS A N 1
ATOM 2757 C CA . HIS A 1 346 ? -34.667 -27.660 35.206 1.00 53.88 346 HIS A CA 1
ATOM 2758 C C . HIS A 1 346 ? -35.961 -26.863 35.037 1.00 53.88 346 HIS A C 1
ATOM 2760 O O . HIS A 1 346 ? -36.428 -26.205 35.969 1.00 53.88 346 HIS A O 1
ATOM 2766 N N . ALA A 1 347 ? -36.586 -27.006 33.866 1.00 50.72 347 ALA A N 1
ATOM 2767 C CA . ALA A 1 347 ? -38.033 -27.009 33.830 1.00 50.72 347 ALA A CA 1
ATOM 2768 C C . ALA A 1 347 ? -38.472 -28.043 34.873 1.00 50.72 347 ALA A C 1
ATOM 2770 O O . ALA A 1 347 ? -38.408 -29.250 34.639 1.00 50.72 347 ALA A O 1
ATOM 2771 N N . TYR A 1 348 ? -38.827 -27.565 36.064 1.00 54.53 348 TYR A N 1
ATOM 2772 C CA . TYR A 1 348 ? -39.698 -28.301 36.947 1.00 54.53 348 TYR A CA 1
ATOM 2773 C C . TYR A 1 348 ? -40.885 -28.681 36.075 1.00 54.53 348 TYR A C 1
ATOM 2775 O O . TYR A 1 348 ? -41.591 -27.818 35.552 1.00 54.53 348 TYR A O 1
ATOM 2783 N N . SER A 1 349 ? -41.033 -29.979 35.849 1.00 51.75 349 SER A N 1
ATOM 2784 C CA . SER A 1 349 ? -42.252 -30.600 35.373 1.00 51.75 349 SER A CA 1
ATOM 2785 C C . SER A 1 349 ? -43.376 -30.173 36.315 1.00 51.75 349 SER A C 1
ATOM 2787 O O . SER A 1 349 ? -43.619 -30.815 37.335 1.00 51.75 349 SER A O 1
ATOM 2789 N N . ALA A 1 350 ? -44.004 -29.038 36.015 1.00 54.34 350 ALA A N 1
ATOM 2790 C CA . ALA A 1 350 ? -45.259 -28.651 36.618 1.00 54.34 350 ALA A CA 1
ATOM 2791 C C . ALA A 1 350 ? -46.299 -29.689 36.167 1.00 54.34 350 ALA A C 1
ATOM 2793 O O . ALA A 1 350 ? -46.421 -29.930 34.960 1.00 54.34 350 ALA A O 1
ATOM 2794 N N . PRO A 1 351 ? -47.012 -30.343 37.096 1.00 55.28 351 PRO A N 1
ATOM 2795 C CA . PRO A 1 351 ? -48.114 -31.218 36.744 1.00 55.28 351 PRO A CA 1
ATOM 2796 C C . PRO A 1 351 ? -49.156 -30.429 35.952 1.00 55.28 351 PRO A C 1
ATOM 2798 O O . PRO A 1 351 ? -49.551 -29.325 36.324 1.00 55.28 351 PRO A O 1
ATOM 2801 N N . SER A 1 352 ? -49.546 -31.009 34.825 1.00 55.44 352 SER A N 1
ATOM 2802 C CA . SER A 1 352 ? -50.616 -30.549 33.956 1.00 55.44 352 SER A CA 1
ATOM 2803 C C . SER A 1 352 ? -51.934 -30.562 34.725 1.00 55.44 352 SER A C 1
ATOM 2805 O O . SER A 1 352 ? -52.405 -31.643 35.036 1.00 55.44 352 SER A O 1
ATOM 2807 N N . ASP A 1 353 ? -52.496 -29.394 35.040 1.00 56.28 353 ASP A N 1
ATOM 2808 C CA . ASP A 1 353 ? -53.917 -29.226 35.372 1.00 56.28 353 ASP A CA 1
ATOM 2809 C C . ASP A 1 353 ? -54.293 -27.737 35.330 1.00 56.28 353 ASP A C 1
ATOM 2811 O O . ASP A 1 353 ? -54.244 -27.041 36.339 1.00 56.28 353 ASP A O 1
ATOM 2815 N N . TYR A 1 354 ? -54.602 -27.227 34.134 1.00 52.25 354 TYR A N 1
ATOM 2816 C CA . TYR A 1 354 ? -55.818 -26.451 33.833 1.00 52.25 354 TYR A CA 1
ATOM 2817 C C . TYR A 1 354 ? -55.734 -25.874 32.413 1.00 52.25 354 TYR A C 1
ATOM 2819 O O . TYR A 1 354 ? -54.901 -25.019 32.113 1.00 52.25 354 TYR A O 1
ATOM 2827 N N . ILE A 1 355 ? -56.638 -26.323 31.543 1.00 50.97 355 ILE A N 1
ATOM 2828 C CA . ILE A 1 355 ? -56.903 -25.734 30.226 1.00 50.97 355 ILE A CA 1
ATOM 2829 C C . ILE A 1 355 ? -58.124 -24.817 30.383 1.00 50.97 355 ILE A C 1
ATOM 2831 O O . ILE A 1 355 ? -59.223 -25.336 30.587 1.00 50.97 355 ILE A O 1
ATOM 2835 N N . PRO A 1 356 ? -58.000 -23.482 30.281 1.00 55.78 356 PRO A N 1
ATOM 2836 C CA . PRO A 1 356 ? -59.158 -22.629 30.069 1.00 55.78 356 PRO A CA 1
ATOM 2837 C C . PRO A 1 356 ? -59.529 -22.566 28.572 1.00 55.78 356 PRO A C 1
ATOM 2839 O O . PRO A 1 356 ? -58.659 -22.680 27.703 1.00 55.78 356 PRO A O 1
ATOM 2842 N N . PRO A 1 357 ? -60.824 -22.402 28.249 1.00 52.66 357 PRO A N 1
ATOM 2843 C CA . PRO A 1 357 ? -61.331 -22.522 26.890 1.00 52.66 357 PRO A CA 1
ATOM 2844 C C . PRO A 1 357 ? -61.009 -21.305 26.014 1.00 52.66 357 PRO A C 1
ATOM 2846 O O . PRO A 1 357 ? -61.068 -20.150 26.431 1.00 52.66 357 PRO A O 1
ATOM 2849 N N . ILE A 1 358 ? -60.710 -21.621 24.757 1.00 43.56 358 ILE A N 1
ATOM 2850 C CA . ILE A 1 358 ? -60.393 -20.727 23.644 1.00 43.56 358 ILE A CA 1
ATOM 2851 C C . ILE A 1 358 ? -61.590 -19.814 23.335 1.00 43.56 358 ILE A C 1
ATOM 2853 O O . ILE A 1 358 ? -62.668 -20.300 22.993 1.00 43.56 358 ILE A O 1
ATOM 2857 N N . GLN A 1 359 ? -61.381 -18.494 23.377 1.00 50.19 359 GLN A N 1
ATOM 2858 C CA . GLN A 1 359 ? -62.260 -17.524 22.718 1.00 50.19 359 GLN A CA 1
ATOM 2859 C C . GLN A 1 359 ? -61.709 -17.155 21.328 1.00 50.19 359 GLN A C 1
ATOM 2861 O O . GLN A 1 359 ? -60.516 -16.868 21.203 1.00 50.19 359 GLN A O 1
ATOM 2866 N N . PRO A 1 360 ? -62.552 -17.126 20.278 1.00 46.78 360 PRO A N 1
ATOM 2867 C CA . PRO A 1 360 ? -62.142 -16.726 18.939 1.00 46.78 360 PRO A CA 1
ATOM 2868 C C . PRO A 1 360 ? -62.196 -15.200 18.795 1.00 46.78 360 PRO A C 1
ATOM 2870 O O . PRO A 1 360 ? -63.276 -14.611 18.814 1.00 46.78 360 PRO A O 1
ATOM 2873 N N . TYR A 1 361 ? -61.041 -14.557 18.598 1.00 41.34 361 TYR A N 1
ATOM 2874 C CA . TYR A 1 361 ? -60.988 -13.163 18.157 1.00 41.34 361 TYR A CA 1
ATOM 2875 C C . TYR A 1 361 ? -60.779 -13.037 16.648 1.00 41.34 361 TYR A C 1
ATOM 2877 O O . TYR A 1 361 ? -60.053 -13.786 15.996 1.00 41.34 361 TYR A O 1
ATOM 2885 N N . SER A 1 362 ? -61.515 -12.057 16.141 1.00 39.03 362 SER A N 1
ATOM 2886 C CA . SER A 1 362 ? -61.821 -11.722 14.762 1.00 39.03 362 SER A CA 1
ATOM 2887 C C . SER A 1 362 ? -60.602 -11.296 13.936 1.00 39.03 362 SER A C 1
ATOM 2889 O O . SER A 1 362 ? -59.754 -10.534 14.396 1.00 39.03 362 SER A O 1
ATOM 2891 N N . ARG A 1 363 ? -60.561 -11.756 12.679 1.00 38.78 363 ARG A N 1
ATOM 2892 C CA . ARG A 1 363 ? -59.638 -11.307 11.625 1.00 38.78 363 ARG A CA 1
ATOM 2893 C C . ARG A 1 363 ? -59.902 -9.840 11.274 1.00 38.78 363 ARG A C 1
ATOM 2895 O O . ARG A 1 363 ? -60.994 -9.515 10.815 1.00 38.78 363 ARG A O 1
ATOM 2902 N N . SER A 1 364 ? -58.871 -9.005 11.343 1.00 44.97 364 SER A N 1
ATOM 2903 C CA . SER A 1 364 ? -58.770 -7.764 10.567 1.00 44.97 364 SER A CA 1
ATOM 2904 C C . SER A 1 364 ? -57.756 -7.935 9.416 1.00 44.97 364 SER A C 1
ATOM 2906 O O . SER A 1 364 ? -56.815 -8.725 9.541 1.00 44.97 364 SER A O 1
ATOM 2908 N N . PRO A 1 365 ? -57.964 -7.274 8.259 1.00 53.62 365 PRO A N 1
ATOM 2909 C CA . PRO A 1 365 ? -57.130 -7.439 7.066 1.00 53.62 365 PRO A CA 1
ATOM 2910 C C . PRO A 1 365 ? -55.880 -6.531 7.076 1.00 53.62 365 PRO A C 1
ATOM 2912 O O . PRO A 1 365 ? -55.884 -5.494 7.741 1.00 53.62 365 PRO A O 1
ATOM 2915 N N . PRO A 1 366 ? -54.818 -6.874 6.318 1.00 52.16 366 PRO A N 1
ATOM 2916 C CA . PRO A 1 366 ? -53.580 -6.097 6.275 1.00 52.16 366 PRO A CA 1
ATOM 2917 C C . PRO A 1 366 ? -53.639 -4.956 5.239 1.00 52.16 366 PRO A C 1
ATOM 2919 O O . PRO A 1 366 ? -54.240 -5.136 4.175 1.00 52.16 366 PRO A O 1
ATOM 2922 N N . PRO A 1 367 ? -52.964 -3.812 5.467 1.00 45.47 367 PRO A N 1
ATOM 2923 C CA . PRO A 1 367 ? -52.788 -2.798 4.438 1.00 45.47 367 PRO A CA 1
ATOM 2924 C C . PRO A 1 367 ? -51.532 -3.047 3.579 1.00 45.47 367 PRO A C 1
ATOM 2926 O O . PRO A 1 367 ? -50.419 -3.202 4.071 1.00 45.47 367 PRO A O 1
ATOM 2929 N N . HIS A 1 368 ? -51.779 -3.079 2.270 1.00 38.84 368 HIS A N 1
ATOM 2930 C CA . HIS A 1 368 ? -50.980 -2.618 1.127 1.00 38.84 368 HIS A CA 1
ATOM 2931 C C . HIS A 1 368 ? -49.437 -2.605 1.189 1.00 38.84 368 HIS A C 1
ATOM 2933 O O . HIS A 1 368 ? -48.799 -1.749 1.793 1.00 38.84 368 HIS A O 1
ATOM 2939 N N . SER A 1 369 ? -48.852 -3.473 0.358 1.00 32.16 369 SER A N 1
ATOM 2940 C CA . SER A 1 369 ? -47.463 -3.443 -0.102 1.00 32.16 369 SER A CA 1
ATOM 2941 C C . SER A 1 369 ? -47.198 -2.275 -1.069 1.00 32.16 369 SER A C 1
ATOM 2943 O O . SER A 1 369 ? -47.770 -2.240 -2.163 1.00 32.16 369 SER A O 1
ATOM 2945 N N . PHE A 1 370 ? -46.275 -1.377 -0.723 1.00 37.62 370 PHE A N 1
ATOM 2946 C CA . PHE A 1 370 ? -45.683 -0.422 -1.665 1.00 37.62 370 PHE A CA 1
ATOM 2947 C C . PHE A 1 370 ? -44.545 -1.086 -2.456 1.00 37.62 370 PHE A C 1
ATOM 2949 O O . PHE A 1 370 ? -43.597 -1.621 -1.884 1.00 37.62 370 PHE A O 1
ATOM 2956 N N . LYS A 1 371 ? -44.649 -1.055 -3.789 1.00 31.73 371 LYS A N 1
ATOM 2957 C CA . LYS A 1 371 ? -43.599 -1.471 -4.729 1.00 31.73 371 LYS A CA 1
ATOM 2958 C C . LYS A 1 371 ? -42.691 -0.274 -5.020 1.00 31.73 371 LYS A C 1
ATOM 2960 O O . LYS A 1 371 ? -43.175 0.732 -5.531 1.00 31.73 371 LYS A O 1
ATOM 2965 N N . PHE A 1 372 ? -41.391 -0.396 -4.760 1.00 33.94 372 PHE A N 1
ATOM 2966 C CA . PHE A 1 372 ? -40.396 0.551 -5.270 1.00 33.94 372 PHE A CA 1
ATOM 2967 C C . PHE A 1 372 ? -40.026 0.198 -6.715 1.00 33.94 372 PHE A C 1
ATOM 2969 O O . PHE A 1 372 ? -39.614 -0.923 -7.011 1.00 33.94 372 PHE A O 1
ATOM 2976 N N . SER A 1 373 ? -40.204 1.174 -7.607 1.00 31.19 373 SER A N 1
ATOM 2977 C CA . SER A 1 373 ? -39.791 1.143 -9.010 1.00 31.19 373 SER A CA 1
ATOM 2978 C C . SER A 1 373 ? -38.348 1.628 -9.133 1.00 31.19 373 SER A C 1
ATOM 2980 O O . SER A 1 373 ? -38.003 2.706 -8.656 1.00 31.19 373 SER A O 1
ATOM 2982 N N . SE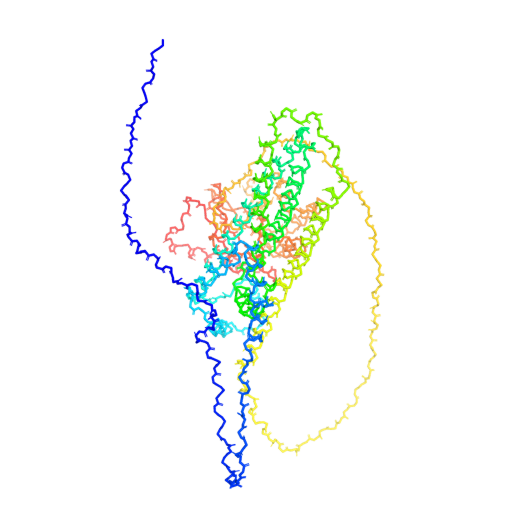R A 1 374 ? -37.514 0.831 -9.790 1.00 33.97 374 SER A N 1
ATOM 2983 C CA . SER A 1 374 ? -36.117 1.114 -10.104 1.00 33.97 374 SER A CA 1
ATOM 2984 C C . SER A 1 374 ? -35.984 1.815 -11.460 1.00 33.97 374 SER A C 1
ATOM 2986 O O . SER A 1 374 ? -36.214 1.180 -12.487 1.00 33.97 374 SER A O 1
ATOM 2988 N N . THR A 1 375 ? -35.534 3.074 -11.477 1.00 36.31 375 THR A N 1
ATOM 2989 C CA . THR A 1 375 ? -34.866 3.681 -12.649 1.00 36.31 375 THR A CA 1
ATOM 2990 C C . THR A 1 375 ? -34.028 4.892 -12.221 1.00 36.31 375 THR A C 1
ATOM 2992 O O . THR A 1 375 ? -34.572 5.769 -11.551 1.00 36.31 375 THR A O 1
ATOM 2995 N N . PRO A 1 376 ? -32.737 4.981 -12.595 1.00 40.44 376 PRO A N 1
ATOM 2996 C CA . PRO A 1 376 ? -31.909 6.159 -12.343 1.00 40.44 376 PRO A CA 1
ATOM 2997 C C . PRO A 1 376 ? -31.987 7.155 -13.514 1.00 40.44 376 PRO A C 1
ATOM 2999 O O . PRO A 1 376 ? -31.982 6.714 -14.668 1.00 40.44 376 PRO A O 1
ATOM 3002 N N . PRO A 1 377 ? -31.980 8.481 -13.277 1.00 42.34 377 PRO A N 1
ATOM 3003 C CA . PRO A 1 377 ? -31.701 9.431 -14.333 1.00 42.34 377 PRO A CA 1
ATOM 3004 C C . PRO A 1 377 ? -30.231 9.862 -14.357 1.00 42.34 377 PRO A C 1
ATOM 3006 O O . PRO A 1 377 ? -29.505 9.910 -13.366 1.00 42.34 377 PRO A O 1
ATOM 3009 N N . ILE A 1 378 ? -29.849 10.135 -15.592 1.00 33.53 378 ILE A N 1
ATOM 3010 C CA . ILE A 1 378 ? -28.544 10.392 -16.173 1.00 33.53 378 ILE A CA 1
ATOM 3011 C C . ILE A 1 378 ? -28.022 11.791 -15.807 1.00 33.53 378 ILE A C 1
ATOM 3013 O O . ILE A 1 378 ? -28.763 12.770 -15.797 1.00 33.53 378 ILE A O 1
ATOM 3017 N N . VAL A 1 379 ? -26.713 11.861 -15.567 1.00 36.75 379 VAL A N 1
ATOM 3018 C CA . VAL A 1 379 ? -25.893 13.076 -15.425 1.00 36.75 379 VAL A CA 1
ATOM 3019 C C . VAL A 1 379 ? -25.781 13.823 -16.761 1.00 36.75 379 VAL A C 1
ATOM 3021 O O . VAL A 1 379 ? -25.585 13.175 -17.792 1.00 36.75 379 VAL A O 1
ATOM 3024 N N . PRO A 1 380 ? -25.714 15.167 -16.745 1.00 40.25 380 PRO A N 1
ATOM 3025 C CA . PRO A 1 380 ? -24.822 15.849 -17.670 1.00 40.25 380 PRO A CA 1
ATOM 3026 C C . PRO A 1 380 ? -23.796 16.762 -16.983 1.00 40.25 380 PRO A C 1
ATOM 3028 O O . PRO A 1 380 ? -23.966 17.313 -15.902 1.00 40.25 380 PRO A O 1
ATOM 3031 N N . THR A 1 381 ? -22.682 16.841 -17.691 1.00 33.16 381 THR A N 1
ATOM 3032 C CA . THR A 1 381 ? -21.343 17.334 -17.387 1.00 33.16 381 THR A CA 1
ATOM 3033 C C . THR A 1 381 ? -21.153 18.854 -17.331 1.00 33.16 381 THR A C 1
ATOM 3035 O O . THR A 1 381 ? -21.698 19.587 -18.146 1.00 33.16 381 THR A O 1
ATOM 3038 N N . SER A 1 382 ? -20.144 19.233 -16.531 1.00 31.03 382 SER A N 1
ATOM 3039 C CA . SER A 1 382 ? -19.105 20.249 -16.795 1.00 31.03 382 SER A CA 1
ATOM 3040 C C . SER A 1 382 ? -19.466 21.740 -16.729 1.00 31.03 382 SER A C 1
ATOM 3042 O O . SER A 1 382 ? -20.035 22.303 -17.662 1.00 31.03 382 SER A O 1
ATOM 3044 N N . ARG A 1 383 ? -18.868 22.439 -15.750 1.00 27.80 383 ARG A N 1
ATOM 3045 C CA . ARG A 1 383 ? -18.453 23.839 -15.926 1.00 27.80 383 ARG A CA 1
ATOM 3046 C C . ARG A 1 383 ? -17.132 24.137 -15.205 1.00 27.80 383 ARG A C 1
ATOM 3048 O O . ARG A 1 383 ? -16.979 23.859 -14.023 1.00 27.80 383 ARG A O 1
ATOM 3055 N N . LYS A 1 384 ? -16.179 24.682 -15.970 1.00 31.98 384 LYS A N 1
ATOM 3056 C CA . LYS A 1 384 ? -14.880 25.214 -15.530 1.00 31.98 384 LYS A CA 1
ATOM 3057 C C . LYS A 1 384 ? -15.088 26.476 -14.688 1.00 31.98 384 LYS A C 1
ATOM 3059 O O . LYS A 1 384 ? -15.868 27.333 -15.099 1.00 31.98 384 LYS A O 1
ATOM 3064 N N . VAL A 1 385 ? -14.329 26.628 -13.603 1.00 29.59 385 VAL A N 1
ATOM 3065 C CA . VAL A 1 385 ? -14.181 27.901 -12.883 1.00 29.59 385 VAL A CA 1
ATOM 3066 C C . VAL A 1 385 ? -12.707 28.293 -12.880 1.00 29.59 385 VAL A C 1
ATOM 3068 O O . VAL A 1 385 ? -11.840 27.511 -12.492 1.00 29.59 385 VAL A O 1
ATOM 3071 N N . SER A 1 386 ? -12.450 29.496 -13.389 1.00 27.92 386 SER A N 1
ATOM 3072 C CA . SER A 1 386 ? -11.161 30.182 -13.382 1.00 27.92 386 SER A CA 1
ATOM 3073 C C . SER A 1 386 ? -10.920 30.828 -12.019 1.00 27.92 386 SER A C 1
ATOM 3075 O O . SER A 1 386 ? -11.847 31.359 -11.413 1.00 27.92 386 SER A O 1
ATOM 3077 N N . ALA A 1 387 ? -9.672 30.794 -11.559 1.00 26.80 387 ALA A N 1
ATOM 3078 C CA . ALA A 1 387 ? -9.234 31.414 -10.318 1.00 26.80 387 ALA A CA 1
ATOM 3079 C C . ALA A 1 387 ? -9.054 32.932 -10.475 1.00 26.80 387 ALA A C 1
ATOM 3081 O O . ALA A 1 387 ? -8.394 33.380 -11.414 1.00 26.80 387 ALA A O 1
ATOM 3082 N N . THR A 1 388 ? -9.556 33.694 -9.503 1.00 27.69 388 THR A N 1
ATOM 3083 C CA . THR A 1 388 ? -9.189 35.098 -9.282 1.00 27.69 388 THR A CA 1
ATOM 3084 C C . THR A 1 388 ? -8.860 35.265 -7.801 1.00 27.69 388 THR A C 1
ATOM 3086 O O . THR A 1 388 ? -9.667 34.920 -6.943 1.00 27.69 388 THR A O 1
ATOM 3089 N N . SER A 1 389 ? -7.651 35.741 -7.504 1.00 30.33 389 SER A N 1
ATOM 3090 C CA . SER A 1 389 ? -7.167 36.020 -6.149 1.00 30.33 389 SER A CA 1
ATOM 3091 C C . SER A 1 389 ? -7.762 37.312 -5.599 1.00 30.33 389 SER A C 1
ATOM 3093 O O . SER A 1 389 ? -7.802 38.290 -6.343 1.00 30.33 389 SER A O 1
ATOM 3095 N N . LEU A 1 390 ? -8.087 37.354 -4.305 1.00 26.67 390 LEU A N 1
ATOM 3096 C CA . LEU A 1 390 ? -8.117 38.567 -3.480 1.00 26.67 390 LEU A CA 1
ATOM 3097 C C . LEU A 1 390 ? -8.056 38.189 -1.988 1.00 26.67 390 LEU A C 1
ATOM 3099 O O . LEU A 1 390 ? -8.250 37.041 -1.607 1.00 26.67 390 LEU A O 1
ATOM 3103 N N . SER A 1 391 ? -7.662 39.167 -1.190 1.00 26.56 391 SER A N 1
ATOM 3104 C CA . SER A 1 391 ? -6.844 39.087 0.020 1.00 26.56 391 SER A CA 1
ATOM 3105 C C . SER A 1 391 ? -7.598 39.320 1.336 1.00 26.56 391 SER A C 1
ATOM 3107 O O . SER A 1 391 ? -8.456 40.192 1.386 1.00 26.56 391 SER A O 1
ATOM 3109 N N . GLY A 1 392 ? -7.126 38.677 2.416 1.00 30.48 392 GLY A N 1
ATOM 3110 C CA . GLY A 1 392 ? -7.079 39.249 3.772 1.00 30.48 392 GLY A CA 1
ATOM 3111 C C . GLY A 1 392 ? -8.197 38.871 4.750 1.00 30.48 392 GLY A C 1
ATOM 3112 O O . GLY A 1 392 ? -9.117 39.654 4.960 1.00 30.48 392 GLY A O 1
ATOM 3113 N N . THR A 1 393 ? -8.061 37.737 5.445 1.00 30.61 393 THR A N 1
ATOM 3114 C CA . THR A 1 393 ? -8.695 37.489 6.756 1.00 30.61 393 THR A CA 1
ATOM 3115 C C . THR A 1 393 ? -7.879 36.443 7.527 1.00 30.61 393 THR A C 1
ATOM 3117 O O . THR A 1 393 ? -7.215 35.586 6.944 1.00 30.61 393 THR A O 1
ATOM 3120 N N . SER A 1 394 ? -7.799 36.611 8.847 1.00 32.50 394 SER A N 1
ATOM 3121 C CA . SER A 1 394 ? -6.888 35.887 9.740 1.00 32.50 394 SER A CA 1
ATOM 3122 C C . SER A 1 394 ? -7.368 34.452 9.991 1.00 32.50 394 SER A C 1
ATOM 3124 O O . SER A 1 394 ? -7.953 34.149 11.033 1.00 32.50 394 SER A O 1
ATOM 3126 N N . VAL A 1 395 ? -7.071 33.538 9.067 1.00 36.00 395 VAL A N 1
ATOM 3127 C CA . VAL A 1 395 ? -7.092 32.100 9.354 1.00 36.00 395 VAL A CA 1
ATOM 3128 C C . VAL A 1 395 ? -5.926 31.801 10.288 1.00 36.00 395 VAL A C 1
ATOM 3130 O O . VAL A 1 395 ? -4.765 31.813 9.874 1.00 36.00 395 VAL A O 1
ATOM 3133 N N . VAL A 1 396 ? -6.225 31.506 11.554 1.00 42.81 396 VAL A N 1
ATOM 3134 C CA . VAL A 1 396 ? -5.256 30.901 12.473 1.00 42.81 396 VAL A CA 1
ATOM 3135 C C . VAL A 1 396 ? -4.973 29.483 11.970 1.00 42.81 396 VAL A C 1
ATOM 3137 O O . VAL A 1 396 ? -5.586 28.504 12.390 1.00 42.81 396 VAL A O 1
ATOM 3140 N N . ASN A 1 397 ? -4.054 29.368 11.013 1.00 34.72 397 ASN A N 1
ATOM 3141 C CA . ASN A 1 397 ? -3.396 28.112 10.692 1.00 34.72 397 ASN A CA 1
ATOM 3142 C C . ASN A 1 397 ? -2.413 27.829 11.829 1.00 34.72 397 ASN A C 1
ATOM 3144 O O . ASN A 1 397 ? -1.233 28.160 11.744 1.00 34.72 397 ASN A O 1
ATOM 3148 N N . ALA A 1 398 ? -2.915 27.253 12.921 1.00 41.53 398 ALA A N 1
ATOM 3149 C CA . ALA A 1 398 ? -2.056 26.652 13.925 1.00 41.53 398 ALA A CA 1
ATOM 3150 C C . ALA A 1 398 ? -1.276 25.517 13.243 1.00 41.53 398 ALA A C 1
ATOM 3152 O O . ALA A 1 398 ? -1.860 24.518 12.814 1.00 41.53 398 ALA A O 1
ATOM 3153 N N . GLU A 1 399 ? 0.035 25.700 13.081 1.00 32.66 399 GLU A N 1
ATOM 3154 C CA . GLU A 1 399 ? 0.936 24.645 12.631 1.00 32.66 399 GLU A CA 1
ATOM 3155 C C . GLU A 1 399 ? 0.728 23.401 13.497 1.00 32.66 399 GLU A C 1
ATOM 3157 O O . GLU A 1 399 ? 0.753 23.459 14.726 1.00 32.66 399 GLU A O 1
ATOM 3162 N N . SER A 1 400 ? 0.488 22.284 12.811 1.00 36.47 400 SER A N 1
ATOM 3163 C CA . SER A 1 400 ? 0.233 20.940 13.325 1.00 36.47 400 SER A CA 1
ATOM 3164 C C . SER A 1 400 ? 1.107 20.574 14.536 1.00 36.47 400 SER A C 1
ATOM 3166 O O . SER A 1 400 ? 2.164 19.954 14.388 1.00 36.47 400 SER A O 1
ATOM 3168 N N . GLN A 1 401 ? 0.622 20.849 15.750 1.00 44.22 401 GLN A N 1
ATOM 3169 C CA . GLN A 1 401 ? 1.037 20.102 16.932 1.00 44.22 401 GLN A CA 1
ATOM 3170 C C . GLN A 1 401 ? 0.582 18.654 16.736 1.00 44.22 401 GLN A C 1
ATOM 3172 O O . GLN A 1 401 ? -0.609 18.369 16.604 1.00 44.22 401 GLN A O 1
ATOM 3177 N N . ALA A 1 402 ? 1.550 17.742 16.652 1.00 42.34 402 ALA A N 1
ATOM 3178 C CA . ALA A 1 402 ? 1.323 16.318 16.453 1.00 42.34 402 ALA A CA 1
ATOM 3179 C C . ALA A 1 402 ? 0.476 15.749 17.608 1.00 42.34 402 ALA A C 1
ATOM 3181 O O . ALA A 1 402 ? 1.002 15.439 18.671 1.00 42.34 402 ALA A O 1
ATOM 3182 N N . GLY A 1 403 ? -0.841 15.651 17.407 1.00 56.16 403 GLY A N 1
ATOM 3183 C CA . GLY A 1 403 ? -1.779 15.098 18.390 1.00 56.16 403 GLY A CA 1
ATOM 3184 C C . GLY A 1 403 ? -3.188 15.698 18.354 1.00 56.16 403 GLY A C 1
ATOM 3185 O O . GLY A 1 403 ? -4.143 14.996 18.683 1.00 56.16 403 GLY A O 1
ATOM 3186 N N . CYS A 1 404 ? -3.351 16.950 17.909 1.00 57.62 404 CYS A N 1
ATOM 3187 C CA . CYS A 1 404 ? -4.672 17.580 17.797 1.00 57.62 404 CYS A CA 1
ATOM 3188 C C . CYS A 1 404 ? -5.318 17.243 16.446 1.00 57.62 404 CYS A C 1
ATOM 3190 O O . CYS A 1 404 ? -4.980 17.831 15.422 1.00 57.62 404 CYS A O 1
ATOM 3192 N N . ASN A 1 405 ? -6.249 16.285 16.437 1.00 79.38 405 ASN A N 1
ATOM 3193 C CA . ASN A 1 405 ? -6.977 15.885 15.224 1.00 79.38 405 ASN A CA 1
ATOM 3194 C C . ASN A 1 405 ? -8.251 16.709 14.968 1.00 79.38 405 ASN A C 1
ATOM 3196 O O . ASN A 1 405 ? -8.886 16.505 13.936 1.00 79.38 405 ASN A O 1
ATOM 3200 N N . ILE A 1 406 ? -8.640 17.607 15.881 1.00 91.25 406 ILE A N 1
ATOM 3201 C CA . ILE A 1 406 ? -9.875 18.388 15.758 1.00 91.25 406 ILE A CA 1
ATOM 3202 C C . ILE A 1 406 ? -9.542 19.785 15.250 1.00 91.25 406 ILE A C 1
ATOM 3204 O O . ILE A 1 406 ? -8.783 20.523 15.875 1.00 91.25 406 ILE A O 1
ATOM 3208 N N . ARG A 1 407 ? -10.143 20.168 14.121 1.00 92.44 407 ARG A N 1
ATOM 3209 C CA . ARG A 1 407 ? -10.119 21.555 13.642 1.00 92.44 407 ARG A CA 1
ATOM 3210 C C . ARG A 1 407 ? -11.379 22.259 14.121 1.00 92.44 407 ARG A C 1
ATOM 3212 O O . ARG A 1 407 ? -12.473 21.790 13.828 1.00 92.44 407 ARG A O 1
ATOM 3219 N N . MET A 1 408 ? -11.210 23.376 14.820 1.00 94.88 408 MET A N 1
ATOM 3220 C CA . MET A 1 408 ? -12.302 24.208 15.319 1.00 94.88 408 MET A CA 1
ATOM 3221 C C . MET A 1 408 ? -12.409 25.484 14.475 1.00 94.88 408 MET A C 1
ATOM 3223 O O . MET A 1 408 ? -11.398 26.102 14.142 1.00 94.88 408 MET A O 1
ATOM 3227 N N . THR A 1 409 ? -13.617 25.871 14.074 1.00 94.81 409 THR A N 1
ATOM 3228 C CA . THR A 1 409 ? -13.866 27.077 13.270 1.00 94.81 409 THR A CA 1
ATOM 3229 C C . THR A 1 409 ? -15.148 27.746 13.742 1.00 94.81 409 THR A C 1
ATOM 3231 O O . THR A 1 409 ? -16.204 27.121 13.755 1.00 94.81 409 THR A O 1
ATOM 3234 N N . ARG A 1 410 ? -15.055 29.013 14.147 1.00 94.69 410 ARG A N 1
ATOM 3235 C CA . ARG A 1 410 ? -16.204 29.820 14.569 1.00 94.69 410 ARG A CA 1
ATOM 3236 C C . ARG A 1 410 ? -17.068 30.151 13.352 1.00 94.69 410 ARG A C 1
ATOM 3238 O O . ARG A 1 410 ? -16.558 30.713 12.382 1.00 94.69 410 ARG A O 1
ATOM 3245 N N . LEU A 1 411 ? -18.347 29.791 13.404 1.00 92.94 411 LEU A N 1
ATOM 3246 C CA . LEU A 1 411 ? -19.317 30.058 12.344 1.00 92.94 411 LEU A CA 1
ATOM 3247 C C . LEU A 1 411 ? -19.998 31.408 12.567 1.00 92.94 411 LEU A C 1
ATOM 3249 O O . LEU A 1 411 ? -19.844 32.309 11.747 1.00 92.94 411 LEU A O 1
ATOM 3253 N N . PHE A 1 412 ? -20.712 31.558 13.690 1.00 89.06 412 PHE A N 1
ATOM 3254 C CA . PHE A 1 412 ? -21.575 32.714 13.957 1.00 89.06 412 PHE A CA 1
ATOM 3255 C C . PHE A 1 412 ? -21.508 33.139 15.419 1.00 89.06 412 PHE A C 1
ATOM 3257 O O . PHE A 1 412 ? -21.518 32.281 16.301 1.00 89.06 412 PHE A O 1
ATOM 3264 N N . SER A 1 413 ? -21.525 34.447 15.658 1.00 91.19 413 SER A N 1
ATOM 3265 C CA . SER A 1 413 ? -21.828 35.045 16.961 1.00 91.19 413 SER A CA 1
ATOM 3266 C C . SER A 1 413 ? -23.342 35.154 17.115 1.00 91.19 413 SER A C 1
ATOM 3268 O O . SER A 1 413 ? -24.034 35.525 16.166 1.00 91.19 413 SER A O 1
ATOM 3270 N N . LEU A 1 414 ? -23.861 34.848 18.297 1.00 90.94 414 LEU A N 1
ATOM 3271 C CA . LEU A 1 414 ? -25.278 34.964 18.619 1.00 90.94 414 LEU A CA 1
ATOM 3272 C C . LEU A 1 414 ? -25.495 36.179 19.533 1.00 90.94 414 LEU A C 1
ATOM 3274 O O . LEU A 1 414 ? -24.649 36.450 20.391 1.00 90.94 414 LEU A O 1
ATOM 3278 N N . PRO A 1 415 ? -26.609 36.918 19.370 1.00 85.50 415 PRO A N 1
ATOM 3279 C CA . PRO A 1 415 ? -26.916 38.070 20.209 1.00 85.50 415 PRO A CA 1
ATOM 3280 C C . PRO A 1 415 ? -26.908 37.703 21.696 1.00 85.50 415 PRO A C 1
ATOM 3282 O O . PRO A 1 415 ? -27.522 36.707 22.096 1.00 85.50 415 PRO A O 1
ATOM 3285 N N . SER A 1 416 ? -26.228 38.516 22.507 1.00 81.94 416 SER A N 1
ATOM 3286 C CA . SER A 1 416 ? -26.266 38.390 23.966 1.00 81.94 416 SER A CA 1
ATOM 3287 C C . SER A 1 416 ? -27.656 38.749 24.497 1.00 81.94 416 SER A C 1
ATOM 3289 O O . SER A 1 416 ? -28.340 39.609 23.945 1.00 81.94 416 SER A O 1
ATOM 3291 N N . SER A 1 417 ? -28.072 38.099 25.584 1.00 73.62 417 SER A N 1
ATOM 3292 C CA . SER A 1 417 ? -29.281 38.465 26.331 1.00 73.62 417 SER A CA 1
ATOM 3293 C C . SER A 1 417 ? -29.127 39.756 27.131 1.00 73.62 417 SER A C 1
ATOM 3295 O O . SER A 1 417 ? -30.126 40.268 27.628 1.00 73.62 417 SER A O 1
ATOM 3297 N N . ASP A 1 418 ? -27.900 40.257 27.306 1.00 77.38 418 ASP A N 1
ATOM 3298 C CA . ASP A 1 418 ? -27.658 41.502 28.028 1.00 77.38 418 ASP A CA 1
ATOM 3299 C C . ASP A 1 418 ? -28.070 42.703 27.156 1.00 77.38 418 ASP A C 1
ATOM 3301 O O . ASP A 1 418 ? -27.417 42.968 26.143 1.00 77.38 418 ASP A O 1
ATOM 3305 N N . PRO A 1 419 ? -29.123 43.457 27.530 1.00 69.19 419 PRO A N 1
ATOM 3306 C CA . PRO A 1 419 ? -29.562 44.629 26.777 1.00 69.19 419 PRO A CA 1
ATOM 3307 C C . PRO A 1 419 ? -28.526 45.765 26.767 1.00 69.19 419 PRO A C 1
ATOM 3309 O O . PRO A 1 419 ? -28.667 46.695 25.975 1.00 69.19 419 PRO A O 1
ATOM 3312 N N . ASN A 1 420 ? -27.507 45.712 27.637 1.00 75.06 420 ASN A N 1
ATOM 3313 C CA . ASN A 1 420 ? -26.406 46.675 27.674 1.00 75.06 420 ASN A CA 1
ATOM 3314 C C . ASN A 1 420 ? -25.175 46.212 26.886 1.00 75.06 420 ASN A C 1
ATOM 3316 O O . ASN A 1 420 ? -24.238 47.000 26.726 1.00 75.06 420 ASN A O 1
ATOM 3320 N N . ALA A 1 421 ? -25.148 44.965 26.399 1.00 69.69 421 ALA A N 1
ATOM 3321 C CA . ALA A 1 421 ? -24.066 44.522 25.536 1.00 69.69 421 ALA A CA 1
ATOM 3322 C C . ALA A 1 421 ? -24.116 45.332 24.229 1.00 69.69 421 ALA A C 1
ATOM 3324 O O . ALA A 1 421 ? -25.193 45.490 23.644 1.00 69.69 421 ALA A O 1
ATOM 3325 N N . PRO A 1 422 ? -22.977 45.871 23.756 1.00 67.44 422 PRO A N 1
ATOM 3326 C CA . PRO A 1 422 ? -22.947 46.572 22.484 1.00 67.44 422 PRO A CA 1
ATOM 3327 C C . PRO A 1 422 ? -23.467 45.633 21.383 1.00 67.44 422 PRO A C 1
ATOM 3329 O O . PRO A 1 422 ? -23.138 44.443 21.409 1.00 67.44 422 PRO A O 1
ATOM 3332 N N . PRO A 1 423 ? -24.280 46.127 20.429 1.00 62.09 423 PRO A N 1
ATOM 3333 C CA . PRO A 1 423 ? -24.739 45.316 19.313 1.00 62.09 423 PRO A CA 1
ATOM 3334 C C . PRO A 1 423 ? -23.510 44.829 18.545 1.00 62.09 423 PRO A C 1
ATOM 3336 O O . PRO A 1 423 ? -22.853 45.587 17.832 1.00 62.09 423 PRO A O 1
ATOM 3339 N N . HIS A 1 424 ? -23.161 43.560 18.743 1.00 65.06 424 HIS A N 1
ATOM 3340 C CA . HIS A 1 424 ? -22.139 42.888 17.961 1.00 65.06 424 HIS A CA 1
ATOM 3341 C C . HIS A 1 424 ? -22.746 42.551 16.599 1.00 65.06 424 HIS A C 1
ATOM 3343 O O . HIS A 1 424 ? -23.069 41.402 16.312 1.00 65.06 424 HIS A O 1
ATOM 3349 N N . ASP A 1 425 ? -22.883 43.570 15.751 1.00 60.97 425 ASP A N 1
ATOM 3350 C CA . ASP A 1 425 ? -23.123 43.417 14.316 1.00 60.97 425 ASP A CA 1
ATOM 3351 C C . ASP A 1 425 ? -21.823 42.953 13.639 1.00 60.97 425 ASP A C 1
ATOM 3353 O O . ASP A 1 425 ? -21.324 43.577 12.699 1.00 60.97 425 ASP A O 1
ATOM 3357 N N . GLU A 1 426 ? -21.210 41.877 14.146 1.00 71.25 426 GLU A N 1
ATOM 3358 C CA . GLU A 1 426 ? -20.135 41.247 13.395 1.00 71.25 426 GLU A CA 1
ATOM 3359 C C . GLU A 1 426 ? -20.745 40.655 12.122 1.00 71.25 426 GLU A C 1
ATOM 3361 O O . GLU A 1 426 ? -21.669 39.834 12.198 1.00 71.25 426 GLU A O 1
ATOM 3366 N N . PRO A 1 427 ? -20.260 41.073 10.939 1.00 66.69 427 PRO A N 1
ATOM 3367 C CA . PRO A 1 427 ? -20.731 40.511 9.695 1.00 66.69 427 PRO A CA 1
ATOM 3368 C C . PRO A 1 427 ? -20.461 39.010 9.692 1.00 66.69 427 PRO A C 1
ATOM 3370 O O . PRO A 1 427 ? -19.461 38.519 10.217 1.00 66.69 427 PRO A O 1
ATOM 3373 N N . PHE A 1 428 ? -21.390 38.290 9.081 1.00 72.31 428 PHE A N 1
ATOM 3374 C CA . PHE A 1 428 ? -21.342 36.852 8.911 1.00 72.31 428 PHE A CA 1
ATOM 3375 C C . PHE A 1 428 ? -19.956 36.387 8.451 1.00 72.31 428 PHE A C 1
ATOM 3377 O O . PHE A 1 428 ? -19.442 36.866 7.434 1.00 72.31 428 PHE A O 1
ATOM 3384 N N . ASN A 1 429 ? -19.352 35.443 9.178 1.00 80.88 429 ASN A N 1
ATOM 3385 C CA . ASN A 1 429 ? -18.057 34.894 8.798 1.00 80.88 429 ASN A CA 1
ATOM 3386 C C . ASN A 1 429 ? -18.226 33.929 7.612 1.00 80.88 429 ASN A C 1
ATOM 3388 O O . ASN A 1 429 ? -18.234 32.706 7.769 1.00 80.88 429 ASN A O 1
ATOM 3392 N N . HIS A 1 430 ? -18.370 34.491 6.408 1.00 80.31 430 HIS A N 1
ATOM 3393 C CA . HIS A 1 430 ? -18.493 33.733 5.163 1.00 80.31 430 HIS A CA 1
ATOM 3394 C C . HIS A 1 430 ? -17.331 32.752 4.971 1.00 80.31 430 HIS A C 1
ATOM 3396 O O . HIS A 1 430 ? -17.535 31.654 4.457 1.00 80.31 430 HIS A O 1
ATOM 3402 N N . GLU A 1 431 ? -16.126 33.100 5.427 1.00 82.38 431 GLU A N 1
ATOM 3403 C CA . GLU A 1 431 ? -14.962 32.219 5.340 1.00 82.38 431 GLU A CA 1
ATOM 3404 C C . GLU A 1 431 ? -15.126 30.969 6.218 1.00 82.38 431 GLU A C 1
ATOM 3406 O O . GLU A 1 431 ? -14.868 29.848 5.768 1.00 82.38 431 GLU A O 1
ATOM 3411 N N . GLY A 1 432 ? -15.637 31.144 7.442 1.00 82.00 432 GLY A N 1
ATOM 3412 C CA . GLY A 1 432 ? -15.955 30.042 8.349 1.00 82.00 432 GLY A CA 1
ATOM 3413 C C . GLY A 1 432 ? -16.975 29.073 7.751 1.00 82.00 432 GLY A C 1
ATOM 3414 O O . GLY A 1 432 ? -16.813 27.857 7.866 1.00 82.00 432 GLY A O 1
ATOM 3415 N N . LEU A 1 433 ? -17.978 29.594 7.040 1.00 83.50 433 LEU A N 1
ATOM 3416 C CA . LEU A 1 433 ? -18.993 28.760 6.404 1.00 83.50 433 LEU A CA 1
ATOM 3417 C C . LEU A 1 433 ? -18.474 28.038 5.159 1.00 83.50 433 LEU A C 1
ATOM 3419 O O . LEU A 1 433 ? -18.766 26.857 4.976 1.00 83.50 433 LEU A O 1
ATOM 3423 N N . MET A 1 434 ? -17.632 28.683 4.350 1.00 82.12 434 MET A N 1
ATOM 3424 C CA . MET A 1 434 ? -16.977 28.032 3.209 1.00 82.12 434 MET A CA 1
ATOM 3425 C C . MET A 1 434 ? -16.102 26.849 3.649 1.00 82.12 434 MET A C 1
ATOM 3427 O O . MET A 1 434 ? -16.016 25.841 2.944 1.00 82.12 434 MET A O 1
ATOM 3431 N N . ALA A 1 435 ? -15.515 26.914 4.850 1.00 82.69 435 ALA A N 1
ATOM 3432 C CA . ALA A 1 435 ? -14.734 25.814 5.414 1.00 82.69 435 ALA A CA 1
ATOM 3433 C C . ALA A 1 435 ? -15.571 24.560 5.745 1.00 82.69 435 ALA A C 1
ATOM 3435 O O . ALA A 1 435 ? -15.008 23.466 5.814 1.00 82.69 435 ALA A O 1
ATOM 3436 N N . THR A 1 436 ? -16.894 24.689 5.910 1.00 85.69 436 THR A N 1
ATOM 3437 C CA . THR A 1 436 ? -17.796 23.562 6.233 1.00 85.69 436 THR A CA 1
ATOM 3438 C C . THR A 1 436 ? -18.139 22.677 5.032 1.00 85.69 436 THR A C 1
ATOM 3440 O O . THR A 1 436 ? -18.697 21.596 5.209 1.00 85.69 436 THR A O 1
ATOM 3443 N N . GLN A 1 437 ? -17.818 23.111 3.804 1.00 88.19 437 GLN A N 1
ATOM 3444 C CA . GLN A 1 437 ? -18.205 22.430 2.555 1.00 88.19 437 GLN A CA 1
ATOM 3445 C C . GLN A 1 437 ? -19.728 22.233 2.398 1.00 88.19 437 GLN A C 1
ATOM 3447 O O . GLN A 1 437 ? -20.184 21.339 1.676 1.00 88.19 437 GLN A O 1
ATOM 3452 N N . ILE A 1 438 ? -20.527 23.059 3.074 1.00 87.50 438 ILE A N 1
ATOM 3453 C CA . ILE A 1 438 ? -21.977 23.093 2.911 1.00 87.50 438 ILE A CA 1
ATOM 3454 C C . ILE A 1 438 ? -22.325 23.767 1.574 1.00 87.50 438 ILE A C 1
ATOM 3456 O O . ILE A 1 438 ? -21.775 24.836 1.284 1.00 87.50 438 ILE A O 1
ATOM 3460 N N . PRO A 1 439 ? -23.241 23.187 0.768 1.00 89.12 439 PRO A N 1
ATOM 3461 C CA . PRO A 1 439 ? -23.731 23.819 -0.453 1.00 89.12 439 PRO A CA 1
ATOM 3462 C C . PRO A 1 439 ? -24.245 25.234 -0.183 1.00 89.12 439 PRO A C 1
ATOM 3464 O O . PRO A 1 439 ? -25.010 25.439 0.755 1.00 89.12 439 PRO A O 1
ATOM 3467 N N . GLU A 1 440 ? -23.855 26.194 -1.020 1.00 88.25 440 GLU A N 1
ATOM 3468 C CA . GLU A 1 440 ? -24.217 27.613 -0.879 1.00 88.25 440 GLU A CA 1
ATOM 3469 C C . GLU A 1 440 ? -25.736 27.818 -0.732 1.00 88.25 440 GLU A C 1
ATOM 3471 O O . GLU A 1 440 ? -26.178 28.562 0.131 1.00 88.25 440 GLU A O 1
ATOM 3476 N N . GLU A 1 441 ? -26.545 27.034 -1.454 1.00 91.25 441 GLU A N 1
ATOM 3477 C CA . GLU A 1 441 ? -28.018 27.050 -1.375 1.00 91.25 441 GLU A CA 1
ATOM 3478 C C . GLU A 1 441 ? -28.596 26.709 0.012 1.00 91.25 441 GLU A C 1
ATOM 3480 O O . GLU A 1 441 ? -29.742 27.040 0.309 1.00 91.25 441 GLU A O 1
ATOM 3485 N N . LYS A 1 442 ? -27.829 26.018 0.863 1.00 91.12 442 LYS A N 1
ATOM 3486 C CA . LYS A 1 442 ? -28.231 25.670 2.232 1.00 91.12 442 LYS A CA 1
ATOM 3487 C C . LYS A 1 442 ? -27.701 26.662 3.259 1.00 91.12 442 LYS A C 1
ATOM 3489 O O . LYS A 1 442 ? -28.209 26.677 4.372 1.00 91.12 442 LYS A O 1
ATOM 3494 N N . GLN A 1 443 ? -26.712 27.484 2.907 1.00 90.50 443 GLN A N 1
ATOM 3495 C CA . GLN A 1 443 ? -26.091 28.432 3.831 1.00 90.50 443 GLN A CA 1
ATOM 3496 C C . GLN A 1 443 ? -27.123 29.417 4.386 1.00 90.50 443 GLN A C 1
ATOM 3498 O O . GLN A 1 443 ? -27.224 29.548 5.602 1.00 90.50 443 GLN A O 1
ATOM 3503 N N . ASP A 1 444 ? -27.958 29.997 3.521 1.00 88.38 444 ASP A N 1
ATOM 3504 C CA . ASP A 1 444 ? -29.026 30.926 3.916 1.00 88.38 444 ASP A CA 1
ATOM 3505 C C . ASP A 1 444 ? -30.077 30.277 4.828 1.00 88.38 444 ASP A C 1
ATOM 3507 O O . ASP A 1 444 ? -30.572 30.916 5.758 1.00 88.38 444 ASP A O 1
ATOM 3511 N N . LEU A 1 445 ? -30.373 28.989 4.608 1.00 91.31 445 LEU A N 1
ATOM 3512 C CA . LEU A 1 445 ? -31.263 28.198 5.463 1.00 91.31 445 LEU A CA 1
ATOM 3513 C C . LEU A 1 445 ? -30.709 28.093 6.886 1.00 91.31 445 LEU A C 1
ATOM 3515 O O . LEU A 1 445 ? -31.433 28.395 7.827 1.00 91.31 445 LEU A O 1
ATOM 3519 N N . PHE A 1 446 ? -29.419 27.773 7.050 1.00 91.38 446 PHE A N 1
ATOM 3520 C CA . PHE A 1 446 ? -28.784 27.729 8.373 1.00 91.38 446 PHE A CA 1
ATOM 3521 C C . PHE A 1 446 ? -28.885 29.077 9.100 1.00 91.38 446 PHE A C 1
ATOM 3523 O O . PHE A 1 446 ? -29.156 29.117 10.301 1.00 91.38 446 PHE A O 1
ATOM 3530 N N . VAL A 1 447 ? -28.699 30.189 8.380 1.00 89.56 447 VAL A N 1
ATOM 3531 C CA . VAL A 1 447 ? -28.808 31.537 8.964 1.00 89.56 447 VAL A CA 1
ATOM 3532 C C . VAL A 1 447 ? -30.237 31.852 9.392 1.00 89.56 447 VAL A C 1
ATOM 3534 O O . VAL A 1 447 ? -30.440 32.409 10.471 1.00 89.56 447 VAL A O 1
ATOM 3537 N N . SER A 1 448 ? -31.223 31.528 8.554 1.00 91.56 448 SER A N 1
ATOM 3538 C CA . SER A 1 448 ? -32.634 31.777 8.865 1.00 91.56 448 SER A CA 1
ATOM 3539 C C . SER A 1 448 ? -33.072 30.943 10.063 1.00 91.56 448 SER A C 1
ATOM 3541 O O . SER A 1 448 ? -33.553 31.493 11.051 1.00 91.56 448 SER A O 1
ATOM 3543 N N . ASP A 1 449 ? -32.795 29.641 10.024 1.00 93.81 449 ASP A N 1
ATOM 3544 C CA . ASP A 1 449 ? -33.137 28.686 11.074 1.00 93.81 449 ASP A CA 1
ATOM 3545 C C . ASP A 1 449 ? -32.540 29.103 12.424 1.00 93.81 449 ASP A C 1
ATOM 3547 O O . ASP A 1 449 ? -33.243 29.102 13.436 1.00 93.81 449 ASP A O 1
ATOM 3551 N N . ILE A 1 450 ? -31.260 29.504 12.474 1.00 92.44 450 ILE A N 1
ATOM 3552 C CA . ILE A 1 450 ? -30.655 29.926 13.745 1.00 92.44 450 ILE A CA 1
ATOM 3553 C C . ILE A 1 450 ? -31.215 31.258 14.236 1.00 92.44 450 ILE A C 1
ATOM 3555 O O . ILE A 1 450 ? -31.433 31.407 15.432 1.00 92.44 450 ILE A O 1
ATOM 3559 N N . ARG A 1 451 ? -31.498 32.216 13.344 1.00 89.88 451 ARG A N 1
ATOM 3560 C CA . ARG A 1 451 ? -32.105 33.500 13.732 1.00 89.88 451 ARG A CA 1
ATOM 3561 C C . ARG A 1 451 ? -33.521 33.327 14.268 1.00 89.88 451 ARG A C 1
ATOM 3563 O O . ARG A 1 451 ? -33.903 34.039 15.188 1.00 8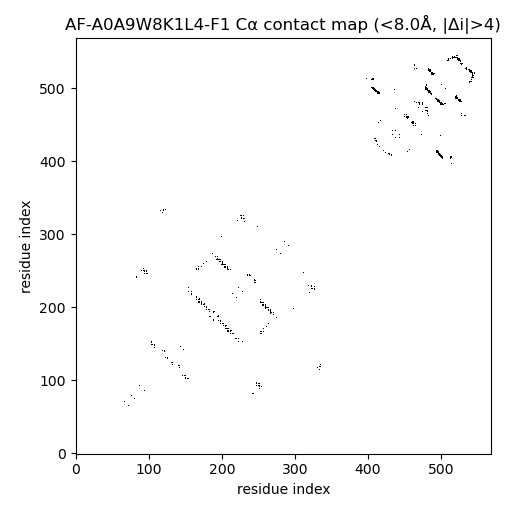9.88 451 ARG A O 1
ATOM 3570 N N . GLU A 1 452 ? -34.282 32.391 13.712 1.00 92.38 452 GLU A N 1
ATOM 3571 C CA . GLU A 1 452 ? -35.646 32.089 14.155 1.00 92.38 452 GLU A CA 1
ATOM 3572 C C . GLU A 1 452 ? -35.679 31.266 15.448 1.00 92.38 452 GLU A C 1
ATOM 3574 O O . GLU A 1 452 ? -36.620 31.382 16.237 1.00 92.38 452 GLU A O 1
ATOM 3579 N N . THR A 1 453 ? -34.666 30.426 15.677 1.00 92.44 453 THR A N 1
ATOM 3580 C CA . THR A 1 453 ? -34.627 29.514 16.831 1.00 92.44 453 THR A CA 1
ATOM 3581 C C . THR A 1 453 ? -33.803 30.026 18.005 1.00 92.44 453 THR A C 1
ATOM 3583 O O . THR A 1 453 ? -34.005 29.531 19.117 1.00 92.44 453 THR A O 1
ATOM 3586 N N . TRP A 1 454 ? -32.922 31.011 17.795 1.00 93.44 454 TRP A N 1
ATOM 3587 C CA . TRP A 1 454 ? -32.127 31.618 18.857 1.00 93.44 454 TRP A CA 1
ATOM 3588 C C . TRP A 1 454 ? -33.006 32.419 19.813 1.00 93.44 454 TRP A C 1
ATOM 3590 O O . TRP A 1 454 ? -33.481 33.512 19.512 1.00 93.44 454 TRP A O 1
ATOM 3600 N N . ASP A 1 455 ? -33.171 31.863 21.004 1.00 90.12 455 ASP A N 1
ATOM 3601 C CA . ASP A 1 455 ? -33.724 32.536 22.165 1.00 90.12 455 ASP A CA 1
ATOM 3602 C C . ASP A 1 455 ? -32.784 32.220 23.334 1.00 90.12 455 ASP A C 1
ATOM 3604 O O . ASP A 1 455 ? -32.700 31.053 23.737 1.00 90.12 455 ASP A O 1
ATOM 3608 N N . PRO A 1 456 ? -32.056 33.212 23.881 1.00 85.06 456 PRO A N 1
ATOM 3609 C CA . PRO A 1 456 ? -31.113 32.964 24.965 1.00 85.06 456 PRO A CA 1
ATOM 3610 C C . PRO A 1 456 ? -31.803 32.445 26.235 1.00 85.06 456 PRO A C 1
ATOM 3612 O O . PRO A 1 456 ? -31.141 31.851 27.078 1.00 85.06 456 PRO A O 1
ATOM 3615 N N . THR A 1 457 ? -33.125 32.618 26.364 1.00 86.31 457 THR A N 1
ATOM 3616 C CA . THR A 1 457 ? -33.911 32.070 27.481 1.00 86.31 457 THR A CA 1
ATOM 3617 C C . THR A 1 457 ? -34.355 30.622 27.253 1.00 86.31 457 THR A C 1
ATOM 3619 O O . THR A 1 457 ? -34.815 29.969 28.185 1.00 86.31 457 THR A O 1
ATOM 3622 N N . LYS A 1 458 ? -34.249 30.098 26.021 1.00 87.31 458 LYS A N 1
ATOM 3623 C CA . LYS A 1 458 ? -34.745 28.764 25.630 1.00 87.31 458 LYS A CA 1
ATOM 3624 C C . LYS A 1 458 ? -33.752 28.029 24.721 1.00 87.31 458 LYS A C 1
ATOM 3626 O O . LYS A 1 458 ? -34.074 27.739 23.560 1.00 87.31 458 LYS A O 1
ATOM 3631 N N . PRO A 1 459 ? -32.571 27.651 25.241 1.00 84.06 459 PRO A N 1
ATOM 3632 C CA . PRO A 1 459 ? -31.526 27.009 24.444 1.00 84.06 459 PRO A CA 1
ATOM 3633 C C . PRO A 1 459 ? -31.956 25.649 23.855 1.00 84.06 459 PRO A C 1
ATOM 3635 O O . PRO A 1 459 ? -31.437 25.235 22.820 1.00 84.06 459 PRO A O 1
ATOM 3638 N N . ASP A 1 460 ? -32.977 24.991 24.416 1.00 86.69 460 ASP A N 1
ATOM 3639 C CA . ASP A 1 460 ? -33.531 23.719 23.916 1.00 86.69 460 ASP A CA 1
ATOM 3640 C C . ASP A 1 460 ? -34.030 23.763 22.466 1.00 86.69 460 ASP A C 1
ATOM 3642 O O . ASP A 1 460 ? -34.076 22.735 21.782 1.00 86.69 460 ASP A O 1
ATOM 3646 N N . ARG A 1 461 ? -34.467 24.932 21.980 1.00 91.00 461 ARG A N 1
ATOM 3647 C CA . ARG A 1 461 ? -34.866 25.079 20.571 1.00 91.00 461 ARG A CA 1
ATOM 3648 C C . ARG A 1 461 ? -33.649 24.999 19.663 1.00 91.00 461 ARG A C 1
ATOM 3650 O O . ARG A 1 461 ? -33.666 24.257 18.687 1.00 91.00 461 ARG A O 1
ATOM 3657 N N . VAL A 1 462 ? -32.585 25.691 20.051 1.00 92.12 462 VAL A N 1
ATOM 3658 C CA . VAL A 1 462 ? -31.308 25.711 19.341 1.00 92.12 462 VAL A CA 1
ATOM 3659 C C . VAL A 1 462 ? -30.691 24.317 19.338 1.00 92.12 462 VAL A C 1
ATOM 3661 O O . VAL A 1 462 ? -30.267 23.849 18.289 1.00 92.12 462 VAL A O 1
ATOM 3664 N N . PHE A 1 463 ? -30.708 23.599 20.466 1.00 92.69 463 PHE A N 1
ATOM 3665 C CA . PHE A 1 463 ? -30.164 22.239 20.526 1.00 92.69 463 PHE A CA 1
ATOM 3666 C C . PHE A 1 463 ? -30.895 21.257 19.611 1.00 92.69 463 PHE A C 1
ATOM 3668 O O . PHE A 1 463 ? -30.243 20.440 18.963 1.00 92.69 463 PHE A O 1
ATOM 3675 N N . ARG A 1 464 ? -32.224 21.360 19.488 1.00 92.12 464 ARG A N 1
ATOM 3676 C CA . ARG A 1 464 ? -32.987 20.545 18.530 1.00 92.12 464 ARG A CA 1
ATOM 3677 C C . ARG A 1 464 ? -32.603 20.848 17.084 1.00 92.12 464 ARG A C 1
ATOM 3679 O O . ARG A 1 464 ? -32.373 19.915 16.317 1.00 92.12 464 ARG A O 1
ATOM 3686 N N . THR A 1 465 ? -32.473 22.127 16.739 1.00 94.25 465 THR A N 1
ATOM 3687 C CA . THR A 1 465 ? -32.010 22.559 15.414 1.00 94.25 465 THR A CA 1
ATOM 3688 C C . THR A 1 465 ? -30.601 22.038 15.127 1.00 94.25 465 THR A C 1
ATOM 3690 O O . THR A 1 465 ? -30.375 21.408 14.098 1.00 94.25 465 THR A O 1
ATOM 3693 N N . LEU A 1 466 ? -29.667 22.199 16.070 1.00 94.50 466 LEU A N 1
ATOM 3694 C CA . LEU A 1 466 ? -28.290 21.721 15.934 1.00 94.50 466 LEU A CA 1
ATOM 3695 C C . LEU A 1 466 ? -28.195 20.195 15.831 1.00 94.50 466 LEU A C 1
ATOM 3697 O O . LEU A 1 466 ? -27.371 19.697 15.068 1.00 94.50 466 LEU A O 1
ATOM 3701 N N . SER A 1 467 ? -29.027 19.447 16.563 1.00 93.81 467 SER A N 1
ATOM 3702 C CA . SER A 1 467 ? -29.088 17.984 16.444 1.00 93.81 467 SER A CA 1
ATOM 3703 C C . SER A 1 467 ? -29.509 17.581 15.034 1.00 93.81 467 SER A C 1
ATOM 3705 O O . SER A 1 467 ? -28.810 16.808 14.387 1.00 93.81 467 SER A O 1
ATOM 3707 N N . SER A 1 468 ? -30.587 18.187 14.522 1.00 94.25 468 SER A N 1
ATOM 3708 C CA . SER A 1 468 ? -31.061 17.943 13.156 1.00 94.25 468 SER A CA 1
ATOM 3709 C C . SER A 1 468 ? -29.990 18.281 12.119 1.00 94.25 468 SER A C 1
ATOM 3711 O O . SER A 1 468 ? -29.798 17.539 11.159 1.00 94.25 468 SER A O 1
ATOM 3713 N N . TRP A 1 469 ? -29.260 19.384 12.311 1.00 94.88 469 TRP A N 1
ATOM 3714 C CA . TRP A 1 469 ? -28.183 19.767 11.406 1.00 94.88 469 TRP A CA 1
ATOM 3715 C C . TRP A 1 469 ? -27.013 18.785 11.436 1.00 94.88 469 TRP A C 1
ATOM 3717 O O . TRP A 1 469 ? -26.450 18.463 10.387 1.00 94.88 469 TRP A O 1
ATOM 3727 N N . ASN A 1 470 ? -26.633 18.318 12.627 1.00 94.62 470 ASN A N 1
ATOM 3728 C CA . ASN A 1 470 ? -25.564 17.342 12.785 1.00 94.62 470 ASN A CA 1
ATOM 3729 C C . ASN A 1 470 ? -25.907 16.031 12.075 1.00 94.62 470 ASN A C 1
ATOM 3731 O O . ASN A 1 470 ? -25.083 15.543 11.303 1.00 94.62 470 ASN A O 1
ATOM 3735 N N . ASP A 1 471 ? -27.132 15.536 12.242 1.00 92.56 471 ASP A N 1
ATOM 3736 C CA . ASP A 1 471 ? -27.609 14.307 11.604 1.00 92.56 471 ASP A CA 1
ATOM 3737 C C . ASP A 1 471 ? -27.686 14.417 10.077 1.00 92.56 471 ASP A C 1
ATOM 3739 O O . ASP A 1 471 ? -27.216 13.528 9.362 1.00 92.56 471 ASP A O 1
ATOM 3743 N N . GLU A 1 472 ? -28.246 15.512 9.559 1.00 94.25 472 GLU A N 1
ATOM 3744 C CA . GLU A 1 472 ? -28.487 15.660 8.122 1.00 94.25 472 GLU A CA 1
ATOM 3745 C C . GLU A 1 472 ? -27.234 16.106 7.348 1.00 94.25 472 GLU A C 1
ATOM 3747 O O . GLU A 1 472 ? -26.989 15.643 6.227 1.00 94.25 472 GLU A O 1
ATOM 3752 N N . PHE A 1 473 ? -26.413 16.991 7.924 1.00 93.06 473 PHE A N 1
ATOM 3753 C CA . PHE A 1 473 ? -25.360 17.684 7.177 1.00 93.06 473 PHE A CA 1
ATOM 3754 C C . PHE A 1 473 ? -23.941 17.411 7.674 1.00 93.06 473 PHE A C 1
ATOM 3756 O O . PHE A 1 473 ? -23.052 17.226 6.835 1.00 93.06 473 PHE A O 1
ATOM 3763 N N . PHE A 1 474 ? -23.690 17.384 8.983 1.00 94.06 474 PHE A N 1
ATOM 3764 C CA . PHE A 1 474 ? -22.311 17.371 9.488 1.00 94.06 474 PHE A CA 1
ATOM 3765 C C . PHE A 1 474 ? -21.748 15.960 9.721 1.00 94.06 474 PHE A C 1
ATOM 3767 O O . PHE A 1 474 ? -20.639 15.684 9.256 1.00 94.06 474 PHE A O 1
ATOM 3774 N N . TYR A 1 475 ? -22.502 15.026 10.313 1.00 93.38 475 TYR A N 1
ATOM 3775 C CA . TYR A 1 475 ? -22.028 13.654 10.543 1.00 93.38 475 TYR A CA 1
ATOM 3776 C C . TYR A 1 475 ? -21.640 12.908 9.258 1.00 93.38 475 TYR A C 1
ATOM 3778 O O . TYR A 1 475 ? -20.578 12.281 9.249 1.00 93.38 475 TYR A O 1
ATOM 3786 N N . PRO A 1 476 ? -22.380 13.015 8.132 1.00 93.12 476 PRO A N 1
ATOM 3787 C CA . PRO A 1 476 ? -21.951 12.411 6.867 1.00 93.12 476 PRO A CA 1
ATOM 3788 C C . PRO A 1 476 ? -20.619 12.957 6.321 1.00 93.12 476 PRO A C 1
ATOM 3790 O O . PRO A 1 476 ? -20.058 12.380 5.388 1.00 93.12 476 PRO A O 1
ATOM 3793 N N . ARG A 1 477 ? -20.134 14.083 6.859 1.00 92.62 477 ARG A N 1
ATOM 3794 C CA . ARG A 1 477 ? -18.928 14.804 6.428 1.00 92.62 477 ARG A CA 1
ATOM 3795 C C . ARG A 1 477 ? -17.808 14.779 7.470 1.00 92.62 477 ARG A C 1
ATOM 3797 O O . ARG A 1 477 ? -16.874 15.568 7.350 1.00 92.62 477 ARG A O 1
ATOM 3804 N N . ASP A 1 478 ? -17.873 13.883 8.457 1.00 93.81 478 ASP A N 1
ATOM 3805 C CA . ASP A 1 478 ? -16.895 13.819 9.551 1.00 93.81 478 ASP A CA 1
ATOM 3806 C C . ASP A 1 478 ? -16.769 15.176 10.287 1.00 93.81 478 ASP A C 1
ATOM 3808 O O . ASP A 1 478 ? -15.665 15.682 10.535 1.00 93.81 478 ASP A O 1
ATOM 3812 N N . ALA A 1 479 ? -17.909 15.803 10.588 1.00 94.62 479 ALA A N 1
ATOM 3813 C CA . ALA A 1 479 ? -17.985 17.081 11.282 1.00 94.62 479 ALA A CA 1
ATOM 3814 C C . ALA A 1 479 ? -19.130 17.117 12.305 1.00 94.62 479 ALA A C 1
ATOM 3816 O O . ALA A 1 479 ? -20.066 16.320 12.250 1.00 94.62 479 ALA A O 1
ATOM 3817 N N . GLN A 1 480 ? -19.069 18.085 13.218 1.00 95.19 480 GLN A N 1
ATOM 3818 C CA . GLN A 1 480 ? -20.135 18.405 14.163 1.00 95.19 480 GLN A CA 1
ATOM 3819 C C . GLN A 1 480 ? -20.180 19.918 14.407 1.00 95.19 480 GLN A C 1
ATOM 3821 O O . GLN A 1 480 ? -19.139 20.572 14.471 1.00 95.19 480 GLN A O 1
ATOM 3826 N N . VAL A 1 481 ? -21.372 20.482 14.576 1.00 95.31 481 VAL A N 1
ATOM 3827 C CA . VAL A 1 481 ? -21.584 21.839 15.087 1.00 95.31 481 VAL A CA 1
ATOM 3828 C C . VAL A 1 481 ? -22.075 21.768 16.524 1.00 95.31 481 VAL A C 1
ATOM 3830 O O . VAL A 1 481 ? -22.953 20.968 16.856 1.00 95.31 481 VAL A O 1
ATOM 3833 N N . ALA A 1 482 ? -21.509 22.619 17.375 1.00 95.12 482 ALA A N 1
ATOM 3834 C CA . ALA A 1 482 ? -21.955 22.785 18.749 1.00 95.12 482 ALA A CA 1
ATOM 3835 C C . ALA A 1 482 ? -22.130 24.265 19.098 1.00 95.12 482 ALA A C 1
ATOM 3837 O O . ALA A 1 482 ? -21.500 25.147 18.504 1.00 95.12 482 ALA A O 1
ATOM 3838 N N . LEU A 1 483 ? -23.000 24.509 20.075 1.00 95.31 483 LEU A N 1
ATOM 3839 C CA . LEU A 1 483 ? -23.140 25.805 20.719 1.00 95.31 483 LEU A CA 1
ATOM 3840 C C . LEU A 1 483 ? -22.025 25.952 21.750 1.00 95.31 483 LEU A C 1
ATOM 3842 O O . LEU A 1 483 ? -21.841 25.080 22.600 1.00 95.31 483 LEU A O 1
ATOM 3846 N N . CYS A 1 484 ? -21.301 27.061 21.683 1.00 95.62 484 CYS A N 1
ATOM 3847 C CA . CYS A 1 484 ? -20.263 27.389 22.640 1.00 95.62 484 CYS A CA 1
ATOM 3848 C C . CYS A 1 484 ? -20.557 28.722 23.323 1.00 95.62 484 CYS A C 1
ATOM 3850 O O . CYS A 1 484 ? -21.176 29.611 22.736 1.00 95.62 484 CYS A O 1
ATOM 3852 N N . LYS A 1 485 ? -20.071 28.869 24.553 1.00 94.88 485 LYS A N 1
ATOM 3853 C CA . LYS A 1 485 ? -20.066 30.134 25.287 1.00 94.88 485 LYS A CA 1
ATOM 3854 C C . LYS A 1 485 ? -18.634 30.656 25.361 1.00 94.88 485 LYS A C 1
ATOM 3856 O O . LYS A 1 485 ? -17.751 30.008 25.918 1.00 94.88 485 LYS A O 1
ATOM 3861 N N . GLU A 1 486 ? -18.408 31.794 24.726 1.00 95.25 486 GLU A N 1
ATOM 3862 C CA . GLU A 1 486 ? -17.148 32.525 24.685 1.00 95.25 486 GLU A CA 1
ATOM 3863 C C . GLU A 1 486 ? -17.065 33.457 25.890 1.00 95.25 486 GLU A C 1
ATOM 3865 O O . GLU A 1 486 ? -18.018 34.178 26.182 1.00 95.25 486 GLU A O 1
ATOM 3870 N N . TYR A 1 487 ? -15.920 33.448 26.565 1.00 94.19 487 TYR A N 1
ATOM 3871 C CA . TYR A 1 487 ? -15.570 34.403 27.608 1.00 94.19 487 TYR A CA 1
ATOM 3872 C C . TYR A 1 487 ? -14.367 35.196 27.112 1.00 94.19 487 TYR A C 1
ATOM 3874 O O . TYR A 1 487 ? -13.279 34.634 26.921 1.00 94.19 487 TYR A O 1
ATOM 3882 N N . ASP A 1 488 ? -14.567 36.484 26.863 1.00 91.94 488 ASP A N 1
ATOM 3883 C CA . ASP A 1 488 ? -13.485 37.385 26.480 1.00 91.94 488 ASP A CA 1
ATOM 3884 C C . ASP A 1 488 ? -12.641 37.812 27.700 1.00 91.94 488 ASP A C 1
ATOM 3886 O O . ASP A 1 488 ? -12.850 37.367 28.832 1.00 91.94 488 ASP A O 1
ATOM 3890 N N . ALA A 1 489 ? -11.645 38.671 27.477 1.00 89.62 489 ALA A N 1
ATOM 3891 C CA . ALA A 1 489 ? -10.812 39.210 28.554 1.00 89.62 489 ALA A CA 1
ATOM 3892 C C . ALA A 1 489 ? -11.585 40.105 29.548 1.00 89.62 489 ALA A C 1
ATOM 3894 O O . ALA A 1 489 ? -11.102 40.330 30.658 1.00 89.62 489 ALA A O 1
ATOM 3895 N N . SER A 1 490 ? -12.762 40.602 29.158 1.00 90.00 490 SER A N 1
ATOM 3896 C CA . SER A 1 490 ? -13.637 41.458 29.965 1.00 90.00 490 SER A CA 1
ATOM 3897 C C . SER A 1 490 ? -14.681 40.652 30.752 1.00 90.00 490 SER A C 1
ATOM 3899 O O . SER A 1 490 ? -15.537 41.253 31.397 1.00 90.00 490 SER A O 1
ATOM 3901 N N . ASP A 1 491 ? -14.630 39.313 30.688 1.00 85.19 491 ASP A N 1
ATOM 3902 C CA . ASP A 1 491 ? -15.642 38.386 31.213 1.00 85.19 491 ASP A CA 1
ATOM 3903 C C . ASP A 1 491 ? -17.055 38.603 30.625 1.00 85.19 491 ASP A C 1
ATOM 3905 O O . ASP A 1 491 ? -18.054 38.135 31.1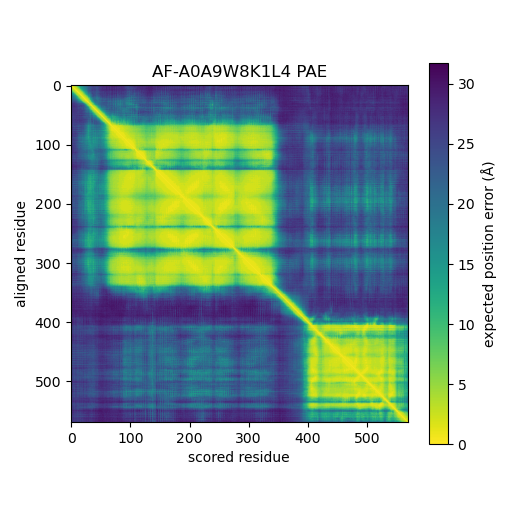79 1.00 85.19 491 ASP A O 1
ATOM 3909 N N . VAL A 1 492 ? -17.154 39.260 29.464 1.00 87.38 492 VAL A N 1
ATOM 3910 C CA . VAL A 1 492 ? -18.408 39.363 28.714 1.00 87.38 492 VAL A CA 1
ATOM 3911 C C . VAL A 1 492 ? -18.652 38.031 28.022 1.00 87.38 492 VAL A C 1
ATOM 3913 O O . VAL A 1 492 ? -17.797 37.508 27.302 1.00 87.38 492 VAL A O 1
ATOM 3916 N N . THR A 1 493 ? -19.838 37.467 28.248 1.00 90.19 493 THR A N 1
ATOM 3917 C CA . THR A 1 493 ? -20.193 36.166 27.687 1.00 90.19 493 THR A CA 1
ATOM 3918 C C . THR A 1 493 ? -20.943 36.322 26.378 1.00 90.19 493 THR A C 1
ATOM 3920 O O . THR A 1 493 ? -22.011 36.938 26.349 1.00 90.19 493 THR A O 1
ATOM 3923 N N . VAL A 1 494 ? -20.433 35.703 25.318 1.00 91.69 494 VAL A N 1
ATOM 3924 C CA . VAL A 1 494 ? -21.085 35.662 24.004 1.00 91.69 494 VAL A CA 1
ATOM 3925 C C . VAL A 1 494 ? -21.352 34.210 23.639 1.00 91.69 494 VAL A C 1
ATOM 3927 O O . VAL A 1 494 ? -20.498 33.348 23.817 1.00 91.69 494 VAL A O 1
ATOM 3930 N N . HIS A 1 495 ? -22.546 33.908 23.141 1.00 93.38 495 HIS A N 1
ATOM 3931 C CA . HIS A 1 495 ? -22.819 32.584 22.592 1.00 93.38 495 HIS A CA 1
ATOM 3932 C C . HIS A 1 495 ? -22.419 32.563 21.122 1.00 93.38 495 HIS A C 1
ATOM 3934 O O . HIS A 1 495 ? -22.663 33.523 20.398 1.00 93.38 495 HIS A O 1
ATOM 3940 N N . ALA A 1 496 ? -21.807 31.479 20.668 1.00 94.62 496 ALA A N 1
ATOM 3941 C CA . ALA A 1 496 ? -21.377 31.339 19.287 1.00 94.62 496 ALA A CA 1
ATOM 3942 C C . ALA A 1 496 ? -21.494 29.887 18.822 1.00 94.62 496 ALA A C 1
ATOM 3944 O O . ALA A 1 496 ? -21.353 28.949 19.607 1.00 94.62 496 ALA A O 1
ATOM 3945 N N . LEU A 1 497 ? -21.743 29.694 17.529 1.00 95.31 497 LEU A N 1
ATOM 3946 C CA . LEU A 1 497 ? -21.727 28.373 16.910 1.00 95.31 497 LEU A CA 1
ATOM 3947 C C . LEU A 1 497 ? -20.335 28.056 16.383 1.00 95.31 497 LEU A C 1
ATOM 3949 O O . LEU A 1 497 ? -19.740 28.844 15.646 1.00 95.31 497 LEU A O 1
ATOM 3953 N N . TYR A 1 498 ? -19.843 26.869 16.720 1.00 96.06 498 TYR A N 1
ATOM 3954 C CA . TYR A 1 498 ? -18.550 26.372 16.276 1.00 96.06 498 TYR A CA 1
ATOM 3955 C C . TYR A 1 498 ? -18.706 25.096 15.463 1.00 96.06 498 TYR A C 1
ATOM 3957 O O . TYR A 1 498 ? -19.420 24.176 15.852 1.00 96.06 498 TYR A O 1
ATOM 3965 N N . HIS A 1 499 ? -17.986 25.040 14.349 1.00 95.44 499 HIS A N 1
ATOM 3966 C CA . HIS A 1 499 ? -17.781 23.851 13.541 1.00 95.44 499 HIS A CA 1
ATOM 3967 C C . HIS A 1 499 ? -16.521 23.114 13.992 1.00 95.44 499 HIS A C 1
ATOM 3969 O O . HIS A 1 499 ? -15.436 23.698 14.081 1.00 95.44 499 HIS A O 1
ATOM 3975 N N . PHE A 1 500 ? -16.661 21.815 14.214 1.00 95.44 500 PHE A N 1
ATOM 3976 C CA . PHE A 1 500 ? -15.601 20.906 14.612 1.00 95.44 500 PHE A CA 1
ATOM 3977 C C . PHE A 1 500 ? -15.448 19.816 13.551 1.00 95.44 500 PHE A C 1
ATOM 3979 O O . PHE A 1 500 ? -16.374 19.048 13.310 1.00 95.44 500 PHE A O 1
ATOM 3986 N N . SER A 1 501 ? -14.274 19.714 12.928 1.00 94.44 501 SER A N 1
ATOM 3987 C CA . SER A 1 501 ? -13.955 18.593 12.036 1.00 94.44 501 SER A CA 1
ATOM 3988 C C . SER A 1 501 ? -13.509 17.403 12.886 1.00 94.44 501 SER A C 1
ATOM 3990 O O . SER A 1 501 ? -12.398 17.402 13.420 1.00 94.44 501 SER A O 1
ATOM 3992 N N . THR A 1 502 ? -14.399 16.427 13.067 1.00 91.38 502 THR A N 1
ATOM 3993 C CA . THR A 1 502 ? -14.182 15.215 13.863 1.00 91.38 502 THR A CA 1
ATOM 3994 C C . THR A 1 502 ? -15.034 14.066 13.326 1.00 91.38 502 THR A C 1
ATOM 3996 O O . THR A 1 502 ? -16.210 14.228 13.022 1.00 91.38 502 THR A O 1
ATOM 3999 N N . ARG A 1 503 ? -14.436 12.873 13.244 1.00 82.31 503 ARG A N 1
ATOM 4000 C CA . ARG A 1 503 ? -15.126 11.625 12.862 1.00 82.31 503 ARG A CA 1
ATOM 4001 C C . ARG A 1 503 ? -15.971 11.026 13.977 1.00 82.31 503 ARG A C 1
ATOM 4003 O O . ARG A 1 503 ? -16.820 10.180 13.728 1.00 82.31 503 ARG A O 1
ATOM 4010 N N . GLU A 1 504 ? -15.657 11.401 15.207 1.00 85.31 504 GLU A N 1
ATOM 4011 C CA . GLU A 1 504 ? -16.250 10.865 16.427 1.00 85.31 504 GLU A CA 1
ATOM 4012 C C . GLU A 1 504 ? -17.026 11.978 17.135 1.00 85.31 504 GLU A C 1
ATOM 4014 O O . GLU A 1 504 ? -16.807 13.161 16.857 1.00 85.31 504 GLU A O 1
ATOM 4019 N N . GLN A 1 505 ? -17.891 11.605 18.082 1.00 85.69 505 GLN A N 1
ATOM 4020 C CA . GLN A 1 505 ? -18.492 12.569 19.006 1.00 85.69 505 GLN A CA 1
ATOM 4021 C C . GLN A 1 505 ? -17.401 13.430 19.657 1.00 85.69 505 GLN A C 1
ATOM 4023 O O . GLN A 1 505 ? -16.303 12.941 19.948 1.00 85.69 505 GLN A O 1
ATOM 4028 N N . LEU A 1 506 ? -17.713 14.709 19.880 1.00 87.94 506 LEU A N 1
ATOM 4029 C CA . LEU A 1 506 ? -16.802 15.653 20.521 1.00 87.94 506 LEU A CA 1
ATOM 4030 C C . LEU A 1 506 ? -16.215 15.055 21.812 1.00 87.94 506 LEU A C 1
ATOM 4032 O O . LEU A 1 506 ? -16.967 14.698 22.722 1.00 87.94 506 LEU A O 1
ATOM 4036 N N . PRO A 1 507 ? -14.882 14.893 21.901 1.00 86.69 507 PRO A N 1
ATOM 4037 C CA . PRO A 1 507 ? -14.273 14.235 23.041 1.00 86.69 507 PRO A CA 1
ATOM 4038 C C . PRO A 1 507 ? -14.427 15.098 24.290 1.00 86.69 507 PRO A C 1
ATOM 4040 O O . PRO A 1 507 ? -14.323 16.319 24.235 1.00 86.69 507 PRO A O 1
ATOM 4043 N N . THR A 1 508 ? -14.562 14.458 25.444 1.00 86.75 508 THR A N 1
ATOM 4044 C CA . THR A 1 508 ? -14.548 15.153 26.741 1.00 86.75 508 THR A CA 1
ATOM 4045 C C . THR A 1 508 ? -13.142 15.614 27.144 1.00 86.75 508 THR A C 1
ATOM 4047 O O . THR A 1 508 ? -12.975 16.505 27.970 1.00 86.75 508 THR A O 1
ATOM 4050 N N . SER A 1 509 ? -12.101 15.026 26.543 1.00 87.94 509 SER A N 1
ATOM 4051 C CA . SER A 1 509 ? -10.704 15.345 26.839 1.00 87.94 509 SER A CA 1
ATOM 4052 C C . SER A 1 509 ? -10.248 16.636 26.156 1.00 87.94 509 SER A C 1
ATOM 4054 O O . SER A 1 509 ? -10.026 16.657 24.943 1.00 87.94 509 SER A O 1
ATOM 4056 N N . VAL A 1 510 ? -9.969 17.661 26.966 1.00 88.44 510 VAL A N 1
ATOM 4057 C CA . VAL A 1 510 ? -9.450 18.986 26.565 1.00 88.44 510 VAL A CA 1
ATOM 4058 C C . VAL A 1 510 ? -8.213 18.902 25.658 1.00 88.44 510 VAL A C 1
ATOM 4060 O O . VAL A 1 510 ? -8.089 19.668 24.712 1.00 88.44 510 VAL A O 1
ATOM 4063 N N . GLN A 1 511 ? -7.332 17.917 25.867 1.00 88.38 511 GLN A N 1
ATOM 4064 C CA . GLN A 1 511 ? -6.075 17.761 25.110 1.00 88.38 511 GLN A CA 1
ATOM 4065 C C . GLN A 1 511 ? -6.252 17.481 23.606 1.00 88.38 511 GLN A 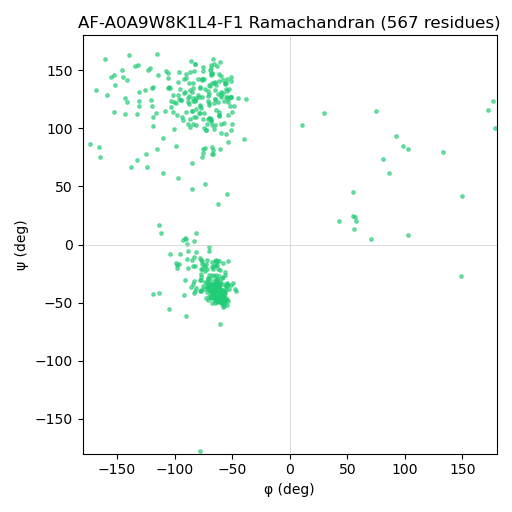C 1
ATOM 4067 O O . GLN A 1 511 ? -5.277 17.522 22.861 1.00 88.38 511 GLN A O 1
ATOM 4072 N N . ARG A 1 512 ? -7.466 17.136 23.153 1.00 88.19 512 ARG A N 1
ATOM 4073 C CA . ARG A 1 512 ? -7.746 16.866 21.732 1.00 88.19 512 ARG A CA 1
ATOM 4074 C C . ARG A 1 512 ? -8.160 18.113 20.949 1.00 88.19 512 ARG A C 1
ATOM 4076 O O . ARG A 1 512 ? -8.225 18.040 19.720 1.00 88.19 512 ARG A O 1
ATOM 4083 N N . TYR A 1 513 ? -8.460 19.209 21.643 1.00 92.12 513 TYR A N 1
ATOM 4084 C CA . TYR A 1 513 ? -8.887 20.462 21.036 1.00 92.12 513 TYR A CA 1
ATOM 4085 C C . TYR A 1 513 ? -7.686 21.354 20.722 1.00 92.12 513 TYR A C 1
ATOM 4087 O O . TYR A 1 513 ? -6.700 21.340 21.462 1.00 92.12 513 TYR A O 1
ATOM 4095 N N . PRO A 1 514 ? -7.760 22.148 19.641 1.00 92.38 514 PRO A N 1
ATOM 4096 C CA . PRO A 1 514 ? -6.751 23.156 19.376 1.00 92.38 514 PRO A CA 1
ATOM 4097 C C . PRO A 1 514 ? -6.794 24.234 20.473 1.00 92.38 514 PRO A C 1
ATOM 4099 O O . PRO A 1 514 ? -7.843 24.436 21.094 1.00 92.38 514 PRO A O 1
ATOM 4102 N N . PRO A 1 515 ? -5.681 24.953 20.706 1.00 93.06 515 PRO A N 1
ATOM 4103 C CA . PRO A 1 515 ? -5.698 26.111 21.590 1.00 93.06 515 PRO A CA 1
ATOM 4104 C C . PRO A 1 515 ? -6.748 27.119 21.107 1.00 93.06 515 PRO A C 1
ATOM 4106 O O . PRO A 1 515 ? -6.880 27.356 19.902 1.00 93.06 515 PRO A O 1
ATOM 4109 N N . ILE A 1 516 ? -7.499 27.698 22.044 1.00 94.81 516 ILE A N 1
ATOM 4110 C CA . ILE A 1 516 ? -8.484 28.735 21.723 1.00 94.81 516 ILE A CA 1
ATOM 4111 C C . ILE A 1 516 ? -7.772 30.021 21.262 1.00 94.81 516 ILE A C 1
ATOM 4113 O O . ILE A 1 516 ? -6.608 30.222 21.623 1.00 94.81 516 ILE A O 1
ATOM 4117 N N . PRO A 1 517 ? -8.424 30.878 20.450 1.00 92.69 517 PRO A N 1
ATOM 4118 C CA . PRO A 1 517 ? -7.874 32.177 20.063 1.00 92.69 517 PRO A CA 1
ATOM 4119 C C . PRO A 1 517 ? -7.408 32.978 21.281 1.00 92.69 517 PRO A C 1
ATOM 4121 O O . PRO A 1 517 ? -8.104 32.998 22.291 1.00 92.69 517 PRO A O 1
ATOM 4124 N N . ASP A 1 518 ? -6.277 33.680 21.171 1.00 92.88 518 ASP A N 1
ATOM 4125 C CA . ASP A 1 518 ? -5.693 34.432 22.297 1.00 92.88 518 ASP A CA 1
ATOM 4126 C C . ASP A 1 518 ? -6.615 35.579 22.792 1.00 92.88 518 ASP A C 1
ATOM 4128 O O . ASP A 1 518 ? -6.424 36.108 23.882 1.00 92.88 518 ASP A O 1
ATOM 4132 N N . SER A 1 519 ? -7.643 35.950 22.016 1.00 92.38 519 SER A N 1
ATOM 4133 C CA . SER A 1 519 ? -8.697 36.892 22.421 1.00 92.38 519 SER A CA 1
ATOM 4134 C C . SER A 1 519 ? -9.717 36.302 23.401 1.00 92.38 519 SER A C 1
ATOM 4136 O O . SER A 1 519 ? -10.463 37.051 24.029 1.00 92.38 519 SER A O 1
ATOM 4138 N N . LEU A 1 520 ? -9.789 34.972 23.504 1.00 94.19 520 LEU A N 1
ATOM 4139 C CA . LEU A 1 520 ? -10.697 34.264 24.395 1.00 94.19 520 LEU A CA 1
ATOM 4140 C C . LEU A 1 520 ? -9.945 33.792 25.636 1.00 94.19 520 LEU A C 1
ATOM 4142 O O . LEU A 1 520 ? -8.926 33.105 25.561 1.00 94.19 520 LEU A O 1
ATOM 4146 N N . LYS A 1 521 ? -10.502 34.116 26.798 1.00 95.19 521 LYS A N 1
ATOM 4147 C CA . LYS A 1 521 ? -10.032 33.634 28.096 1.00 95.19 521 LYS A CA 1
ATOM 4148 C C . LYS A 1 521 ? -10.478 32.191 28.327 1.00 95.19 521 LYS A C 1
ATOM 4150 O O . LYS A 1 521 ? -9.715 31.375 28.852 1.00 95.19 521 LYS A O 1
ATOM 4155 N N . ARG A 1 522 ? -11.712 31.876 27.924 1.00 95.25 522 ARG A N 1
ATOM 4156 C CA . ARG A 1 522 ? -12.345 30.566 28.104 1.00 95.25 522 ARG A CA 1
ATOM 4157 C C . ARG A 1 522 ? -13.395 30.314 27.017 1.00 95.25 522 ARG A C 1
ATOM 4159 O O . ARG A 1 522 ? -14.059 31.242 26.561 1.00 95.25 522 ARG A O 1
ATOM 4166 N N . LEU A 1 523 ? -13.530 29.056 26.609 1.00 96.12 523 LEU A N 1
ATOM 4167 C CA . LEU A 1 523 ? -14.558 28.586 25.684 1.00 96.12 523 LEU A CA 1
ATOM 4168 C C . LEU A 1 523 ? -15.239 27.348 26.268 1.00 96.12 523 LEU A C 1
ATOM 4170 O O . LEU A 1 523 ? -14.591 26.318 26.468 1.00 96.12 523 LEU A O 1
ATOM 4174 N N . ASP A 1 524 ? -16.544 27.444 26.488 1.00 95.69 524 ASP A N 1
ATOM 4175 C CA . ASP A 1 524 ? -17.352 26.345 27.011 1.00 95.69 524 ASP A CA 1
ATOM 4176 C C . ASP A 1 524 ? -18.105 25.702 25.862 1.00 95.69 524 ASP A C 1
ATOM 4178 O O . ASP A 1 524 ? -18.979 26.329 25.266 1.00 95.69 524 ASP A O 1
ATOM 4182 N N . ILE A 1 525 ? -17.779 24.454 25.549 1.00 95.00 525 ILE A N 1
ATOM 4183 C CA . ILE A 1 525 ? -18.469 23.683 24.518 1.00 95.00 525 ILE A CA 1
ATOM 4184 C C . ILE A 1 525 ? -19.663 22.996 25.175 1.00 95.00 525 ILE A C 1
ATOM 4186 O O . ILE A 1 525 ? -19.491 22.203 26.107 1.00 95.00 525 ILE A O 1
ATOM 4190 N N . ILE A 1 526 ? -20.866 23.289 24.681 1.00 93.12 526 ILE A N 1
ATOM 4191 C CA . ILE A 1 526 ? -22.115 22.711 25.177 1.00 93.12 526 ILE A CA 1
ATOM 4192 C C . ILE A 1 526 ? -22.531 21.592 24.210 1.00 93.12 526 ILE A C 1
ATOM 4194 O O . ILE A 1 526 ? -23.056 21.879 23.128 1.00 93.12 526 ILE A O 1
ATOM 4198 N N . PRO A 1 527 ? -22.261 20.311 24.534 1.00 82.69 527 PRO A N 1
ATOM 4199 C CA . PRO A 1 527 ? -22.539 19.217 23.616 1.00 82.69 527 PRO A CA 1
ATOM 4200 C C . PRO A 1 527 ? -24.046 19.001 23.449 1.00 82.69 527 PRO A C 1
ATOM 4202 O O . PRO A 1 527 ? -24.807 18.960 24.418 1.00 82.69 527 PRO A O 1
ATOM 4205 N N . VAL A 1 528 ? -24.460 18.800 22.199 1.00 83.81 528 VAL A N 1
ATOM 4206 C CA . VAL A 1 528 ? -25.831 18.417 21.849 1.00 83.81 528 VAL A CA 1
ATOM 4207 C C . VAL A 1 528 ? -26.004 16.923 22.139 1.00 83.81 528 VAL A C 1
ATOM 4209 O O . VAL A 1 528 ? -25.268 16.105 21.589 1.00 83.81 528 VAL A O 1
ATOM 4212 N N . SER A 1 529 ? -26.936 16.555 23.023 1.00 78.62 529 SER A N 1
ATOM 4213 C CA . SER A 1 529 ? -27.307 15.149 23.255 1.00 78.62 529 SER A CA 1
ATOM 4214 C C . SER A 1 529 ? -28.303 14.663 22.199 1.00 78.62 529 SER A C 1
ATOM 4216 O O . SER A 1 529 ? -29.087 15.461 21.689 1.00 78.62 529 SER A O 1
ATOM 4218 N N . GLU A 1 530 ? -28.360 13.349 21.956 1.00 65.06 530 GLU A N 1
ATOM 4219 C CA . GLU A 1 530 ? -29.313 12.697 21.032 1.00 65.06 530 GLU A CA 1
ATOM 4220 C C . GLU A 1 530 ? -30.788 13.005 21.356 1.00 65.06 530 GLU A C 1
ATOM 4222 O O . GLU A 1 530 ? -31.642 12.983 20.476 1.00 65.06 530 GLU A O 1
ATOM 4227 N N . ASN A 1 531 ? -31.096 13.357 22.608 1.00 71.50 531 ASN A N 1
ATOM 4228 C CA . ASN A 1 531 ? -32.454 13.722 23.027 1.00 71.50 531 ASN A CA 1
ATOM 4229 C C . ASN A 1 531 ? -32.755 15.230 22.904 1.00 71.50 531 ASN A C 1
ATOM 4231 O O . ASN A 1 531 ? -33.794 15.685 23.381 1.00 71.50 531 ASN A O 1
ATOM 4235 N N . GLY A 1 532 ? -31.842 16.029 22.341 1.00 60.50 532 GLY A N 1
ATOM 4236 C CA . GLY A 1 532 ? -31.971 17.488 22.246 1.00 60.50 532 GLY A CA 1
ATOM 4237 C C . GLY A 1 532 ? -31.841 18.236 23.580 1.00 60.50 532 GLY A C 1
ATOM 4238 O O . GLY A 1 532 ? -32.010 19.450 23.605 1.00 60.50 532 GLY A O 1
ATOM 4239 N N . LEU A 1 533 ? -31.535 17.532 24.675 1.00 62.69 533 LEU A N 1
ATOM 4240 C CA . LEU A 1 533 ? -31.235 18.115 25.985 1.00 62.69 533 LEU A CA 1
ATOM 4241 C C . LEU A 1 533 ? -29.727 18.341 26.123 1.00 62.69 533 LEU A C 1
ATOM 4243 O O . LEU A 1 533 ? -28.934 17.505 25.688 1.00 62.69 533 LEU A O 1
ATOM 4247 N N . ALA A 1 534 ? -29.311 19.433 26.759 1.00 59.00 534 ALA A N 1
ATOM 4248 C CA . ALA A 1 534 ? -27.902 19.634 27.087 1.00 59.00 534 ALA A CA 1
ATOM 4249 C C . ALA A 1 534 ? -27.408 18.494 27.997 1.00 59.00 534 ALA A C 1
ATOM 4251 O O . ALA A 1 534 ? -28.009 18.195 29.032 1.00 59.00 534 ALA A O 1
ATOM 4252 N N . ARG A 1 535 ? -26.315 17.827 27.610 1.00 57.62 535 ARG A N 1
ATOM 4253 C CA . ARG A 1 535 ? -25.642 16.855 28.484 1.00 57.62 535 ARG A CA 1
ATOM 4254 C C . ARG A 1 535 ? -24.848 17.635 29.541 1.00 57.62 535 ARG A C 1
ATOM 4256 O O . ARG A 1 535 ? -24.248 18.655 29.216 1.00 57.62 535 ARG A O 1
ATOM 4263 N N . LEU A 1 536 ? -24.817 17.148 30.784 1.00 57.81 536 LEU A N 1
ATOM 4264 C CA . LEU A 1 536 ? -24.094 17.794 31.898 1.00 57.81 536 LEU A CA 1
ATOM 4265 C C . LEU A 1 536 ? -22.567 17.857 31.693 1.00 57.81 536 LEU A C 1
ATOM 4267 O O . LEU A 1 536 ? -21.887 18.619 32.372 1.00 57.81 536 LEU A O 1
ATOM 4271 N N . ASP A 1 537 ? -22.026 17.108 30.733 1.00 78.06 537 ASP A N 1
ATOM 4272 C CA . ASP A 1 537 ? -20.588 17.039 30.474 1.00 78.06 537 ASP A CA 1
ATOM 4273 C C . ASP A 1 537 ? -20.128 18.190 29.561 1.00 78.06 537 ASP A C 1
ATOM 4275 O O . ASP A 1 537 ? -19.792 17.988 28.392 1.00 78.06 537 ASP A O 1
ATOM 4279 N N . ARG A 1 538 ? -20.138 19.423 30.084 1.00 87.31 538 ARG A N 1
ATOM 4280 C CA . ARG A 1 538 ? -19.552 20.591 29.402 1.00 87.31 538 ARG A CA 1
ATOM 4281 C C . ARG A 1 538 ? -18.034 20.421 29.283 1.00 87.31 538 ARG A C 1
ATOM 4283 O O . ARG A 1 538 ? -17.375 19.978 30.224 1.00 87.31 538 ARG A O 1
ATOM 4290 N N . VAL A 1 539 ? -17.468 20.794 28.134 1.00 91.31 539 VAL A N 1
ATOM 4291 C CA . VAL A 1 539 ? -16.009 20.794 27.929 1.00 91.31 539 VAL A CA 1
ATOM 4292 C C . VAL A 1 539 ? -15.497 22.222 28.013 1.00 91.31 539 VAL A C 1
ATOM 4294 O O . VAL A 1 539 ? -15.934 23.086 27.258 1.00 91.31 539 VAL A O 1
ATOM 4297 N N . PHE A 1 540 ? -14.550 22.455 28.918 1.00 93.81 540 PHE A N 1
ATOM 4298 C CA . PHE A 1 540 ? -13.967 23.770 29.169 1.00 93.81 540 PHE A CA 1
ATOM 4299 C C . PHE A 1 540 ? -12.587 23.862 28.522 1.00 93.81 540 PHE A C 1
ATOM 4301 O O . PHE A 1 540 ? -11.676 23.111 28.882 1.00 93.81 540 PHE A O 1
ATOM 4308 N N . LEU A 1 541 ? -12.422 24.781 27.573 1.00 92.44 541 LEU A N 1
ATOM 4309 C CA . LEU A 1 541 ? -11.124 25.119 26.997 1.00 92.44 541 LEU A CA 1
ATOM 4310 C C . LEU A 1 541 ? -10.655 26.458 27.567 1.00 92.44 541 LEU A C 1
ATOM 4312 O O . LEU A 1 541 ? -11.426 27.415 27.623 1.00 92.44 541 LEU A O 1
ATOM 4316 N N . PHE A 1 542 ? -9.390 26.533 27.968 1.00 93.81 542 PHE A N 1
ATOM 4317 C CA . PHE A 1 542 ? -8.804 27.726 28.579 1.00 93.81 542 PHE A CA 1
ATOM 4318 C C . PHE A 1 542 ? -7.715 28.324 27.684 1.00 93.81 542 PHE A C 1
ATOM 4320 O O . PHE A 1 542 ? -6.997 27.594 26.993 1.00 93.81 542 PHE A O 1
ATOM 4327 N N . GLY A 1 543 ? -7.604 29.655 27.694 1.00 91.94 543 GLY A N 1
ATOM 4328 C CA . GLY A 1 543 ? -6.546 30.385 26.998 1.00 91.94 543 GLY A CA 1
ATOM 4329 C C . GLY A 1 543 ? -5.174 30.112 27.619 1.00 91.94 543 GLY A C 1
ATOM 4330 O O . GLY A 1 543 ? -5.080 29.698 28.774 1.00 91.94 543 GLY A O 1
ATOM 4331 N N . LYS A 1 544 ? -4.092 30.353 26.867 1.00 87.44 544 LYS A N 1
ATOM 4332 C CA . LYS A 1 544 ? -2.712 30.042 27.306 1.00 87.44 544 LYS A CA 1
ATOM 4333 C C . LYS A 1 544 ? -2.334 30.689 28.640 1.00 87.44 544 LYS A C 1
ATOM 4335 O O . LYS A 1 544 ? -1.629 30.073 29.432 1.00 87.44 544 LYS A O 1
ATOM 4340 N N . ASP A 1 545 ? -2.835 31.894 28.885 1.00 85.69 545 ASP A N 1
ATOM 4341 C CA . ASP A 1 545 ? -2.527 32.674 30.087 1.00 85.69 545 ASP A CA 1
ATOM 4342 C C . ASP A 1 545 ? -3.490 32.381 31.247 1.00 85.69 545 ASP A C 1
ATOM 4344 O O . ASP A 1 545 ? -3.363 32.944 32.337 1.00 85.69 545 ASP A O 1
ATOM 4348 N N . HIS A 1 546 ? -4.456 31.484 31.034 1.00 78.06 546 HIS A N 1
ATOM 4349 C CA . HIS A 1 546 ? -5.459 31.127 32.020 1.00 78.06 546 HIS A CA 1
ATOM 4350 C C . HIS A 1 546 ? -5.305 29.666 32.435 1.00 78.06 546 HIS A C 1
ATOM 4352 O O . HIS A 1 546 ? -5.986 28.763 31.958 1.00 78.06 546 HIS A O 1
ATOM 4358 N N . HIS A 1 547 ? -4.382 29.420 33.364 1.00 68.75 547 HIS A N 1
ATOM 4359 C CA . HIS A 1 547 ? -4.377 28.152 34.078 1.00 68.75 547 HIS A CA 1
ATOM 4360 C C . HIS A 1 547 ? -5.583 28.103 35.026 1.00 68.75 547 HIS A C 1
ATOM 4362 O O . HIS A 1 547 ? -5.825 29.093 35.722 1.00 68.75 547 HIS A O 1
ATOM 4368 N N . PRO A 1 548 ? -6.299 26.966 35.120 1.00 65.25 548 PRO A N 1
ATOM 4369 C CA . PRO A 1 548 ? -7.215 26.710 36.223 1.00 65.25 548 PRO A CA 1
ATOM 4370 C C . PRO A 1 548 ? -6.370 26.570 37.496 1.00 65.25 548 PRO A C 1
ATOM 4372 O O . PRO A 1 548 ? -6.008 25.475 37.924 1.00 65.25 548 PRO A O 1
ATOM 4375 N N . LEU A 1 549 ? -5.938 27.704 38.043 1.00 46.12 549 LEU A N 1
ATOM 4376 C CA . LEU A 1 549 ? -5.319 27.775 39.354 1.00 46.12 549 LEU A CA 1
ATOM 4377 C C . LEU A 1 549 ? -6.355 27.295 40.373 1.00 46.12 549 LEU A C 1
ATOM 4379 O O . LEU A 1 549 ? -7.554 27.456 40.171 1.00 46.12 549 LEU A O 1
ATOM 4383 N N . SER A 1 550 ? -5.847 26.645 41.416 1.00 45.44 550 SER A N 1
ATOM 4384 C CA . SER A 1 550 ? -6.495 25.859 42.475 1.00 45.44 550 SER A CA 1
ATOM 4385 C C . SER A 1 550 ? -7.625 26.531 43.283 1.00 45.44 550 SER A C 1
ATOM 4387 O O . SER A 1 550 ? -7.663 26.396 44.507 1.00 45.44 550 SER A O 1
ATOM 4389 N N . ASP A 1 551 ? -8.541 27.254 42.651 1.00 41.38 551 ASP A N 1
ATOM 4390 C CA . ASP A 1 551 ? -9.672 27.884 43.309 1.00 41.38 551 ASP A CA 1
ATOM 4391 C C . ASP A 1 551 ? -10.710 26.820 43.667 1.00 41.38 551 ASP A C 1
ATOM 4393 O O . ASP A 1 551 ? -11.553 26.418 42.867 1.00 41.38 551 ASP A O 1
ATOM 4397 N N . SER A 1 552 ? -10.702 26.416 44.936 1.00 48.47 552 SER A N 1
ATOM 4398 C CA . SER A 1 552 ? -11.818 25.734 45.600 1.00 48.47 552 SER A CA 1
ATOM 4399 C C . SER A 1 552 ? -13.150 26.499 45.478 1.00 48.47 552 SER A C 1
ATOM 4401 O O . SER A 1 552 ? -14.210 25.913 45.681 1.00 48.47 552 SER A O 1
ATOM 4403 N N . ASN A 1 553 ? -13.117 27.776 45.077 1.00 51.56 553 ASN A N 1
ATOM 4404 C CA . ASN A 1 553 ? -14.290 28.583 44.733 1.00 51.56 553 ASN A CA 1
ATOM 4405 C C . ASN A 1 553 ? -14.895 28.271 43.353 1.00 51.56 553 ASN A C 1
ATOM 4407 O O . ASN A 1 553 ? -16.042 28.641 43.110 1.00 51.56 553 ASN A O 1
ATOM 4411 N N . TRP A 1 554 ? -14.178 27.596 42.448 1.00 57.25 554 TRP A N 1
ATOM 4412 C CA . TRP A 1 554 ? -14.686 27.318 41.100 1.00 57.25 554 TRP A CA 1
ATOM 4413 C C . TRP A 1 554 ? -15.856 26.326 41.122 1.00 57.25 554 TRP A C 1
ATOM 4415 O O . TRP A 1 554 ? -16.901 26.601 40.538 1.00 57.25 554 TRP A O 1
ATOM 4425 N N . ALA A 1 555 ? -15.731 25.229 41.878 1.00 53.50 555 ALA A N 1
ATOM 4426 C CA . ALA A 1 555 ? -16.824 24.269 42.057 1.00 53.50 555 ALA A CA 1
ATOM 4427 C C . ALA A 1 555 ? -18.041 24.901 42.766 1.00 53.50 555 ALA A C 1
ATOM 4429 O O . ALA A 1 555 ? -19.179 24.611 42.411 1.00 53.50 555 ALA A O 1
ATOM 4430 N N . ALA A 1 556 ? -17.802 25.816 43.714 1.00 54.22 556 ALA A N 1
ATOM 4431 C CA . ALA A 1 556 ? -18.855 26.488 44.478 1.00 54.22 556 ALA A CA 1
ATOM 4432 C C . ALA A 1 556 ? -19.625 27.550 43.667 1.00 54.22 556 ALA A C 1
ATOM 4434 O O . ALA A 1 556 ? -20.817 27.752 43.889 1.00 54.22 556 ALA A O 1
ATOM 4435 N N . ASN A 1 557 ? -18.971 28.229 42.718 1.00 53.19 557 ASN A N 1
ATOM 4436 C CA . ASN A 1 557 ? -19.651 29.154 41.806 1.00 53.19 557 ASN A CA 1
ATOM 4437 C C . ASN A 1 557 ? -20.401 28.411 40.689 1.00 53.19 557 ASN A C 1
ATOM 4439 O O . ASN A 1 557 ? -21.458 28.874 40.272 1.00 53.19 557 ASN A O 1
ATOM 4443 N N . HIS A 1 558 ? -19.921 27.235 40.266 1.00 57.19 558 HIS A N 1
ATOM 4444 C CA . HIS A 1 558 ? -20.624 26.401 39.284 1.00 57.19 558 HIS A CA 1
ATOM 4445 C C . HIS A 1 558 ? -21.951 25.856 39.831 1.00 57.19 558 HIS A C 1
ATOM 4447 O O . HIS A 1 558 ? -22.948 25.826 39.116 1.00 57.19 558 HIS A O 1
ATOM 4453 N N . GLU A 1 559 ? -21.994 25.518 41.126 1.00 47.81 559 GLU A N 1
ATOM 4454 C CA . GLU A 1 559 ? -23.235 25.116 41.796 1.00 47.81 559 GLU A CA 1
ATOM 4455 C C . GLU A 1 559 ? -24.274 26.253 41.815 1.00 47.81 559 GLU A C 1
ATOM 4457 O O . GLU A 1 559 ? -25.465 25.980 41.737 1.00 47.81 559 GLU A O 1
ATOM 4462 N N . LYS A 1 560 ? -23.853 27.529 41.838 1.00 51.62 560 LYS A N 1
ATOM 4463 C CA . LYS A 1 560 ? -24.769 28.685 41.785 1.00 51.62 560 LYS A CA 1
ATOM 4464 C C . LYS A 1 560 ? -25.311 28.980 40.388 1.00 51.62 560 LYS A C 1
ATOM 4466 O O . LYS A 1 560 ? -26.489 29.312 40.280 1.00 51.62 560 LYS A O 1
ATOM 4471 N N . ASP A 1 561 ? -24.495 28.847 39.346 1.00 49.53 561 ASP A N 1
ATOM 4472 C CA . ASP A 1 561 ? -24.955 29.036 37.963 1.00 49.53 561 ASP A CA 1
ATOM 4473 C C . ASP A 1 561 ? -25.910 27.903 37.535 1.00 49.53 561 ASP A C 1
ATOM 4475 O O . ASP A 1 561 ? -26.925 28.170 36.898 1.00 49.53 561 ASP A O 1
ATOM 4479 N N . ASP A 1 562 ? -25.670 26.662 37.979 1.00 50.34 562 ASP A N 1
ATOM 4480 C CA . ASP A 1 562 ? -26.589 25.530 37.755 1.00 50.34 562 ASP A CA 1
ATOM 4481 C C . ASP A 1 562 ? -27.875 25.610 38.618 1.00 50.34 562 ASP A C 1
ATOM 4483 O O . ASP A 1 562 ? -28.864 24.924 38.337 1.00 50.34 562 ASP A O 1
ATOM 4487 N N . LEU A 1 563 ? -27.884 26.435 39.677 1.00 40.06 563 LEU A N 1
ATOM 4488 C CA . LEU A 1 563 ? -29.070 26.729 40.498 1.00 40.06 563 LEU A CA 1
ATOM 4489 C C . LEU A 1 563 ? -29.952 27.827 39.882 1.00 40.06 563 LEU A C 1
ATOM 4491 O O . LEU A 1 563 ? -31.173 27.744 40.007 1.00 40.06 563 LEU A O 1
ATOM 4495 N N . TRP A 1 564 ? -29.374 28.793 39.161 1.00 39.88 564 TRP A N 1
ATOM 4496 C CA . TRP A 1 564 ? -30.136 29.801 38.404 1.00 39.88 564 TRP A CA 1
ATOM 4497 C C . TRP A 1 564 ? -30.994 29.184 37.287 1.00 39.88 564 TRP A C 1
ATOM 4499 O O . TRP A 1 564 ? -32.100 29.660 37.045 1.00 39.88 564 TRP A O 1
ATOM 4509 N N . ASP A 1 565 ? -30.545 28.079 36.681 1.00 44.94 565 ASP A N 1
ATOM 4510 C CA . ASP A 1 565 ? -31.325 27.317 35.692 1.00 44.94 565 ASP A CA 1
ATOM 4511 C C . ASP A 1 565 ? -32.435 26.448 36.331 1.00 44.94 565 ASP A C 1
ATOM 4513 O O . ASP A 1 565 ? -33.334 25.973 35.636 1.00 44.94 565 ASP A O 1
ATOM 4517 N N . LYS A 1 566 ? -32.406 26.231 37.657 1.00 42.62 566 LYS A N 1
ATOM 4518 C CA . LYS A 1 566 ? -33.423 25.459 38.402 1.00 42.62 566 LYS A CA 1
ATOM 4519 C C . LYS A 1 566 ? -34.472 26.323 39.104 1.00 42.62 566 LYS A C 1
ATOM 4521 O O . LYS A 1 566 ? -35.514 25.792 39.482 1.00 42.62 566 LYS A O 1
ATOM 4526 N N . GLU A 1 567 ? -34.228 27.622 39.267 1.00 33.81 567 GLU A N 1
ATOM 4527 C CA . GLU A 1 567 ? -35.166 28.579 39.865 1.00 33.81 567 GLU A CA 1
ATOM 4528 C C . GLU A 1 567 ? -35.729 29.558 38.818 1.00 33.81 567 GLU A C 1
ATOM 4530 O O . GLU A 1 567 ? -35.594 30.776 38.920 1.00 33.81 567 GLU A O 1
ATOM 4535 N N . GLN A 1 568 ? -36.432 29.028 37.817 1.00 32.31 568 GLN A N 1
ATOM 4536 C CA . GLN A 1 568 ? -37.539 29.744 37.172 1.00 32.31 568 GLN A CA 1
ATOM 4537 C C . GLN A 1 568 ? -38.793 28.854 37.224 1.00 32.31 568 GLN A C 1
ATOM 4539 O O . GLN A 1 568 ? -38.671 27.655 36.968 1.00 32.31 568 GLN A O 1
ATOM 4544 N N . PRO A 1 569 ? -39.968 29.388 37.617 1.00 36.50 569 PRO A N 1
ATOM 4545 C CA . PRO A 1 569 ? -41.207 28.613 37.719 1.00 36.50 569 PRO A CA 1
ATOM 4546 C C . PRO A 1 569 ? -41.750 28.124 36.372 1.00 36.50 569 PRO A C 1
ATOM 4548 O O . PRO A 1 569 ? -41.582 28.842 35.357 1.00 36.50 569 PRO A O 1
#

pLDDT: mean 77.02, std 22.31, range [26.56, 98.44]

Mean predicted aligned error: 17.09 Å

Secondary structure (DSSP, 8-state):
-PPPPPP------------PPP-------S--PPS--PPPPPP----------------------PPPHHHHHHHIIIIIHHHHHHHHHTTTHHHHHHHHHHHHHHHHT--HHHHHHHHHHHHHHSS-HHHHHHHTTT--S---HHHHHHHHHHHHHHHHHHHHHHHHHHHHHHHHHHHHHHHTSHHHHH-HHHHHHHHHHHHHHHHHHHHHHHHHHHHGGG-SHHHHHHHHHHHHHGGG-SS--HHHHHHHHHHHHHHHHHHHHHHHHHHHHHTT-GGGGG-PPPPHHHHHHHHHHHHHHHHHHHHHHHHHHHHHHHHHHHHHHHHHHHHHHHHHHHS--TT------------PPPP-PPP-PPP-PPPPP--PPPP----------------------TT---EEEEEEEE--S-TTS--------HHHHHTTT--HHHHHHHHHHHHHH--TT-HHHHHHHHHHHIIIIIGGGTEEEEEEEEEETT--EEEEEEEEE-SSSPPS-GGGSPPPPTTEEEEEEEPBPTTSSBPS-PEEEE-TT------HHHHHHHHHHHHHTT---

Foldseek 3Di:
DDDDDDDDDDDDDDDDDDDDDDPPDDPDDDDDPDPDPPDPDDPDDPDDDDDDDDDDDDPDDPPVPDPDVVVVVCCCVVPVVVLVVVCVLLVVQLVVLVVLLVVLCVVLVDDPVNVLVQLVVLVVVDPDPVVSLVVVVPPRPRCDVSLVSSLVSLLVVLVVLLVVLVVLLVLLVVLLVVLVVQCPPVLQVPDPLLVLLSLLLNLLSVLLNVLSVVCNVLSVLCSRSLLSSLVVVVQVVQPPDSNDGPSSLSSRSVSSNVSSVVSNVSSVVCSVVVPPDPCSVPDDDDDPVSNVVSVVVSVVVNVVSVVVVVVSVVVSVCSNPVSSVVSSVVSVVSVVVPPPPPPVPDPPPDDDDDDDDDDDDDDDDDDDDDDDDDDDDDDDDDDDDDDDDDDDDDDPPPPDPPQQPKDKAFFDWDDDPPPPPPPPPPDTPVVSVVVLVDPPVCPVVVVVLCVVQDDVLCCLSVLVVQLVCCVPRAQVVQKGKFWKWFQFPVRDTIITIMIMRHNDFDDLDQSNHDADPLRTQKMWTFGRDNVSDTDPSIRIHGHPVDDPPDPPCVVVVVVVVVVVVVPDD

Radius of gyration: 35.77 Å; Cα contacts (8 Å, |Δi|>4): 454; chains: 1; b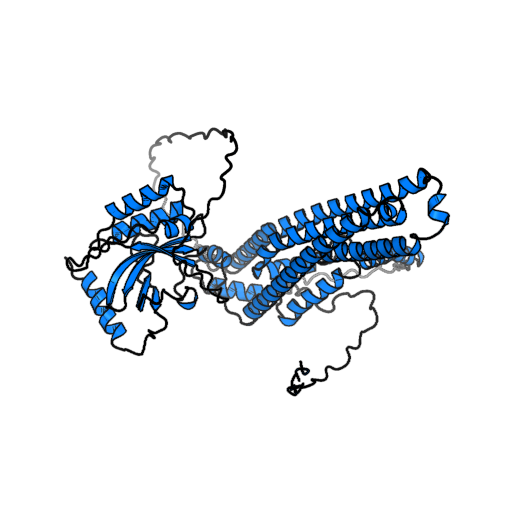ounding box: 104×110×86 Å

Sequence (569 aa):
MPPVQIPVGSPSIERHHRFRPPIVVPPPVTGFPFPGMQRPDDPANPAMEGCLSDKSNCTDLEEASKPSLKAYVLAFAVDTLPRQMYLHLLLRLPYLYFSRVTRIFEETEMSMPQIKECVMEAATATKSPQELAMTFGHNPPVRSPSFESLQNTWHSFIDSLMREWKTLNIISVLLLSAILTILQIDSAANDSLTRYAALLSMMCALMSLIYGCIYIIRFGAMRKTHKAAEWAHEAQKTQTGILWNVWVLLAMPATWLAWSMIMYIVCIMSFVWRTGTIDDAERAPPTYREVLAPRIVITVILFFGVTYFVLITTTLRRYGESMDRAWQRRIMQWLGDSVPQAQSVHAYSAPSDYIPPIQPYSRSPPPHSFKFSSTPPIVPTSRKVSATSLSGTSVVNAESQAGCNIRMTRLFSLPSSDPNAPPHDEPFNHEGLMATQIPEEKQDLFVSDIRETWDPTKPDRVFRTLSSWNDEFFYPRDAQVALCKEYDASDVTVHALYHFSTREQLPTSVQRYPPIPDSLKRLDIIPVSENGLARLDRVFLFGKDHHPLSDSNWAANHEKDDLWDKEQP

Nearest PDB structures (foldseek):
  7a0g-assembly1_DDD  TM=1.887E-01  e=8.561E-02  Serratia marcescens
  6h2f-assembly1_J  TM=2.051E-01  e=4.468E-01  Aeromonas hydrophila subsp. hydrophila AL09-71
  4ayw-assembly1_A-2  TM=1.721E-01  e=9.610E+00  Homo sapiens

Organism: NCBI:txid84603

Solvent-accessible surface area (backbone atoms only — not comparable to full-atom values): 34954 Å² total; per-residue (Å²): 135,83,85,84,83,78,85,89,80,84,82,88,78,86,76,84,78,78,82,72,80,84,83,79,76,77,79,91,76,84,79,82,77,82,86,80,81,75,74,80,75,78,79,82,81,94,82,82,89,86,81,85,87,86,89,83,88,88,86,74,82,79,75,74,73,72,78,52,69,66,57,55,52,49,48,42,58,68,51,51,46,53,51,51,52,50,41,56,74,41,69,48,42,29,57,55,54,43,52,59,51,50,49,54,51,62,76,40,70,69,48,71,68,56,56,50,49,52,51,48,54,42,51,72,74,42,97,43,76,68,59,46,63,59,41,59,76,76,60,66,90,59,78,49,72,58,58,53,50,40,39,53,52,50,39,52,49,52,52,50,51,48,52,49,37,52,51,51,32,53,50,25,54,54,49,44,53,52,47,52,55,51,57,68,37,65,75,39,53,69,34,66,66,25,38,51,27,35,51,48,14,43,52,26,18,52,48,14,33,55,45,24,54,54,45,54,66,57,55,63,74,52,59,51,55,70,49,50,57,52,46,53,54,50,50,64,69,38,71,77,41,88,92,59,33,71,37,51,62,74,28,43,32,62,39,30,36,51,52,13,52,53,29,39,50,51,16,53,52,44,40,62,75,58,60,88,51,86,67,68,84,68,64,72,80,80,52,73,69,71,58,47,53,57,53,52,51,48,52,50,51,48,50,50,47,53,51,48,50,51,53,50,53,52,50,52,52,45,57,58,57,52,43,56,54,49,51,52,52,49,52,54,47,53,52,59,70,64,56,67,80,85,70,79,66,71,81,72,82,70,80,90,83,83,85,81,85,87,78,91,79,83,89,78,86,85,85,80,87,84,81,87,82,89,81,88,86,84,86,87,83,88,81,91,81,85,91,80,91,86,85,90,77,92,74,82,76,73,75,83,60,92,73,49,75,38,49,78,42,65,40,45,81,46,86,57,83,54,89,81,55,74,85,79,80,69,73,78,40,61,68,41,47,62,73,67,73,61,60,73,89,51,51,63,51,55,54,49,53,48,65,74,35,65,38,87,92,44,57,57,50,41,27,42,53,43,44,53,45,24,69,74,60,23,51,87,65,37,23,40,60,37,50,28,41,39,24,34,86,83,68,53,68,38,41,31,37,32,38,33,39,34,85,58,80,86,71,78,56,61,83,39,51,61,83,57,59,88,71,32,43,33,40,37,40,46,47,68,33,99,84,28,46,78,49,91,75,61,35,71,46,53,14,93,90,43,70,90,65,92,55,78,59,55,66,59,51,50,57,51,60,62,43,59,77,66,69,67,134